Protein AF-A0A9D8GNF3-F1 (afdb_monomer)

Foldseek 3Di:
DDDDPDPDPPPPDPPPPPPPPPPPPPPPPEQVDQVRHQEEEQEQLDPFLLLSLLSLQVSLQARVLHNGYEYEYEYAPPDLQNVVSNLQRPHHYHYHYDPDSVRSVCLVPVLVPPPPPPPDDPPPVPCPPPPPVSVSSNPHSYYCDSVNSPDDFQFPDDGFAGHQPPVCLVVLVVVVVVLADDQQFAEEEEEAAAPPPPPDDPDCLQHDDVVQVVVLQCCCCPPVVHAYEYDDACPPDDDPDDHRYGYLNVDPPCSSSLLSCLLFHLAYEYTPGSCLSSNQRQLGQYEYFQQLALSSQSRPRYAYWHWWKQDPVRDIATAPRCVVVVRSHSVNVVVRCVVGVSIDTHGDGSVRSSVSVVVSCVVSVVDGGTDDRPDRPPDDNPNDDDPPRDDDGDGHYDDD

Mean predicted aligned error: 7.21 Å

pLDDT: mean 85.82, std 17.95, range [28.75, 98.88]

Radius of gyration: 22.57 Å; Cα contacts (8 Å, |Δi|>4): 673; chains: 1; bounding box: 57×61×55 Å

Sequence (400 aa):
MPSRPTFHEHVEGPKFFENKTAYHYFRLGHGESPDRPFKLFVPLTNDAFGDFINSLHLALQIAGRFEHSVTTFAMFNNRPYKMELLALYPLARKLILTKSHEALDLINLKFFDAPHRQGAPPDVGDYREAPDIIADVRWQDFVLLPNTQQRVFKPEQPLLPLRIPADVASDLHRRLIQLGLDDRRWFCCMHYREANYQWKYISNIRDCDPDVYLPLIDYVVDRLGGQVVRLGHPEMRDHPPRPGFVDLAKLPDSTMLQAYAVSRARFCVSGSGGANCLMHAFDAPVGLVDSCGWFDCAYQHAFLLTLTVVTPSGQSLRQDALFESGLMNQRALQIAMERHLEIQIVKCTTEEILRVADFMFDHTAATTGWRDAPEMPLQPFDNSFTWPMRGSIRPKFIDL

Solvent-accessible surface area (backbone atoms only — not comparable to full-atom values): 23119 Å² total; per-residue (Å²): 132,85,80,79,85,78,88,73,79,82,71,82,67,73,74,80,50,82,85,58,78,65,80,71,77,69,65,91,65,46,5,77,36,86,92,39,40,34,27,37,35,37,57,51,80,56,85,46,72,20,57,39,42,37,38,54,39,52,51,41,53,57,43,68,25,22,79,20,36,36,38,38,37,34,33,48,88,84,52,89,53,55,65,54,58,57,58,23,56,84,64,55,67,46,81,44,80,40,96,36,64,67,60,50,50,51,56,67,57,57,68,78,65,58,75,87,53,86,89,53,79,73,88,56,90,81,52,80,88,42,63,67,58,55,57,60,63,73,70,44,77,42,72,55,49,62,85,58,45,78,51,84,63,34,65,89,59,86,82,62,55,52,38,78,52,76,90,51,46,67,58,49,51,52,50,46,40,75,61,53,49,60,79,87,40,24,32,32,33,35,39,67,33,54,82,78,60,82,89,56,70,95,69,62,83,45,39,52,67,65,80,50,54,54,62,48,53,55,43,36,36,75,72,71,62,34,25,37,35,38,47,67,56,67,85,55,83,88,73,83,89,48,93,43,47,35,65,47,17,73,43,80,94,31,57,60,51,49,52,49,48,45,41,28,22,45,31,32,44,28,38,43,48,45,66,51,36,54,33,46,32,39,68,28,37,28,31,33,34,39,39,43,40,61,70,65,33,51,35,91,51,38,33,35,36,42,29,34,40,30,40,76,87,68,49,78,25,42,51,69,57,21,48,75,68,56,48,34,24,58,67,53,36,50,53,47,37,75,76,34,84,61,48,42,81,44,72,66,50,43,70,56,54,46,50,42,50,51,53,47,49,63,77,34,60,89,52,71,26,58,35,71,74,78,77,80,80,89,64,87,54,77,45,58,83,67,83,80,62,65,58,86,77,67,67,44,69,60,92,130

Nearest PDB structures (foldseek):
  3l7j-assembly1_B  TM=3.157E-01  e=8.108E-03  Staphylococcus epidermidis RP62A
  3l7m-assembly1_D  TM=3.177E-01  e=2.255E-02  Staphylococcus epidermidis RP62A
  1u7u-assembly1_A-2  TM=4.510E-01  e=1.744E-01  Escherichia coli
  9fmv-assembly1_A  TM=6.047E-01  e=1.522E+00  Escherichia coli
  3dpi-assembly1_A  TM=4.161E-01  e=6.073E+00  Burkholderia pseudomallei 1710b

Structure (mmCIF, N/CA/C/O backbone):
data_AF-A0A9D8GNF3-F1
#
_entry.id   AF-A0A9D8GNF3-F1
#
loop_
_atom_site.group_PDB
_atom_site.id
_atom_site.type_symbol
_atom_site.label_atom_id
_atom_site.label_alt_id
_atom_site.label_comp_id
_atom_site.label_asym_id
_atom_site.label_entity_id
_atom_site.label_seq_id
_atom_site.pdbx_PDB_ins_code
_atom_site.Cartn_x
_atom_site.Cartn_y
_atom_site.Cartn_z
_atom_site.occupancy
_atom_site.B_iso_or_equiv
_atom_site.auth_seq_id
_atom_site.auth_comp_id
_atom_site.auth_asym_id
_atom_site.auth_atom_id
_atom_site.pdbx_PDB_model_num
ATOM 1 N N . MET A 1 1 ? -22.239 37.192 5.782 1.00 38.59 1 MET A N 1
ATOM 2 C CA . MET A 1 1 ? -21.446 35.950 5.659 1.00 38.59 1 MET A CA 1
ATOM 3 C C . MET A 1 1 ? -19.987 36.351 5.523 1.00 38.59 1 MET A C 1
ATOM 5 O O . MET A 1 1 ? -19.694 37.069 4.574 1.00 38.59 1 MET A O 1
ATOM 9 N N . PRO A 1 2 ? -19.099 36.008 6.468 1.00 33.12 2 PRO A N 1
ATOM 10 C CA . PRO A 1 2 ? -17.684 36.316 6.318 1.00 33.12 2 PRO A CA 1
ATOM 11 C C . PRO A 1 2 ? -17.075 35.402 5.245 1.00 33.12 2 PRO A C 1
ATOM 13 O O . PRO A 1 2 ? -17.348 34.203 5.205 1.00 33.12 2 PRO A O 1
ATOM 16 N N . SER A 1 3 ? -16.305 35.999 4.338 1.00 30.69 3 SER A N 1
ATOM 17 C CA . SER A 1 3 ? -15.597 35.331 3.246 1.00 30.69 3 SER A CA 1
ATOM 18 C C . SER A 1 3 ? -14.629 34.277 3.785 1.00 30.69 3 SER A C 1
ATOM 20 O O . SER A 1 3 ? -13.823 34.577 4.666 1.00 30.69 3 SER A O 1
ATOM 22 N N . ARG A 1 4 ? -14.696 33.053 3.245 1.00 30.94 4 ARG A N 1
ATOM 23 C CA . ARG A 1 4 ? -13.748 31.970 3.550 1.00 30.94 4 ARG A CA 1
ATOM 24 C C . ARG A 1 4 ? -12.310 32.448 3.276 1.00 30.94 4 ARG A C 1
ATOM 26 O O . ARG A 1 4 ? -12.073 32.972 2.188 1.00 30.94 4 ARG A O 1
ATOM 33 N N . PRO A 1 5 ? -11.351 32.257 4.197 1.00 30.89 5 PRO A N 1
ATOM 34 C CA . PRO A 1 5 ? -9.947 32.487 3.895 1.00 30.89 5 PRO A CA 1
ATOM 35 C C . PRO A 1 5 ? -9.476 31.410 2.910 1.00 30.89 5 PRO A C 1
ATOM 37 O O . PRO A 1 5 ? -9.381 30.231 3.244 1.00 30.89 5 PRO A O 1
ATOM 40 N N . THR A 1 6 ? -9.220 31.805 1.667 1.00 30.83 6 THR A N 1
ATOM 41 C CA . THR A 1 6 ? -8.560 30.960 0.671 1.00 30.83 6 THR A CA 1
ATOM 42 C C . THR A 1 6 ? -7.069 30.905 0.988 1.00 30.83 6 THR A C 1
ATOM 44 O O . THR A 1 6 ? -6.344 31.869 0.746 1.00 30.83 6 THR A O 1
ATOM 47 N N . PHE A 1 7 ? -6.603 29.782 1.535 1.00 29.72 7 PHE A N 1
ATOM 48 C CA . PHE A 1 7 ? -5.178 29.474 1.649 1.00 29.72 7 PHE A CA 1
ATOM 49 C C . PHE A 1 7 ? -4.622 29.139 0.259 1.00 29.72 7 PHE A C 1
ATOM 51 O O . PHE A 1 7 ? -4.548 27.981 -0.142 1.00 29.72 7 PHE A O 1
ATOM 58 N N . HIS A 1 8 ? -4.249 30.170 -0.493 1.00 28.75 8 HIS A N 1
ATOM 59 C CA . HIS A 1 8 ? -3.413 30.044 -1.682 1.00 28.75 8 HIS A CA 1
ATOM 60 C C . HIS A 1 8 ? -2.051 30.664 -1.374 1.00 28.75 8 HIS A C 1
ATOM 62 O O . HIS A 1 8 ? -1.753 31.777 -1.795 1.00 28.75 8 HIS A O 1
ATOM 68 N N . GLU A 1 9 ? -1.211 29.956 -0.614 1.00 30.14 9 GLU A N 1
ATOM 69 C CA . GLU A 1 9 ? 0.224 30.223 -0.699 1.00 30.14 9 GLU A CA 1
ATOM 70 C C . GLU A 1 9 ? 0.686 29.726 -2.070 1.00 30.14 9 GLU A C 1
ATOM 72 O O . GLU A 1 9 ? 0.754 28.522 -2.331 1.00 30.14 9 GLU A O 1
ATOM 77 N N . HIS A 1 10 ? 0.961 30.671 -2.970 1.00 33.00 10 HIS A N 1
ATOM 78 C CA . HIS A 1 10 ? 1.764 30.421 -4.157 1.00 33.00 10 HIS A CA 1
ATOM 79 C C . HIS A 1 10 ? 3.166 30.029 -3.682 1.00 33.00 10 HIS A C 1
ATOM 81 O O . HIS A 1 10 ? 4.038 30.869 -3.480 1.00 33.00 10 HIS A O 1
ATOM 87 N N . VAL A 1 11 ? 3.376 28.735 -3.459 1.00 31.06 11 VAL A N 1
ATOM 88 C CA . VAL A 1 11 ? 4.722 28.182 -3.366 1.00 31.06 11 VAL A CA 1
ATOM 89 C C . VAL A 1 11 ? 5.299 28.281 -4.774 1.00 31.06 11 VAL A C 1
ATOM 91 O O . VAL A 1 11 ? 4.891 27.524 -5.659 1.00 31.06 11 VAL A O 1
ATOM 94 N N . GLU A 1 12 ? 6.192 29.245 -5.008 1.00 31.03 12 GLU A N 1
ATOM 95 C CA . GLU A 1 12 ? 7.030 29.254 -6.207 1.00 31.03 12 GLU A CA 1
ATOM 96 C C . GLU A 1 12 ? 7.758 27.906 -6.262 1.00 31.03 12 GLU A C 1
ATOM 98 O O . GLU A 1 12 ? 8.628 27.600 -5.444 1.00 31.03 12 GLU A O 1
ATOM 103 N N . GLY A 1 13 ? 7.332 27.043 -7.187 1.00 35.47 13 GLY A N 1
ATOM 104 C CA . GLY A 1 13 ? 8.011 25.783 -7.442 1.00 35.47 13 GLY A CA 1
ATOM 105 C C . GLY A 1 13 ? 9.447 26.046 -7.908 1.00 35.47 13 GLY A C 1
ATOM 106 O O . GLY A 1 13 ? 9.747 27.124 -8.421 1.00 35.47 13 GLY A O 1
ATOM 107 N N . PRO A 1 14 ? 10.364 25.078 -7.757 1.00 34.16 14 PRO A N 1
ATOM 108 C CA . PRO A 1 14 ? 11.727 25.238 -8.247 1.00 34.16 14 PRO A CA 1
ATOM 109 C C . PRO A 1 14 ? 11.724 25.634 -9.733 1.00 34.16 14 PRO A C 1
ATOM 111 O O . PRO A 1 14 ? 11.141 24.936 -10.566 1.00 34.16 14 PRO A O 1
ATOM 114 N N . LYS A 1 15 ? 12.430 26.729 -10.062 1.00 37.78 15 LYS A N 1
ATOM 115 C CA . LYS A 1 15 ? 12.576 27.329 -11.411 1.00 37.78 15 LYS A CA 1
ATOM 116 C C . LYS A 1 15 ? 13.073 26.373 -12.507 1.00 37.78 15 LYS A C 1
ATOM 118 O O . LYS A 1 15 ? 13.088 26.730 -13.679 1.00 37.78 15 LYS A O 1
ATOM 123 N N . PHE A 1 16 ? 13.443 25.142 -12.149 1.00 39.09 16 PHE A N 1
ATOM 124 C CA . PHE A 1 16 ? 13.784 24.061 -13.075 1.00 39.09 16 PHE A CA 1
ATOM 125 C C . PHE A 1 16 ? 12.671 23.769 -14.102 1.00 39.09 16 PHE A C 1
ATOM 127 O O . PHE A 1 16 ? 12.960 23.319 -15.209 1.00 39.09 16 PHE A O 1
ATOM 134 N N . PHE A 1 17 ? 11.406 24.048 -13.763 1.00 43.09 17 PHE A N 1
ATOM 135 C CA . PHE A 1 17 ? 10.250 23.684 -14.591 1.00 43.09 17 PHE A CA 1
ATOM 136 C C . PHE A 1 17 ? 9.669 24.815 -15.454 1.00 43.09 17 PHE A C 1
ATOM 138 O O . PHE A 1 17 ? 8.928 24.514 -16.387 1.00 43.09 17 PHE A O 1
ATOM 145 N N . GLU A 1 18 ? 10.017 26.086 -15.219 1.00 36.84 18 GLU A N 1
ATOM 146 C CA . GLU A 1 18 ? 9.434 27.220 -15.968 1.00 36.84 18 GLU A CA 1
ATOM 147 C C . GLU A 1 18 ? 9.843 27.239 -17.451 1.00 36.84 18 GLU A C 1
ATOM 149 O O . GLU A 1 18 ? 9.109 27.759 -18.283 1.00 36.84 18 GLU A O 1
ATOM 154 N N . ASN A 1 19 ? 10.958 26.586 -17.802 1.00 33.81 19 ASN A N 1
ATOM 155 C CA . ASN A 1 19 ? 11.450 26.483 -19.182 1.00 33.81 19 ASN A CA 1
ATOM 156 C C . ASN A 1 19 ? 11.365 25.062 -19.774 1.00 33.81 19 ASN A C 1
ATOM 158 O O . ASN A 1 19 ? 11.861 24.825 -20.875 1.00 33.81 19 ASN A O 1
ATOM 162 N N . LYS A 1 20 ? 10.757 24.102 -19.059 1.00 36.97 20 LYS A N 1
ATOM 163 C CA . LYS A 1 20 ? 10.598 22.703 -19.504 1.00 36.97 20 LYS A CA 1
ATOM 164 C C . LYS A 1 20 ? 9.174 22.174 -19.290 1.00 36.97 20 LYS A C 1
ATOM 166 O O . LYS A 1 20 ? 8.980 20.984 -19.056 1.00 36.97 20 LYS A O 1
ATOM 171 N N . THR A 1 21 ? 8.150 23.006 -19.478 1.00 38.09 21 THR A N 1
ATOM 172 C CA . THR A 1 21 ? 6.829 22.534 -19.939 1.00 38.09 21 THR A CA 1
ATOM 173 C C . THR A 1 21 ? 6.940 22.070 -21.394 1.00 38.09 21 THR A C 1
ATOM 175 O O . THR A 1 21 ? 6.280 22.569 -22.302 1.00 38.09 21 THR A O 1
ATOM 178 N N . ALA A 1 22 ? 7.816 21.098 -21.641 1.00 39.75 22 ALA A N 1
ATOM 179 C CA . ALA A 1 22 ? 7.772 20.334 -22.863 1.00 39.75 22 ALA A CA 1
ATOM 180 C C . ALA A 1 22 ? 6.489 19.505 -22.785 1.00 39.75 22 ALA A C 1
ATOM 182 O O . ALA A 1 22 ? 6.427 18.481 -22.105 1.00 39.75 22 ALA A O 1
ATOM 183 N N . TYR A 1 23 ? 5.451 19.958 -23.485 1.00 38.81 23 TYR A N 1
ATOM 184 C CA . TYR A 1 23 ? 4.538 19.024 -24.122 1.00 38.81 23 TYR A CA 1
ATOM 185 C C . TYR A 1 23 ? 5.422 18.127 -24.989 1.00 38.81 23 TYR A C 1
ATOM 187 O O . TYR A 1 23 ? 5.757 18.472 -26.122 1.00 38.81 23 TYR A O 1
ATOM 195 N N . HIS A 1 24 ? 5.903 17.025 -24.420 1.00 45.66 24 HIS A N 1
ATOM 196 C CA . HIS A 1 24 ? 6.539 15.981 -25.192 1.00 45.66 24 HIS A CA 1
ATOM 197 C C . HIS A 1 24 ? 5.422 15.386 -26.046 1.00 45.66 24 HIS A C 1
ATOM 199 O O . HIS A 1 24 ? 4.704 14.488 -25.620 1.00 45.66 24 HIS A O 1
ATOM 205 N N . TYR A 1 25 ? 5.242 15.925 -27.252 1.00 42.22 25 TYR A N 1
ATOM 206 C CA . TYR A 1 25 ? 4.716 15.135 -28.351 1.00 42.22 25 TYR A CA 1
ATOM 207 C C . TYR A 1 25 ? 5.742 14.018 -28.552 1.00 42.22 25 TYR A C 1
ATOM 209 O O . TYR A 1 25 ? 6.746 14.193 -29.245 1.00 42.22 25 TYR A O 1
ATOM 217 N N . PHE A 1 26 ? 5.561 12.917 -27.819 1.00 52.00 26 PHE A N 1
ATOM 218 C CA . PHE A 1 26 ? 6.295 11.680 -28.034 1.00 52.00 26 PHE A CA 1
ATOM 219 C C . PHE A 1 26 ? 6.189 11.362 -29.530 1.00 52.00 26 PHE A C 1
ATOM 221 O O . PHE A 1 26 ? 5.121 11.530 -30.125 1.00 52.00 26 PHE A O 1
ATOM 228 N N . ARG A 1 27 ? 7.306 11.014 -30.177 1.00 50.94 27 ARG A N 1
ATOM 229 C CA . ARG A 1 27 ? 7.285 10.710 -31.613 1.00 50.94 27 ARG A CA 1
ATOM 230 C C . ARG A 1 27 ? 6.272 9.586 -31.861 1.00 50.94 27 ARG A C 1
ATOM 232 O O . ARG A 1 27 ? 6.163 8.669 -31.058 1.00 50.94 27 ARG A O 1
ATOM 239 N N . LEU A 1 28 ? 5.558 9.637 -32.981 1.00 60.78 28 LEU A N 1
ATOM 240 C CA . LEU A 1 28 ? 4.739 8.507 -33.435 1.00 60.78 28 LEU A CA 1
ATOM 241 C C . LEU A 1 28 ? 5.607 7.228 -33.432 1.00 60.78 28 LEU A C 1
ATOM 243 O O . LEU A 1 28 ? 6.759 7.295 -33.878 1.00 60.78 28 LEU A O 1
ATOM 247 N N . GLY A 1 29 ? 5.109 6.109 -32.891 1.00 77.81 29 GLY A N 1
ATOM 248 C CA . GLY A 1 29 ? 5.832 4.829 -32.885 1.00 77.81 29 GLY A CA 1
ATOM 249 C C . GLY A 1 29 ? 6.422 4.330 -31.558 1.00 77.81 29 GLY A C 1
ATOM 250 O O . GLY A 1 29 ? 6.984 3.233 -31.541 1.00 77.81 29 GLY A O 1
ATOM 251 N N . HIS A 1 30 ? 6.375 5.077 -30.447 1.00 87.25 30 HIS A N 1
ATOM 252 C CA . HIS A 1 30 ? 6.903 4.560 -29.171 1.00 87.25 30 HIS A CA 1
ATOM 253 C C . HIS A 1 30 ? 6.010 3.453 -28.610 1.00 87.25 30 HIS A C 1
ATOM 255 O O . HIS A 1 30 ? 4.828 3.666 -28.373 1.00 87.25 30 HIS A O 1
ATOM 261 N N . GLY A 1 31 ? 6.597 2.290 -28.337 1.00 89.62 31 GLY A N 1
ATOM 262 C CA . GLY A 1 31 ? 5.888 1.170 -27.725 1.00 89.62 31 GLY A CA 1
ATOM 263 C C . GLY A 1 31 ? 4.989 0.377 -28.668 1.00 89.62 31 GLY A C 1
ATOM 264 O O . GLY A 1 31 ? 4.431 -0.616 -28.230 1.00 89.62 31 GLY A O 1
ATOM 265 N N . GLU A 1 32 ? 4.921 0.746 -29.950 1.00 90.56 32 GLU A N 1
ATOM 266 C CA . GLU A 1 32 ? 4.184 0.015 -30.996 1.00 90.56 32 GLU A CA 1
ATOM 267 C C . GLU A 1 32 ? 4.921 -1.243 -31.490 1.00 90.56 32 GLU A C 1
ATOM 269 O O . GLU A 1 32 ? 4.356 -2.051 -32.217 1.00 90.56 32 GLU A O 1
ATOM 274 N N . SER A 1 33 ? 6.205 -1.417 -31.148 1.00 92.12 33 SER A N 1
ATOM 275 C CA . SER A 1 33 ? 6.975 -2.604 -31.539 1.00 92.12 33 SER A CA 1
ATOM 276 C C . SER A 1 33 ? 8.003 -3.011 -30.478 1.00 92.12 33 SER A C 1
ATOM 278 O O . SER A 1 33 ? 8.503 -2.151 -29.741 1.00 92.12 33 SER A O 1
ATOM 280 N N . PRO A 1 34 ? 8.389 -4.299 -30.420 1.00 93.56 34 PRO A N 1
ATOM 281 C CA . PRO A 1 34 ? 9.411 -4.775 -29.491 1.00 93.56 34 PRO A CA 1
ATOM 282 C C . PRO A 1 34 ? 10.812 -4.222 -29.802 1.00 93.56 34 PRO A C 1
ATOM 284 O O . PRO A 1 34 ? 11.639 -4.141 -28.896 1.00 93.56 34 PRO A O 1
ATOM 287 N N . ASP A 1 35 ? 11.072 -3.787 -31.041 1.00 92.44 35 ASP A N 1
ATOM 288 C CA . ASP A 1 35 ? 12.330 -3.134 -31.438 1.00 92.44 35 ASP A CA 1
ATOM 289 C C . ASP A 1 35 ? 12.392 -1.662 -30.995 1.00 92.44 35 ASP A C 1
ATOM 291 O O . ASP A 1 35 ? 13.475 -1.088 -30.820 1.00 92.44 35 ASP A O 1
ATOM 295 N N . ARG A 1 36 ? 11.229 -1.039 -30.765 1.00 91.06 36 ARG A N 1
ATOM 296 C CA . ARG A 1 36 ? 11.101 0.327 -30.249 1.00 91.06 36 ARG A CA 1
ATOM 297 C C . ARG A 1 36 ? 10.130 0.391 -29.064 1.00 91.06 36 ARG A C 1
ATOM 299 O O . ARG A 1 36 ? 9.130 1.109 -29.133 1.00 91.06 36 ARG A O 1
ATOM 306 N N . PRO A 1 37 ? 10.437 -0.278 -27.938 1.00 94.44 37 PRO A N 1
ATOM 307 C CA . PRO A 1 37 ? 9.584 -0.193 -26.766 1.00 94.44 37 PRO A CA 1
ATOM 308 C C . PRO A 1 37 ? 9.599 1.237 -26.219 1.00 94.44 37 PRO A C 1
ATOM 310 O O . PRO A 1 37 ? 10.567 1.983 -26.428 1.00 94.44 37 PRO A O 1
ATOM 313 N N . PHE A 1 38 ? 8.552 1.610 -25.493 1.00 94.06 38 PHE A N 1
ATOM 314 C CA . PHE A 1 38 ? 8.576 2.786 -24.637 1.00 94.06 38 PHE A CA 1
ATOM 315 C C . PHE A 1 38 ? 9.538 2.544 -23.470 1.00 94.06 38 PHE A C 1
ATOM 317 O O . PHE A 1 38 ? 9.404 1.567 -22.728 1.00 94.06 38 PHE A O 1
ATOM 324 N N . LYS A 1 39 ? 10.537 3.409 -23.319 1.00 93.38 39 LYS A N 1
ATOM 325 C CA . LYS A 1 39 ? 11.598 3.263 -22.318 1.00 93.38 39 LYS A CA 1
ATOM 326 C C . LYS A 1 39 ? 11.368 4.216 -21.154 1.00 93.38 39 LYS A C 1
ATOM 328 O O . LYS A 1 39 ? 11.428 5.436 -21.324 1.00 93.38 39 LYS A O 1
ATOM 333 N N . LEU A 1 40 ? 11.113 3.645 -19.983 1.00 94.06 40 LEU A N 1
ATOM 334 C CA . LEU A 1 40 ? 10.851 4.373 -18.749 1.00 94.06 40 LEU A CA 1
ATOM 335 C C . LEU A 1 40 ? 12.030 4.224 -17.787 1.00 94.06 40 LEU A C 1
ATOM 337 O O . LEU A 1 40 ? 12.371 3.110 -17.399 1.00 94.06 40 LEU A O 1
ATOM 341 N N . PHE A 1 41 ? 12.599 5.332 -17.319 1.00 93.56 41 PHE A N 1
ATOM 342 C CA . PHE A 1 41 ? 13.610 5.313 -16.263 1.00 93.56 41 PHE A CA 1
ATOM 343 C C . PHE A 1 41 ? 13.033 5.743 -14.919 1.00 93.56 41 PHE A C 1
ATOM 345 O O . PHE A 1 41 ? 12.389 6.790 -14.816 1.00 93.56 41 PHE A O 1
ATOM 352 N N . VAL A 1 42 ? 13.288 4.944 -13.881 1.00 94.19 42 VAL A N 1
ATOM 353 C CA . VAL A 1 42 ? 12.739 5.149 -12.537 1.00 94.19 42 VAL A CA 1
ATOM 354 C C . VAL A 1 42 ? 13.843 5.017 -11.480 1.00 94.19 42 VAL A C 1
ATOM 356 O O . VAL A 1 42 ? 14.200 3.903 -11.086 1.00 94.19 42 VAL A O 1
ATOM 359 N N . PRO A 1 43 ? 14.390 6.135 -10.982 1.00 92.81 43 PRO A N 1
ATOM 360 C CA . PRO A 1 43 ? 15.258 6.138 -9.810 1.00 92.81 43 PRO A CA 1
ATOM 361 C C . PRO A 1 43 ? 14.436 5.862 -8.540 1.00 92.81 43 PRO A C 1
ATOM 363 O O . PRO A 1 43 ? 13.622 6.686 -8.123 1.00 92.81 43 PRO A O 1
ATOM 366 N N . LEU A 1 44 ? 14.641 4.710 -7.905 1.00 93.00 44 LEU A N 1
ATOM 367 C CA . LEU A 1 44 ? 13.971 4.315 -6.663 1.00 93.00 44 LEU A CA 1
ATOM 368 C C . LEU A 1 44 ? 14.814 4.738 -5.451 1.00 93.00 44 LEU A C 1
ATOM 370 O O . LEU A 1 44 ? 15.499 3.924 -4.829 1.00 93.00 44 LEU A O 1
ATOM 374 N N . THR A 1 45 ? 14.770 6.029 -5.124 1.00 90.31 45 THR A N 1
ATOM 375 C CA . THR A 1 45 ? 15.495 6.613 -3.979 1.00 90.31 45 THR A CA 1
ATOM 376 C C . THR A 1 45 ? 14.774 6.406 -2.641 1.00 90.31 45 THR A C 1
ATOM 378 O O . THR A 1 45 ? 15.366 6.595 -1.583 1.00 90.31 45 THR A O 1
ATOM 381 N N . ASN A 1 46 ? 13.496 6.013 -2.663 1.00 89.38 46 ASN A N 1
ATOM 382 C CA . ASN A 1 46 ? 12.684 5.883 -1.456 1.00 89.38 46 ASN A CA 1
ATOM 383 C C . ASN A 1 46 ? 13.066 4.640 -0.627 1.00 89.38 46 ASN A C 1
ATOM 385 O O . ASN A 1 46 ? 13.113 3.517 -1.135 1.00 89.38 46 ASN A O 1
ATOM 389 N N . ASP A 1 47 ? 13.268 4.847 0.677 1.00 90.75 47 ASP A N 1
ATOM 390 C CA . ASP A 1 47 ? 13.582 3.800 1.665 1.00 90.75 47 ASP A CA 1
ATOM 391 C C . ASP A 1 47 ? 12.406 3.441 2.578 1.00 90.75 47 ASP A C 1
ATOM 393 O O . ASP A 1 47 ? 12.526 2.540 3.414 1.00 90.75 47 ASP A O 1
ATOM 397 N N . ALA A 1 48 ? 11.289 4.158 2.468 1.00 90.44 48 ALA A N 1
ATOM 398 C CA . ALA A 1 48 ? 10.059 3.801 3.152 1.00 90.44 48 ALA A CA 1
ATOM 399 C C . ALA A 1 48 ? 9.298 2.759 2.324 1.00 90.44 48 ALA A C 1
ATOM 401 O O . ALA A 1 48 ? 9.147 2.903 1.112 1.00 90.44 48 ALA A O 1
ATOM 402 N N . PHE A 1 49 ? 8.777 1.731 2.997 1.00 93.00 49 PHE A N 1
ATOM 403 C CA . PHE A 1 49 ? 8.095 0.600 2.359 1.00 93.00 49 PHE A CA 1
ATOM 404 C C . PHE A 1 49 ? 6.950 1.040 1.432 1.00 93.00 49 PHE A C 1
ATOM 406 O O . PHE A 1 49 ? 6.894 0.630 0.277 1.00 93.00 49 PHE A O 1
ATOM 413 N N . GLY A 1 50 ? 6.069 1.922 1.920 1.00 92.00 50 GLY A N 1
ATOM 414 C CA . GLY A 1 50 ? 4.932 2.419 1.139 1.00 92.00 50 GLY A CA 1
ATOM 415 C C . GLY A 1 50 ? 5.352 3.263 -0.066 1.00 92.00 50 GLY A C 1
ATOM 416 O O . GLY A 1 50 ? 4.859 3.046 -1.169 1.00 92.00 50 GLY A O 1
ATOM 417 N N . ASP A 1 51 ? 6.318 4.166 0.119 1.00 91.38 51 ASP A N 1
ATOM 418 C CA . ASP A 1 51 ? 6.806 5.035 -0.957 1.00 91.38 51 ASP A CA 1
ATOM 419 C C . ASP A 1 51 ? 7.488 4.229 -2.067 1.00 91.38 51 ASP A C 1
ATOM 421 O O . ASP A 1 51 ? 7.287 4.515 -3.244 1.00 91.38 51 ASP A O 1
ATOM 425 N N . PHE A 1 52 ? 8.238 3.179 -1.713 1.00 94.62 52 PHE A N 1
ATOM 426 C CA . PHE A 1 52 ? 8.839 2.271 -2.690 1.00 94.62 52 PHE A CA 1
ATOM 427 C C . PHE A 1 52 ? 7.774 1.549 -3.531 1.00 94.62 52 PHE A C 1
ATOM 429 O O . PHE A 1 52 ? 7.883 1.506 -4.756 1.00 94.62 52 PHE A O 1
ATOM 436 N N . ILE A 1 53 ? 6.713 1.032 -2.899 1.00 95.19 53 ILE A N 1
ATOM 437 C CA . ILE A 1 53 ? 5.598 0.380 -3.609 1.00 95.19 53 ILE A CA 1
ATOM 438 C C . ILE A 1 53 ? 4.875 1.372 -4.517 1.00 95.19 53 ILE A C 1
ATOM 440 O O . ILE A 1 53 ? 4.593 1.043 -5.668 1.00 95.19 53 ILE A O 1
ATOM 444 N N . ASN A 1 54 ? 4.613 2.587 -4.035 1.00 92.62 54 ASN A N 1
ATOM 445 C CA . ASN A 1 54 ? 3.978 3.631 -4.835 1.00 92.62 54 ASN A CA 1
ATOM 446 C C . ASN A 1 54 ? 4.810 3.977 -6.072 1.00 92.62 54 ASN A C 1
ATOM 448 O O . ASN A 1 54 ? 4.249 4.074 -7.162 1.00 92.62 54 ASN A O 1
ATOM 452 N N . SER A 1 55 ? 6.138 4.079 -5.946 1.00 94.38 55 SER A N 1
ATOM 453 C CA . SER A 1 55 ? 7.030 4.283 -7.092 1.00 94.38 55 SER A CA 1
ATOM 454 C C . SER A 1 55 ? 6.925 3.149 -8.120 1.00 94.38 55 SER A C 1
ATOM 456 O O . SER A 1 55 ? 6.819 3.420 -9.318 1.00 94.38 55 SER A O 1
ATOM 458 N N . LEU A 1 56 ? 6.920 1.886 -7.674 1.00 95.94 56 LEU A N 1
ATOM 459 C CA . LEU A 1 56 ? 6.764 0.726 -8.562 1.00 95.94 56 LEU A CA 1
ATOM 460 C C . LEU A 1 56 ? 5.398 0.712 -9.253 1.00 95.94 56 LEU A C 1
ATOM 462 O O . LEU A 1 56 ? 5.311 0.496 -10.462 1.00 95.94 56 LEU A O 1
ATOM 466 N N . HIS A 1 57 ? 4.334 0.953 -8.491 1.00 94.31 57 HIS A N 1
ATOM 467 C CA . HIS A 1 57 ? 2.969 0.937 -8.994 1.00 94.31 57 HIS A CA 1
ATOM 468 C C . HIS A 1 57 ? 2.726 2.082 -9.982 1.00 94.31 57 HIS A C 1
ATOM 470 O O . HIS A 1 57 ? 2.144 1.867 -11.041 1.00 94.31 57 HIS A O 1
ATOM 476 N N . LEU A 1 58 ? 3.247 3.278 -9.707 1.00 93.38 58 LEU A N 1
ATOM 477 C CA . LEU A 1 58 ? 3.194 4.406 -10.632 1.00 93.38 58 LEU A CA 1
ATOM 478 C C . LEU A 1 58 ? 3.936 4.107 -11.940 1.00 93.38 58 LEU A C 1
ATOM 480 O O . LEU A 1 58 ? 3.415 4.371 -13.023 1.00 93.38 58 LEU A O 1
ATOM 484 N N . ALA A 1 59 ? 5.129 3.517 -11.851 1.00 95.12 59 ALA A N 1
ATOM 485 C CA . ALA A 1 59 ? 5.868 3.081 -13.029 1.00 95.12 59 ALA A CA 1
ATOM 486 C C . ALA A 1 59 ? 5.082 2.044 -13.845 1.00 95.12 59 ALA A C 1
ATOM 488 O O . ALA A 1 59 ? 5.134 2.060 -15.073 1.00 95.12 59 ALA A O 1
ATOM 489 N N . LEU A 1 60 ? 4.335 1.159 -13.179 1.00 95.19 60 LEU A N 1
ATOM 490 C CA . LEU A 1 60 ? 3.468 0.180 -13.832 1.00 95.19 60 LEU A CA 1
ATOM 491 C C . LEU A 1 60 ? 2.305 0.872 -14.553 1.00 95.19 60 LEU A C 1
ATOM 493 O O . LEU A 1 60 ? 2.052 0.558 -15.713 1.00 95.19 60 LEU A O 1
ATOM 497 N N . GLN A 1 61 ? 1.666 1.861 -13.918 1.00 92.75 61 GLN A N 1
ATOM 498 C CA . GLN A 1 61 ? 0.574 2.621 -14.536 1.00 92.75 61 GLN A CA 1
ATOM 499 C C . GLN A 1 61 ? 1.002 3.366 -15.801 1.00 92.75 61 GLN A C 1
ATOM 501 O O . GLN A 1 61 ? 0.196 3.478 -16.722 1.00 92.75 61 GLN A O 1
ATOM 506 N N . ILE A 1 62 ? 2.235 3.884 -15.842 1.00 92.44 62 ILE A N 1
ATOM 507 C CA . ILE A 1 62 ? 2.782 4.593 -17.009 1.00 92.44 62 ILE A CA 1
ATOM 508 C C . ILE A 1 62 ? 3.198 3.595 -18.092 1.00 92.44 62 ILE A C 1
ATOM 510 O O . ILE A 1 62 ? 2.761 3.706 -19.234 1.00 92.44 62 ILE A O 1
ATOM 514 N N . ALA A 1 63 ? 4.035 2.614 -17.745 1.00 94.44 63 ALA A N 1
ATOM 515 C CA . ALA A 1 63 ? 4.585 1.665 -18.711 1.00 94.44 63 ALA A CA 1
ATOM 516 C C . ALA A 1 63 ? 3.501 0.791 -19.353 1.00 94.44 63 ALA A C 1
ATOM 518 O O . ALA A 1 63 ? 3.561 0.512 -20.547 1.00 94.44 63 ALA A O 1
ATOM 519 N N . GLY A 1 64 ? 2.471 0.415 -18.594 1.00 92.81 64 GLY A N 1
ATOM 520 C CA . GLY A 1 64 ? 1.361 -0.380 -19.109 1.00 92.81 64 GLY A CA 1
ATOM 521 C C . GLY A 1 64 ? 0.366 0.382 -19.988 1.00 92.81 64 GLY A C 1
ATOM 522 O O . GLY A 1 64 ? -0.650 -0.190 -20.363 1.00 92.81 64 GLY A O 1
ATOM 523 N N . ARG A 1 65 ? 0.641 1.647 -20.342 1.00 90.75 65 ARG A N 1
ATOM 524 C CA . ARG A 1 65 ? -0.056 2.352 -21.440 1.00 90.75 65 ARG A CA 1
ATOM 525 C C . ARG A 1 65 ? 0.497 2.032 -22.818 1.00 90.75 65 ARG A C 1
ATOM 527 O O . ARG A 1 65 ? -0.054 2.493 -23.812 1.00 90.75 65 ARG A O 1
ATOM 534 N N . PHE A 1 66 ? 1.581 1.269 -22.861 1.00 92.38 66 PHE A N 1
ATOM 535 C CA . PHE A 1 66 ? 2.284 0.925 -24.078 1.00 92.38 66 PHE A CA 1
ATOM 536 C C . PHE A 1 66 ? 2.297 -0.588 -24.250 1.00 92.38 66 PHE A C 1
ATOM 538 O O . PHE A 1 66 ? 2.584 -1.310 -23.294 1.00 92.38 66 PHE A O 1
ATOM 545 N N . GLU A 1 67 ? 2.028 -1.047 -25.470 1.00 92.50 67 GLU A N 1
ATOM 546 C CA . GLU A 1 67 ? 2.034 -2.469 -25.831 1.00 92.50 67 GLU A CA 1
ATOM 547 C C . GLU A 1 67 ? 3.400 -3.097 -25.559 1.00 92.50 67 GLU A C 1
ATOM 549 O O . GLU A 1 67 ? 3.517 -4.159 -24.942 1.00 92.50 67 GLU A O 1
ATOM 554 N N . HIS A 1 68 ? 4.450 -2.374 -25.937 1.00 94.31 68 HIS A N 1
ATOM 555 C CA . HIS A 1 68 ? 5.824 -2.700 -25.611 1.00 94.31 68 HIS A CA 1
ATOM 556 C C . HIS A 1 68 ? 6.427 -1.602 -24.741 1.00 94.31 68 HIS A C 1
ATOM 558 O O . HIS A 1 68 ? 6.647 -0.473 -25.180 1.00 94.31 68 HIS A O 1
ATOM 564 N N . SER A 1 69 ? 6.773 -1.941 -23.506 1.00 95.31 69 SER A N 1
ATOM 565 C CA . SER A 1 69 ? 7.519 -1.060 -22.613 1.00 95.31 69 SER A CA 1
ATOM 566 C C . SER A 1 69 ? 8.661 -1.794 -21.930 1.00 95.31 69 SER A C 1
ATOM 568 O O . SER A 1 69 ? 8.612 -3.003 -21.713 1.00 95.31 69 SER A O 1
ATOM 570 N N . VAL A 1 70 ? 9.716 -1.050 -21.608 1.00 95.94 70 VAL A N 1
ATOM 571 C CA . VAL A 1 70 ? 10.828 -1.519 -20.783 1.00 95.94 70 VAL A CA 1
ATOM 572 C C . VAL A 1 70 ? 11.099 -0.475 -19.718 1.00 95.94 70 VAL A C 1
ATOM 574 O O . VAL A 1 70 ? 11.437 0.669 -20.030 1.00 95.94 70 VAL A O 1
ATOM 577 N N . THR A 1 71 ? 10.998 -0.887 -18.459 1.00 96.62 71 THR A N 1
ATOM 578 C CA . THR A 1 71 ? 11.272 -0.010 -17.320 1.00 96.62 71 THR A CA 1
ATOM 579 C C . THR A 1 71 ? 12.653 -0.290 -16.744 1.00 96.62 71 THR A C 1
ATOM 581 O O . THR A 1 71 ? 12.921 -1.379 -16.241 1.00 96.62 71 THR A O 1
ATOM 584 N N . THR A 1 72 ? 13.547 0.691 -16.787 1.00 95.44 72 THR A N 1
ATOM 585 C CA . THR A 1 72 ? 14.845 0.634 -16.117 1.00 95.44 72 THR A CA 1
ATOM 586 C C . THR A 1 72 ? 14.722 1.226 -14.719 1.00 95.44 72 THR A C 1
ATOM 588 O O . THR A 1 72 ? 14.583 2.439 -14.552 1.00 95.44 72 THR A O 1
ATOM 591 N N . PHE A 1 73 ? 14.821 0.372 -13.707 1.00 95.12 73 PHE A N 1
ATOM 592 C CA . PHE A 1 73 ? 14.901 0.792 -12.314 1.00 95.12 73 PHE A CA 1
ATOM 593 C C . PHE A 1 73 ? 16.358 0.997 -11.909 1.00 95.12 73 PHE A C 1
ATOM 595 O O . PHE A 1 73 ? 17.193 0.129 -12.157 1.00 95.12 73 PHE A O 1
ATOM 602 N N . ALA A 1 74 ? 16.659 2.112 -11.249 1.00 92.94 74 ALA A N 1
ATOM 603 C CA . ALA A 1 74 ? 17.947 2.334 -10.597 1.00 92.94 74 ALA A CA 1
ATOM 604 C C . ALA A 1 74 ? 17.741 2.461 -9.089 1.00 92.94 74 ALA A C 1
ATOM 606 O O . ALA A 1 74 ? 16.897 3.245 -8.659 1.00 92.94 74 ALA A O 1
ATOM 607 N N . MET A 1 75 ? 18.469 1.690 -8.281 1.00 94.25 75 MET A N 1
ATOM 608 C CA . MET A 1 75 ? 18.262 1.688 -6.831 1.00 94.25 75 MET A CA 1
ATOM 609 C C . MET A 1 75 ? 19.501 1.289 -6.033 1.00 94.25 75 MET A C 1
ATOM 611 O O . MET A 1 75 ? 20.316 0.484 -6.485 1.00 94.25 75 MET A O 1
ATOM 615 N N . PHE A 1 76 ? 19.560 1.767 -4.791 1.00 93.00 76 PHE A N 1
ATOM 616 C CA . PHE A 1 76 ? 20.435 1.227 -3.756 1.00 93.00 76 PHE A CA 1
ATOM 617 C C . PHE A 1 76 ? 19.676 0.160 -2.949 1.00 93.00 76 PHE A C 1
ATOM 619 O O . PHE A 1 76 ? 18.636 0.442 -2.344 1.00 93.00 76 PHE A O 1
ATOM 626 N N . ASN A 1 77 ? 20.170 -1.082 -2.955 1.00 94.62 77 ASN A N 1
ATOM 627 C CA . ASN A 1 77 ? 19.516 -2.208 -2.280 1.00 94.62 77 ASN A CA 1
ATOM 628 C C . ASN A 1 77 ? 19.899 -2.302 -0.793 1.00 94.62 77 ASN A C 1
ATOM 630 O O . ASN A 1 77 ? 20.606 -3.208 -0.365 1.00 94.62 77 ASN A O 1
ATOM 634 N N . ASN A 1 78 ? 19.436 -1.341 -0.004 1.00 94.06 78 ASN A N 1
ATOM 635 C CA . ASN A 1 78 ? 19.733 -1.200 1.427 1.00 94.06 78 ASN A CA 1
ATOM 636 C C . ASN A 1 78 ? 18.603 -1.678 2.355 1.00 94.06 78 ASN A C 1
ATOM 638 O O . ASN A 1 78 ? 18.605 -1.387 3.557 1.00 94.06 78 ASN A O 1
ATOM 642 N N . ARG A 1 79 ? 17.595 -2.350 1.798 1.00 92.94 79 ARG A N 1
ATOM 643 C CA . ARG A 1 79 ? 16.430 -2.851 2.527 1.00 92.94 79 ARG A CA 1
ATOM 644 C C . ARG A 1 79 ? 16.109 -4.263 2.040 1.00 92.94 79 ARG A C 1
ATOM 646 O O . ARG A 1 79 ? 16.065 -4.463 0.828 1.00 92.94 79 ARG A O 1
ATOM 653 N N . PRO A 1 80 ? 15.822 -5.212 2.947 1.00 93.31 80 PRO A N 1
ATOM 654 C CA . PRO A 1 80 ? 15.633 -6.617 2.578 1.00 93.31 80 PRO A CA 1
ATOM 655 C C . PRO A 1 80 ? 14.436 -6.827 1.639 1.00 93.31 80 PRO A C 1
ATOM 657 O O . PRO A 1 80 ? 14.464 -7.691 0.774 1.00 93.31 80 PRO A O 1
ATOM 660 N N . TYR A 1 81 ? 13.414 -5.977 1.740 1.00 95.31 81 TYR A N 1
ATOM 661 C CA . TYR A 1 81 ? 12.176 -6.118 0.978 1.00 95.31 81 TYR A CA 1
ATOM 662 C C . TYR A 1 81 ? 12.252 -5.603 -0.472 1.00 95.31 81 TYR A C 1
ATOM 664 O O . TYR A 1 81 ? 11.376 -5.926 -1.271 1.00 95.31 81 TYR A O 1
ATOM 672 N N . LYS A 1 82 ? 13.239 -4.770 -0.845 1.00 96.25 82 LYS A N 1
ATOM 673 C CA . LYS A 1 82 ? 13.195 -4.038 -2.131 1.00 96.25 82 LYS A CA 1
ATOM 674 C C . LYS A 1 82 ? 13.242 -4.971 -3.339 1.00 96.25 82 LYS A C 1
ATOM 676 O O . LYS A 1 82 ? 12.482 -4.778 -4.284 1.00 96.25 82 LYS A O 1
ATOM 681 N N . MET A 1 83 ? 14.102 -5.988 -3.301 1.00 97.56 83 MET A N 1
ATOM 682 C CA . MET A 1 83 ? 14.226 -6.956 -4.397 1.00 97.56 83 MET A CA 1
ATOM 683 C C . MET A 1 83 ? 12.973 -7.823 -4.545 1.00 97.56 83 MET A C 1
ATOM 685 O O . MET A 1 83 ? 12.529 -8.058 -5.666 1.00 97.56 83 MET A O 1
ATOM 689 N N . GLU A 1 84 ? 12.372 -8.242 -3.429 1.00 97.75 84 GLU A N 1
ATOM 690 C CA . GLU A 1 84 ? 11.118 -9.000 -3.437 1.00 97.75 84 GLU A CA 1
ATOM 691 C C . GLU A 1 84 ? 9.963 -8.166 -3.999 1.00 97.75 84 GLU A C 1
ATOM 693 O O . GLU A 1 84 ? 9.230 -8.635 -4.865 1.00 97.75 84 GLU A O 1
ATOM 698 N N . LEU A 1 85 ? 9.831 -6.905 -3.580 1.00 97.81 85 LEU A N 1
ATOM 699 C CA . LEU A 1 85 ? 8.803 -6.009 -4.112 1.00 97.81 85 LEU A CA 1
ATOM 700 C C . LEU A 1 85 ? 9.020 -5.688 -5.595 1.00 97.81 85 LEU A C 1
ATOM 702 O O . LEU A 1 85 ? 8.057 -5.642 -6.356 1.00 97.81 85 LEU A O 1
ATOM 706 N N . LEU A 1 86 ? 10.269 -5.507 -6.035 1.00 97.88 86 LEU A N 1
ATOM 707 C CA . LEU A 1 86 ? 10.584 -5.304 -7.450 1.00 97.88 86 LEU A CA 1
ATOM 708 C C . LEU A 1 86 ? 10.207 -6.529 -8.298 1.00 97.88 86 LEU A C 1
ATOM 710 O O . LEU A 1 86 ? 9.799 -6.377 -9.451 1.00 97.88 86 LEU A O 1
ATOM 714 N N . ALA A 1 87 ? 10.306 -7.737 -7.736 1.00 97.94 87 ALA A N 1
ATOM 715 C CA . ALA A 1 87 ? 9.889 -8.957 -8.418 1.00 97.94 87 ALA A CA 1
ATOM 716 C C . ALA A 1 87 ? 8.389 -8.964 -8.756 1.00 97.94 87 ALA A C 1
ATOM 718 O O . ALA A 1 87 ? 8.005 -9.617 -9.724 1.00 97.94 87 ALA A O 1
ATOM 719 N N . LEU A 1 88 ? 7.576 -8.179 -8.036 1.00 98.00 88 LEU A N 1
ATOM 720 C CA . LEU A 1 88 ? 6.137 -8.053 -8.270 1.00 98.00 88 LEU A CA 1
ATOM 721 C C . LEU A 1 88 ? 5.767 -7.244 -9.525 1.00 98.00 88 LEU A C 1
ATOM 723 O O . LEU A 1 88 ? 4.598 -7.205 -9.912 1.00 98.00 88 LEU A O 1
ATOM 727 N N . TYR A 1 89 ? 6.728 -6.549 -10.138 1.00 97.81 89 TYR A N 1
ATOM 728 C CA . TYR A 1 89 ? 6.499 -5.717 -11.318 1.00 97.81 89 TYR A CA 1
ATOM 729 C C . TYR A 1 89 ? 6.333 -6.590 -12.577 1.00 97.81 89 TYR A C 1
ATOM 731 O O . TYR A 1 89 ? 7.310 -7.204 -13.004 1.00 97.81 89 TYR A O 1
ATOM 739 N N . PRO A 1 90 ? 5.152 -6.662 -13.214 1.00 96.50 90 PRO A N 1
ATOM 740 C CA . PRO A 1 90 ? 4.878 -7.698 -14.215 1.00 96.50 90 PRO A CA 1
ATOM 741 C C . PRO A 1 90 ? 5.415 -7.410 -15.622 1.00 96.50 90 PRO A C 1
ATOM 743 O O . PRO A 1 90 ? 5.400 -8.305 -16.461 1.00 96.50 90 PRO A O 1
ATOM 746 N N . LEU A 1 91 ? 5.851 -6.180 -15.910 1.00 95.88 91 LEU A N 1
ATOM 747 C CA . LEU A 1 91 ? 6.309 -5.788 -17.247 1.00 95.88 91 LEU A CA 1
ATOM 748 C C . LEU A 1 91 ? 7.825 -5.963 -17.402 1.00 95.88 91 LEU A C 1
ATOM 750 O O . LEU A 1 91 ? 8.561 -6.107 -16.419 1.00 95.88 91 LEU A O 1
ATOM 754 N N . ALA A 1 92 ? 8.298 -5.930 -18.651 1.00 96.94 92 ALA A N 1
ATOM 755 C CA . ALA A 1 92 ? 9.719 -6.034 -18.949 1.00 96.94 92 ALA A CA 1
ATOM 756 C C . ALA A 1 92 ? 10.499 -4.920 -18.240 1.00 96.94 92 ALA A C 1
ATOM 758 O O . ALA A 1 92 ? 10.122 -3.744 -18.245 1.00 96.94 92 ALA A O 1
ATOM 759 N N . ARG A 1 93 ? 11.604 -5.303 -17.601 1.00 96.94 93 ARG A N 1
ATOM 760 C CA . ARG A 1 93 ? 12.383 -4.395 -16.766 1.00 96.94 93 ARG A CA 1
ATOM 761 C C . ARG A 1 93 ? 13.875 -4.661 -16.852 1.00 96.94 93 ARG A C 1
ATOM 763 O O . ARG A 1 93 ? 14.309 -5.788 -17.081 1.00 96.94 93 ARG A O 1
ATOM 770 N N . LYS A 1 94 ? 14.646 -3.613 -16.593 1.00 95.62 94 LYS A N 1
ATOM 771 C CA . LYS A 1 94 ? 16.080 -3.658 -16.309 1.00 95.62 94 LYS A CA 1
ATOM 772 C C . LYS A 1 94 ? 16.316 -3.158 -14.889 1.00 95.62 94 LYS A C 1
ATOM 774 O O . LYS A 1 94 ? 15.539 -2.354 -14.374 1.00 95.62 94 LYS A O 1
ATOM 779 N N . LEU A 1 95 ? 17.398 -3.615 -14.271 1.00 94.50 95 LEU A N 1
ATOM 780 C CA . LEU A 1 95 ? 17.790 -3.192 -12.933 1.00 94.50 95 LEU A CA 1
ATOM 781 C C . LEU A 1 95 ? 19.236 -2.711 -12.935 1.00 94.50 95 LEU A C 1
ATOM 783 O O . LEU A 1 95 ? 20.137 -3.423 -13.369 1.00 94.50 95 LEU A O 1
ATOM 787 N N . ILE A 1 96 ? 19.435 -1.517 -12.394 1.00 91.38 96 ILE A N 1
ATOM 788 C CA . ILE A 1 96 ? 20.729 -0.906 -12.136 1.00 91.38 96 ILE A CA 1
ATOM 789 C C . ILE A 1 96 ? 20.884 -0.801 -10.621 1.00 91.38 96 ILE A C 1
ATOM 791 O O . ILE A 1 96 ? 20.185 -0.030 -9.961 1.00 91.38 96 ILE A O 1
ATOM 795 N N . LEU A 1 97 ? 21.800 -1.588 -10.064 1.00 91.50 97 LEU A N 1
ATOM 796 C CA . LEU A 1 97 ? 22.136 -1.513 -8.647 1.00 91.50 97 LEU A CA 1
ATOM 797 C C . LEU A 1 97 ? 23.254 -0.496 -8.436 1.00 91.50 97 LEU A C 1
ATOM 799 O O . LEU A 1 97 ? 24.330 -0.612 -9.024 1.00 91.50 97 LEU A O 1
ATOM 803 N N . THR A 1 98 ? 23.002 0.497 -7.590 1.00 88.56 98 THR A N 1
ATOM 804 C CA . THR A 1 98 ? 24.008 1.483 -7.189 1.00 88.56 98 THR A CA 1
ATOM 805 C C . THR A 1 98 ? 24.692 1.054 -5.893 1.00 88.56 98 THR A C 1
ATOM 807 O O . THR A 1 98 ? 24.131 0.315 -5.083 1.00 88.56 98 THR A O 1
ATOM 810 N N . LYS A 1 99 ? 25.928 1.525 -5.685 1.00 86.75 99 LYS A N 1
ATOM 811 C CA . LYS A 1 99 ? 26.696 1.267 -4.454 1.00 86.75 99 LYS A CA 1
ATOM 812 C C . LYS A 1 99 ? 26.205 2.108 -3.264 1.00 86.75 99 LYS A C 1
ATOM 814 O O . LYS A 1 99 ? 26.442 1.725 -2.124 1.00 86.75 99 LYS A O 1
ATOM 819 N N . SER A 1 100 ? 25.558 3.246 -3.525 1.00 85.25 100 SER A N 1
ATOM 820 C CA . SER A 1 100 ? 25.059 4.171 -2.504 1.00 85.25 100 SER A CA 1
ATOM 821 C C . SER A 1 100 ? 23.900 5.035 -3.021 1.00 85.25 100 SER A C 1
ATOM 823 O O . SER A 1 100 ? 23.567 4.998 -4.214 1.00 85.25 100 SER A O 1
ATOM 825 N N . HIS A 1 101 ? 23.298 5.819 -2.119 1.00 80.50 101 HIS A N 1
ATOM 826 C CA . HIS A 1 101 ? 22.279 6.820 -2.456 1.00 80.50 101 HIS A CA 1
ATOM 827 C C . HIS A 1 101 ? 22.861 7.993 -3.251 1.00 80.50 101 HIS A C 1
ATOM 829 O O . HIS A 1 101 ? 22.264 8.409 -4.238 1.00 80.50 101 HIS A O 1
ATOM 835 N N . GLU A 1 102 ? 24.067 8.460 -2.923 1.00 78.31 102 GLU A N 1
ATOM 836 C CA . GLU A 1 102 ? 24.714 9.575 -3.631 1.00 78.31 102 GLU A CA 1
ATOM 837 C C . GLU A 1 102 ? 24.954 9.240 -5.106 1.00 78.31 102 GLU A C 1
ATOM 839 O O . GLU A 1 102 ? 24.775 10.084 -5.985 1.00 78.31 102 GLU A O 1
ATOM 844 N N . ALA A 1 103 ? 25.311 7.987 -5.403 1.00 73.44 103 ALA A N 1
ATOM 845 C CA . ALA A 1 103 ? 25.446 7.519 -6.778 1.00 73.44 103 ALA A CA 1
ATOM 846 C C . ALA A 1 103 ? 24.115 7.599 -7.548 1.00 73.44 103 ALA A C 1
ATOM 848 O O . ALA A 1 103 ? 24.115 7.891 -8.743 1.00 73.44 103 ALA A O 1
ATOM 849 N N . LEU A 1 104 ? 22.985 7.382 -6.872 1.00 73.75 104 LEU A N 1
ATOM 850 C CA . LEU A 1 104 ? 21.652 7.497 -7.460 1.00 73.75 104 LEU A CA 1
ATOM 851 C C . LEU A 1 104 ? 21.252 8.968 -7.671 1.00 73.75 104 LEU A C 1
ATOM 853 O O . LEU A 1 104 ? 20.720 9.316 -8.7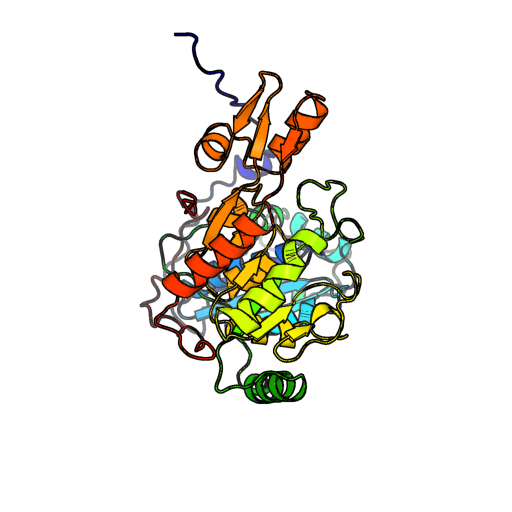25 1.00 73.75 104 LEU A O 1
ATOM 857 N N . ASP A 1 105 ? 21.592 9.853 -6.735 1.00 69.75 105 ASP A N 1
ATOM 858 C CA . ASP A 1 105 ? 21.360 11.299 -6.863 1.00 69.75 105 ASP A CA 1
ATOM 859 C C . ASP A 1 105 ? 22.192 11.932 -7.985 1.00 69.75 105 ASP A C 1
ATOM 861 O O . ASP A 1 105 ? 21.721 12.805 -8.720 1.00 69.75 105 ASP A O 1
ATOM 865 N N . LEU A 1 106 ? 23.415 11.442 -8.182 1.00 64.31 106 LEU A N 1
ATOM 866 C CA . LEU A 1 106 ? 24.265 11.832 -9.302 1.00 64.31 106 LEU A CA 1
ATOM 867 C C . LEU A 1 106 ? 23.669 11.429 -10.655 1.00 64.31 106 LEU A C 1
ATOM 869 O O . LEU A 1 106 ? 23.844 12.170 -11.627 1.00 64.31 106 LEU A O 1
ATOM 873 N N . ILE A 1 107 ? 22.954 10.299 -10.721 1.00 66.62 107 ILE A N 1
ATOM 874 C CA . ILE A 1 107 ? 22.188 9.911 -11.913 1.00 66.62 107 ILE A CA 1
ATOM 875 C C . ILE A 1 107 ? 21.031 10.896 -12.147 1.00 66.62 107 ILE A C 1
ATOM 877 O O . ILE A 1 107 ? 20.787 11.300 -13.283 1.00 66.62 107 ILE A O 1
ATOM 881 N N . ASN A 1 108 ? 20.372 11.348 -11.078 1.00 59.72 108 ASN A N 1
ATOM 882 C CA . ASN A 1 108 ? 19.206 12.230 -11.160 1.00 59.72 108 ASN A CA 1
ATOM 883 C C . ASN A 1 108 ? 19.524 13.660 -11.618 1.00 59.72 108 ASN A C 1
ATOM 885 O O . ASN A 1 108 ? 18.740 14.237 -12.367 1.00 59.72 108 ASN A O 1
ATOM 889 N N . LEU A 1 109 ? 20.637 14.248 -11.172 1.00 59.28 109 LEU A N 1
ATOM 890 C CA . LEU A 1 109 ? 20.908 15.678 -11.383 1.00 59.28 109 LEU A CA 1
ATOM 891 C C . LEU A 1 109 ? 21.819 15.957 -12.584 1.00 59.28 109 LEU A C 1
ATOM 893 O O . LEU A 1 109 ? 21.545 16.848 -13.382 1.00 59.28 109 LEU A O 1
ATOM 897 N N . LYS A 1 110 ? 22.909 15.200 -12.754 1.00 59.75 110 LYS A N 1
ATOM 898 C CA . LYS A 1 110 ? 23.951 15.566 -13.733 1.00 59.75 110 LYS A CA 1
ATOM 899 C C . LYS A 1 110 ? 23.671 15.077 -15.156 1.00 59.75 110 LYS A C 1
ATOM 901 O O . LYS A 1 110 ? 24.192 15.657 -16.105 1.00 59.75 110 LYS A O 1
ATOM 906 N N . PHE A 1 111 ? 22.852 14.037 -15.329 1.00 58.78 111 PHE A N 1
ATOM 907 C CA . PHE A 1 111 ? 22.593 13.456 -16.653 1.00 58.78 111 PHE A CA 1
ATOM 908 C C . PHE A 1 111 ? 21.662 14.296 -17.525 1.00 58.78 111 PHE A C 1
ATOM 910 O O . PHE A 1 111 ? 21.813 14.285 -18.745 1.00 58.78 111 PHE A O 1
ATOM 917 N N . PHE A 1 112 ? 20.729 15.029 -16.918 1.00 59.94 112 PHE A N 1
ATOM 918 C CA . PHE A 1 112 ? 19.707 15.787 -17.650 1.00 59.94 112 PHE A CA 1
ATOM 919 C C . PHE A 1 112 ? 20.050 17.270 -17.839 1.00 59.94 112 PHE A C 1
ATOM 921 O O . PHE A 1 112 ? 19.397 17.948 -18.637 1.00 59.94 112 PHE A O 1
ATOM 928 N N . ASP A 1 113 ? 21.082 17.752 -17.140 1.00 52.00 113 ASP A N 1
ATOM 929 C CA . ASP A 1 113 ? 21.544 19.143 -17.193 1.00 52.00 113 ASP A CA 1
ATOM 930 C C . ASP A 1 113 ? 22.767 19.356 -18.088 1.00 52.00 113 ASP A C 1
ATOM 932 O O . ASP A 1 113 ? 23.097 20.498 -18.408 1.00 52.00 113 ASP A O 1
ATOM 936 N N . ALA A 1 114 ? 23.433 18.290 -18.546 1.00 51.41 114 ALA A N 1
ATOM 937 C CA . ALA A 1 114 ? 24.528 18.431 -19.496 1.00 51.41 114 ALA A CA 1
ATOM 938 C C . ALA A 1 114 ? 23.973 18.955 -20.838 1.00 51.41 114 ALA A C 1
ATOM 940 O O . ALA A 1 114 ? 23.202 18.243 -21.490 1.00 51.41 114 ALA A O 1
ATOM 941 N N . PRO A 1 115 ? 24.334 20.178 -21.284 1.00 51.16 115 PRO A N 1
ATOM 942 C CA . PRO A 1 115 ? 23.884 20.683 -22.572 1.00 51.16 115 PRO A CA 1
ATOM 943 C C . PRO A 1 115 ? 24.305 19.692 -23.655 1.00 51.16 115 PRO A C 1
ATOM 945 O O . PRO A 1 115 ? 25.447 19.227 -23.648 1.00 51.16 115 PRO A O 1
ATOM 948 N N . HIS A 1 116 ? 23.386 19.378 -24.574 1.00 47.47 116 HIS A N 1
ATOM 949 C CA . HIS A 1 116 ? 23.636 18.587 -25.778 1.00 47.47 116 HIS A CA 1
ATOM 950 C C . HIS A 1 116 ? 24.721 19.257 -26.638 1.00 47.47 116 HIS A C 1
ATOM 952 O O . HIS A 1 116 ? 24.439 19.858 -27.673 1.00 47.47 116 HIS A O 1
ATOM 958 N N . ARG A 1 117 ? 25.988 19.179 -26.232 1.00 47.25 117 ARG A N 1
ATOM 959 C CA . ARG A 1 117 ? 27.110 19.477 -27.109 1.00 47.25 117 ARG A CA 1
ATOM 960 C C . ARG A 1 117 ? 27.181 18.323 -28.092 1.00 47.25 117 ARG A C 1
ATOM 962 O O . ARG A 1 117 ? 27.752 17.278 -27.793 1.00 47.25 117 ARG A O 1
ATOM 969 N N . GLN A 1 118 ? 26.533 18.501 -29.241 1.00 45.72 118 GLN A N 1
ATOM 970 C CA . GLN A 1 118 ? 26.699 17.628 -30.396 1.00 45.72 118 GLN A CA 1
ATOM 971 C C . GLN A 1 118 ? 28.203 17.401 -30.614 1.00 45.72 118 GLN A C 1
ATOM 973 O O . GLN A 1 118 ? 28.938 18.334 -30.920 1.00 45.72 118 GLN A O 1
ATOM 978 N N . GLY A 1 119 ? 28.664 16.171 -30.381 1.00 53.06 119 GLY A N 1
ATOM 979 C CA . GLY A 1 119 ? 30.023 15.737 -30.710 1.00 53.06 119 GLY A CA 1
ATOM 980 C C . GLY A 1 119 ? 31.058 15.735 -29.582 1.00 53.06 119 GLY A C 1
ATOM 981 O O . GLY A 1 119 ? 32.115 15.146 -29.784 1.00 53.06 119 GLY A O 1
ATOM 982 N N . ALA A 1 120 ? 30.786 16.294 -28.399 1.00 47.16 120 ALA A N 1
ATOM 983 C CA . ALA A 1 120 ? 31.685 16.125 -27.255 1.00 47.16 120 ALA A CA 1
ATOM 984 C C . ALA A 1 120 ? 31.082 15.091 -26.293 1.00 47.16 120 ALA A C 1
ATOM 986 O O . ALA A 1 120 ? 30.000 15.349 -25.755 1.00 47.16 120 ALA A O 1
ATOM 987 N N . PRO A 1 121 ? 31.724 13.928 -26.045 1.00 51.81 121 PRO A N 1
ATOM 988 C CA . PRO A 1 121 ? 31.360 13.144 -24.875 1.00 51.81 121 PRO A CA 1
ATOM 989 C C . PRO A 1 121 ? 31.448 14.094 -23.671 1.00 51.81 121 PRO A C 1
ATOM 991 O O . PRO A 1 121 ? 32.402 14.875 -23.605 1.00 51.81 121 PRO A O 1
ATOM 994 N N . PRO A 1 122 ? 30.444 14.126 -22.774 1.00 53.06 122 PRO A N 1
ATOM 995 C CA . PRO A 1 122 ? 30.544 14.959 -21.585 1.00 53.06 122 PRO A CA 1
ATOM 996 C C . PRO A 1 122 ? 31.874 14.657 -20.908 1.00 53.06 122 PRO A C 1
ATOM 998 O O . PRO A 1 122 ? 32.347 13.523 -20.966 1.00 53.06 122 PRO A O 1
ATOM 1001 N N . ASP A 1 123 ? 32.491 15.665 -20.310 1.00 53.81 123 ASP A N 1
ATOM 1002 C CA . ASP A 1 123 ? 33.661 15.460 -19.468 1.00 53.81 123 ASP A CA 1
ATOM 1003 C C . ASP A 1 123 ? 33.193 14.701 -18.212 1.00 53.81 123 ASP A C 1
ATOM 1005 O O . ASP A 1 123 ? 32.868 15.271 -17.173 1.00 53.81 123 ASP A O 1
ATOM 1009 N N . VAL A 1 124 ? 32.989 13.388 -18.370 1.00 52.22 124 VAL A N 1
ATOM 1010 C CA . VAL A 1 124 ? 32.476 12.437 -17.374 1.00 52.22 124 VAL A CA 1
ATOM 1011 C C . VAL A 1 124 ? 33.608 12.041 -16.430 1.00 52.22 124 VAL A C 1
ATOM 1013 O O . VAL A 1 124 ? 33.820 10.857 -16.179 1.00 52.22 124 VAL A O 1
ATOM 1016 N N . GLY A 1 125 ? 34.342 13.033 -15.916 1.00 46.62 125 GLY A N 1
ATOM 1017 C CA . GLY A 1 125 ? 35.583 12.881 -15.149 1.00 46.62 125 GLY A CA 1
ATOM 1018 C C . GLY A 1 125 ? 35.569 11.814 -14.046 1.00 46.62 125 GLY A C 1
ATOM 1019 O O . GLY A 1 125 ? 36.624 11.265 -13.762 1.00 46.62 125 GLY A O 1
ATOM 1020 N N . ASP A 1 126 ? 34.396 11.424 -13.532 1.00 51.50 126 ASP A N 1
ATOM 1021 C CA . ASP A 1 126 ? 34.232 10.371 -12.517 1.00 51.50 126 ASP A CA 1
ATOM 1022 C C . ASP A 1 126 ? 33.319 9.186 -12.901 1.00 51.50 126 ASP A C 1
ATOM 1024 O O . ASP A 1 126 ? 33.128 8.276 -12.099 1.00 51.50 126 ASP A O 1
ATOM 1028 N N . TYR A 1 127 ? 32.758 9.114 -14.115 1.00 54.69 127 TYR A N 1
ATOM 1029 C CA . TYR A 1 127 ? 31.809 8.035 -14.475 1.00 54.69 127 TYR A CA 1
ATOM 1030 C C . TYR A 1 127 ? 32.431 6.871 -15.260 1.00 54.69 127 TYR A C 1
ATOM 1032 O O . TYR A 1 127 ? 31.719 6.080 -15.884 1.00 54.69 127 TYR A O 1
ATOM 1040 N N . ARG A 1 128 ? 33.760 6.722 -15.213 1.00 55.25 128 ARG A N 1
ATOM 1041 C CA . ARG A 1 128 ? 34.470 5.598 -15.855 1.00 55.25 128 ARG A CA 1
ATOM 1042 C C . ARG A 1 128 ? 34.031 4.226 -15.332 1.00 55.25 128 ARG A C 1
ATOM 1044 O O . ARG A 1 128 ? 34.223 3.240 -16.031 1.00 55.25 128 ARG A O 1
ATOM 1051 N N . GLU A 1 129 ? 33.423 4.159 -14.147 1.00 52.94 129 GLU A N 1
ATOM 1052 C CA . GLU A 1 129 ? 32.987 2.895 -13.541 1.00 52.94 129 GLU A CA 1
ATOM 1053 C C . GLU A 1 129 ? 31.662 2.338 -14.091 1.00 52.94 129 GLU A C 1
ATOM 1055 O O . GLU A 1 129 ? 31.314 1.211 -13.745 1.00 52.94 129 GLU A O 1
ATOM 1060 N N . ALA A 1 130 ? 30.909 3.071 -14.926 1.00 61.34 130 ALA A N 1
ATOM 1061 C CA . ALA A 1 130 ? 29.613 2.571 -15.402 1.00 61.34 130 ALA A CA 1
ATOM 1062 C C . ALA A 1 130 ? 29.167 3.067 -16.796 1.00 61.34 130 ALA A C 1
ATOM 1064 O O . ALA A 1 130 ? 28.067 3.612 -16.931 1.00 61.34 130 ALA A O 1
ATOM 1065 N N . PRO A 1 131 ? 29.971 2.871 -17.856 1.00 63.97 131 PRO A N 1
ATOM 1066 C CA . PRO A 1 131 ? 29.611 3.284 -19.217 1.00 63.97 131 PRO A CA 1
ATOM 1067 C C . PRO A 1 131 ? 28.264 2.709 -19.697 1.00 63.97 131 PRO A C 1
ATOM 1069 O O . PRO A 1 131 ? 27.511 3.411 -20.375 1.00 63.97 131 PRO A O 1
ATOM 1072 N N . ASP A 1 132 ? 27.911 1.493 -19.275 1.00 63.25 132 ASP A N 1
ATOM 1073 C CA . ASP A 1 132 ? 26.653 0.838 -19.658 1.00 63.25 132 ASP A CA 1
ATOM 1074 C C . ASP A 1 132 ? 25.419 1.505 -19.027 1.00 63.25 132 ASP A C 1
ATOM 1076 O O . ASP A 1 132 ? 24.395 1.672 -19.690 1.00 63.25 132 ASP A O 1
ATOM 1080 N N . ILE A 1 133 ? 25.534 1.986 -17.781 1.00 66.25 133 ILE A N 1
ATOM 1081 C CA . ILE A 1 133 ? 24.474 2.759 -17.107 1.00 66.25 133 ILE A CA 1
ATOM 1082 C C . ILE A 1 133 ? 24.209 4.053 -17.880 1.00 66.25 133 ILE A C 1
ATOM 1084 O O . ILE A 1 133 ? 23.060 4.427 -18.110 1.00 66.25 133 ILE A O 1
ATOM 1088 N N . ILE A 1 134 ? 25.273 4.731 -18.318 1.00 65.81 134 ILE A N 1
ATOM 1089 C CA . ILE A 1 134 ? 25.169 5.992 -19.059 1.00 65.81 134 ILE A CA 1
ATOM 1090 C C . ILE A 1 134 ? 24.480 5.779 -20.405 1.00 65.81 134 ILE A C 1
ATOM 1092 O O . ILE A 1 134 ? 23.641 6.592 -20.800 1.00 65.81 134 ILE A O 1
ATOM 1096 N N . ALA A 1 135 ? 24.835 4.705 -21.109 1.00 69.00 135 ALA A N 1
ATOM 1097 C CA . ALA A 1 135 ? 24.194 4.354 -22.364 1.00 69.00 135 ALA A CA 1
ATOM 1098 C C . ALA A 1 135 ? 22.700 4.080 -22.150 1.00 69.00 135 ALA A C 1
ATOM 1100 O O . ALA A 1 135 ? 21.877 4.674 -22.843 1.00 69.00 135 ALA A O 1
ATOM 1101 N N . ASP A 1 136 ? 22.332 3.274 -21.153 1.00 69.50 136 ASP A N 1
ATOM 1102 C CA . ASP A 1 136 ? 20.930 2.929 -20.911 1.00 69.50 136 ASP A CA 1
ATOM 1103 C C . ASP A 1 136 ? 20.082 4.134 -20.464 1.00 69.50 136 ASP A C 1
ATOM 1105 O O . ASP A 1 136 ? 18.951 4.272 -20.928 1.00 69.50 136 ASP A O 1
ATOM 1109 N N . VAL A 1 137 ? 20.599 5.043 -19.629 1.00 71.31 137 VAL A N 1
ATOM 1110 C CA . VAL A 1 137 ? 19.842 6.219 -19.141 1.00 71.31 137 VAL A CA 1
ATOM 1111 C C . VAL A 1 137 ? 19.636 7.285 -20.226 1.00 71.31 137 VAL A C 1
ATOM 1113 O O . VAL A 1 137 ? 18.609 7.961 -20.239 1.00 71.31 137 VAL A O 1
ATOM 1116 N N . ARG A 1 138 ? 20.570 7.439 -21.174 1.00 71.50 138 ARG A N 1
ATOM 1117 C CA . ARG A 1 138 ? 20.473 8.473 -22.228 1.00 71.50 138 ARG A CA 1
ATOM 1118 C C . ARG A 1 138 ? 19.377 8.226 -23.259 1.00 71.50 138 ARG A C 1
ATOM 1120 O O . ARG A 1 138 ? 18.957 9.170 -23.920 1.00 71.50 138 ARG A O 1
ATOM 1127 N N . TRP A 1 139 ? 18.937 6.982 -23.417 1.00 80.50 139 TRP A N 1
ATOM 1128 C CA . TRP A 1 139 ? 17.978 6.586 -24.452 1.00 80.50 139 TRP A CA 1
ATOM 1129 C C . TRP A 1 139 ? 16.579 6.318 -23.895 1.00 80.50 139 TRP A C 1
ATOM 1131 O O . TRP A 1 139 ? 15.866 5.458 -24.409 1.00 80.50 139 TRP A O 1
ATOM 1141 N N . GLN A 1 140 ? 16.212 7.023 -22.829 1.00 87.88 140 GLN A N 1
ATOM 1142 C CA . GLN A 1 140 ? 14.928 6.886 -22.148 1.00 87.88 140 GLN A CA 1
ATOM 1143 C C . GLN A 1 140 ? 13.918 7.859 -22.754 1.00 87.88 140 GLN A C 1
ATOM 1145 O O . GLN A 1 140 ? 14.253 9.009 -23.037 1.00 87.88 140 GLN A O 1
ATOM 1150 N N . ASP A 1 141 ? 12.690 7.394 -22.961 1.00 89.56 141 ASP A N 1
ATOM 1151 C CA . ASP A 1 141 ? 11.605 8.225 -23.488 1.00 89.56 141 ASP A CA 1
ATOM 1152 C C . ASP A 1 141 ? 11.004 9.091 -22.382 1.00 89.56 141 ASP A C 1
ATOM 1154 O O . ASP A 1 141 ? 10.608 10.230 -22.623 1.00 89.56 141 ASP A O 1
ATOM 1158 N N . PHE A 1 142 ? 10.972 8.566 -21.154 1.00 90.38 142 PHE A N 1
ATOM 1159 C CA . PHE A 1 142 ? 10.473 9.276 -19.986 1.00 90.38 142 PHE A CA 1
ATOM 1160 C C . PHE A 1 142 ? 11.273 8.942 -18.728 1.00 90.38 142 PHE A C 1
ATOM 1162 O O . PHE A 1 142 ? 11.742 7.818 -18.540 1.00 90.38 142 PHE A O 1
ATOM 1169 N N . VAL A 1 143 ? 11.398 9.928 -17.839 1.00 89.56 143 VAL A N 1
ATOM 1170 C CA . VAL A 1 143 ? 12.121 9.810 -16.571 1.00 89.56 143 VAL A CA 1
ATOM 1171 C C . VAL A 1 143 ? 11.189 10.195 -15.436 1.00 89.56 143 VAL A C 1
ATOM 1173 O O . VAL A 1 143 ? 10.757 11.344 -15.325 1.00 89.56 143 VAL A O 1
ATOM 1176 N N . LEU A 1 144 ? 10.893 9.232 -14.571 1.00 90.56 144 LEU A N 1
ATOM 1177 C CA . LEU A 1 144 ? 10.001 9.426 -13.439 1.00 90.56 144 LEU A CA 1
ATOM 1178 C C . LEU A 1 144 ? 10.786 9.908 -12.214 1.00 90.56 144 LEU A C 1
ATOM 1180 O O . LEU A 1 144 ? 11.302 9.112 -11.433 1.00 90.56 144 LEU A O 1
ATOM 1184 N N . LEU A 1 145 ? 10.878 11.224 -12.036 1.00 87.81 145 LEU A N 1
ATOM 1185 C CA . LEU A 1 145 ? 11.684 11.837 -10.974 1.00 87.81 145 LEU A CA 1
ATOM 1186 C C . LEU A 1 145 ? 11.166 11.505 -9.559 1.00 87.81 145 LEU A C 1
ATOM 1188 O O . LEU A 1 145 ? 9.947 11.486 -9.361 1.00 87.81 145 LEU A O 1
ATOM 1192 N N . PRO A 1 146 ? 12.042 11.369 -8.542 1.00 85.31 146 PRO A N 1
ATOM 1193 C CA . PRO A 1 146 ? 11.643 11.008 -7.175 1.00 85.31 146 PRO A CA 1
ATOM 1194 C C . PRO A 1 146 ? 10.523 11.875 -6.582 1.00 85.31 146 PRO A C 1
ATOM 1196 O O . PRO A 1 146 ? 9.528 11.355 -6.084 1.00 85.31 146 PRO A O 1
ATOM 1199 N N . ASN A 1 147 ? 10.609 13.200 -6.739 1.00 81.75 147 ASN A N 1
ATOM 1200 C CA . ASN A 1 147 ? 9.601 14.137 -6.218 1.00 81.75 147 ASN A CA 1
ATOM 1201 C C . ASN A 1 147 ? 8.218 13.974 -6.865 1.00 81.75 147 ASN A C 1
ATOM 1203 O O . ASN A 1 147 ? 7.212 14.425 -6.319 1.00 81.75 147 ASN A O 1
ATOM 1207 N N . THR A 1 148 ? 8.160 13.370 -8.051 1.00 84.25 148 THR A N 1
ATOM 1208 C CA . THR A 1 148 ? 6.892 13.076 -8.721 1.00 84.25 148 THR A CA 1
ATOM 1209 C C . THR A 1 148 ? 6.321 11.735 -8.287 1.00 84.25 148 THR A C 1
ATOM 1211 O O . THR A 1 148 ? 5.108 11.599 -8.272 1.00 84.25 148 THR A O 1
ATOM 1214 N N . GLN A 1 149 ? 7.157 10.791 -7.844 1.00 83.50 149 GLN A N 1
ATOM 1215 C CA . GLN A 1 149 ? 6.723 9.463 -7.399 1.00 83.50 149 GLN A CA 1
ATOM 1216 C C . GLN A 1 149 ? 5.869 9.503 -6.128 1.00 83.50 149 GLN A C 1
ATOM 1218 O O . GLN A 1 149 ? 5.022 8.641 -5.924 1.00 83.50 149 GLN A O 1
ATOM 1223 N N . GLN A 1 150 ? 6.062 10.527 -5.296 1.00 75.19 150 GLN A N 1
ATOM 1224 C CA . GLN A 1 150 ? 5.299 10.729 -4.065 1.00 75.19 150 GLN A CA 1
ATOM 1225 C C . GLN A 1 150 ? 3.966 11.448 -4.284 1.00 75.19 150 GLN A C 1
ATOM 1227 O O . GLN A 1 150 ? 3.296 11.786 -3.315 1.00 75.19 150 GLN A O 1
ATOM 1232 N N . ARG A 1 151 ? 3.577 11.752 -5.527 1.00 75.19 151 ARG A N 1
ATOM 1233 C CA . ARG A 1 151 ? 2.274 12.360 -5.802 1.00 75.19 151 ARG A CA 1
ATOM 1234 C C . ARG A 1 151 ? 1.235 11.275 -6.010 1.00 75.19 151 ARG A C 1
ATOM 1236 O O . ARG A 1 151 ? 1.490 10.259 -6.648 1.00 75.19 151 ARG A O 1
ATOM 1243 N N . VAL A 1 152 ? 0.038 11.528 -5.500 1.00 67.75 152 VAL A N 1
ATOM 1244 C CA . VAL A 1 152 ? -1.102 10.684 -5.823 1.00 67.75 152 VAL A CA 1
ATOM 1245 C C . VAL A 1 152 ? -1.485 10.916 -7.269 1.00 67.75 152 VAL A C 1
ATOM 1247 O O . VAL A 1 152 ? -1.812 12.039 -7.659 1.00 67.75 152 VAL A O 1
ATOM 1250 N N . PHE A 1 153 ? -1.516 9.840 -8.036 1.00 73.62 153 PHE A N 1
ATOM 1251 C CA . PHE A 1 153 ? -2.113 9.844 -9.354 1.00 73.62 153 PHE A CA 1
ATOM 1252 C C . PHE A 1 153 ? -3.260 8.856 -9.349 1.00 73.62 153 PHE A C 1
ATOM 1254 O O . PHE A 1 153 ? -3.078 7.677 -9.058 1.00 73.62 153 PHE A O 1
ATOM 1261 N N . LYS A 1 154 ? -4.449 9.357 -9.666 1.00 74.00 154 LYS A N 1
ATOM 1262 C CA . LYS A 1 154 ? -5.596 8.519 -9.966 1.00 74.00 154 LYS A CA 1
ATOM 1263 C C . LYS A 1 154 ? -5.788 8.565 -11.477 1.00 74.00 154 LYS A C 1
ATOM 1265 O O . LYS A 1 154 ? -6.359 9.546 -11.952 1.00 74.00 154 LYS A O 1
ATOM 1270 N N . PRO A 1 155 ? -5.253 7.594 -12.234 1.00 71.88 155 PRO A N 1
ATOM 1271 C CA . PRO A 1 155 ? -5.513 7.550 -13.660 1.00 71.88 155 PRO A CA 1
ATOM 1272 C C . PRO A 1 155 ? -7.018 7.416 -13.919 1.00 71.88 155 PRO A C 1
ATOM 1274 O O . PRO A 1 155 ? -7.748 6.822 -13.129 1.00 71.88 155 PRO A O 1
ATOM 1277 N N . GLU A 1 156 ? -7.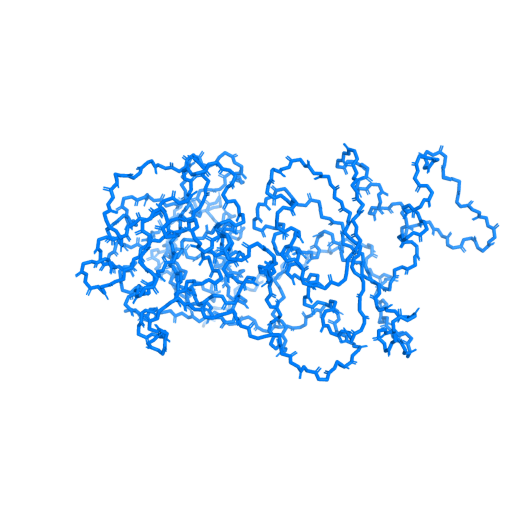475 7.961 -15.044 1.00 74.31 156 GLU A N 1
ATOM 1278 C CA . GLU A 1 156 ? -8.863 7.805 -15.504 1.00 74.31 156 GLU A CA 1
ATOM 1279 C C . GLU A 1 156 ? -9.159 6.373 -15.987 1.00 74.31 156 GLU A C 1
ATOM 1281 O O . GLU A 1 156 ? -10.303 5.930 -15.948 1.00 74.31 156 GLU A O 1
ATOM 1286 N N . GLN A 1 157 ? -8.125 5.642 -16.419 1.00 75.88 157 GLN A N 1
ATOM 1287 C CA . GLN A 1 157 ? -8.229 4.238 -16.833 1.00 75.88 157 GLN A CA 1
ATOM 1288 C C . GLN A 1 157 ? -8.075 3.280 -15.635 1.00 75.88 157 GLN A C 1
ATOM 1290 O O . GLN A 1 157 ? -7.470 3.673 -14.630 1.00 75.88 157 GLN A O 1
ATOM 1295 N N . PRO A 1 158 ? -8.559 2.024 -15.754 1.00 83.12 158 PRO A N 1
ATOM 1296 C CA . PRO A 1 158 ? -8.377 0.997 -14.733 1.00 83.12 158 PRO A CA 1
ATOM 1297 C C . PRO A 1 158 ? -6.914 0.842 -14.321 1.00 83.12 158 PRO A C 1
ATOM 1299 O O . PRO A 1 158 ? -6.006 0.907 -15.153 1.00 83.12 158 PRO A O 1
ATOM 1302 N N . LEU A 1 159 ? -6.692 0.635 -13.027 1.00 87.44 159 LEU A N 1
ATOM 1303 C CA . LEU A 1 159 ? -5.355 0.441 -12.486 1.00 87.44 159 LEU A CA 1
ATOM 1304 C C . LEU A 1 159 ? -4.796 -0.921 -12.891 1.00 87.44 159 LEU A C 1
ATOM 1306 O O . LEU A 1 159 ? -5.482 -1.938 -12.818 1.00 87.44 159 LEU A O 1
ATOM 1310 N N . LEU A 1 160 ? -3.520 -0.940 -13.268 1.00 91.94 160 LEU A N 1
ATOM 1311 C CA . LEU A 1 160 ? -2.764 -2.172 -13.467 1.00 91.94 160 LEU A CA 1
ATOM 1312 C C . LEU A 1 160 ? -2.152 -2.646 -12.143 1.00 91.94 160 LEU A C 1
ATOM 1314 O O . LEU A 1 160 ? -1.277 -1.964 -11.614 1.00 91.94 160 LEU A O 1
ATOM 1318 N N . PRO A 1 161 ? -2.557 -3.797 -11.602 1.00 94.56 161 PRO A N 1
ATOM 1319 C CA . PRO A 1 161 ? -2.039 -4.266 -10.326 1.00 94.56 161 PRO A CA 1
ATOM 1320 C C . PRO A 1 161 ? -0.672 -4.959 -10.472 1.00 94.56 161 PRO A C 1
ATOM 1322 O O . PRO A 1 161 ? -0.355 -5.576 -11.495 1.00 94.56 161 PRO A O 1
ATOM 1325 N N . LEU A 1 162 ? 0.124 -4.913 -9.405 1.00 96.44 162 LEU A N 1
ATOM 1326 C CA . LEU A 1 162 ? 1.294 -5.766 -9.213 1.00 96.44 162 LEU A CA 1
ATOM 1327 C C . LEU A 1 162 ? 0.901 -7.252 -9.234 1.00 96.44 162 LEU A C 1
ATOM 1329 O O . LEU A 1 162 ? -0.255 -7.627 -9.002 1.00 96.44 162 LEU A O 1
ATOM 1333 N N . ARG A 1 163 ? 1.874 -8.123 -9.515 1.00 97.19 163 ARG A N 1
ATOM 1334 C CA . ARG A 1 163 ? 1.650 -9.562 -9.694 1.00 97.19 163 ARG A CA 1
ATOM 1335 C C . ARG A 1 163 ? 2.588 -10.390 -8.850 1.00 97.19 163 ARG A C 1
ATOM 1337 O O . ARG A 1 163 ? 3.782 -10.141 -8.805 1.00 97.19 163 ARG A O 1
ATOM 1344 N N . ILE A 1 164 ? 2.043 -11.441 -8.253 1.00 98.19 164 ILE A N 1
ATOM 1345 C CA . ILE A 1 164 ? 2.868 -12.518 -7.721 1.00 98.19 164 ILE A CA 1
ATOM 1346 C C . ILE A 1 164 ? 3.455 -13.284 -8.916 1.00 98.19 164 ILE A C 1
ATOM 1348 O O . ILE A 1 164 ? 2.675 -13.701 -9.779 1.00 98.19 164 ILE A O 1
ATOM 1352 N N . PRO A 1 165 ? 4.782 -13.489 -8.983 1.00 97.56 165 PRO A N 1
ATOM 1353 C CA . PRO A 1 165 ? 5.381 -14.325 -10.016 1.00 97.56 165 PRO A CA 1
ATOM 1354 C C . PRO A 1 165 ? 4.811 -15.752 -9.977 1.00 97.56 165 PRO A C 1
ATOM 1356 O O . PRO A 1 165 ? 4.636 -16.347 -8.910 1.00 97.56 165 PRO A O 1
ATOM 1359 N N . ALA A 1 166 ? 4.460 -16.288 -11.146 1.00 96.44 166 ALA A N 1
ATOM 1360 C CA . ALA A 1 166 ? 3.737 -17.558 -11.249 1.00 96.44 166 ALA A CA 1
ATOM 1361 C C . ALA A 1 166 ? 4.537 -18.751 -10.698 1.00 96.44 166 ALA A C 1
ATOM 1363 O O . ALA A 1 166 ? 3.955 -19.683 -10.147 1.00 96.44 166 ALA A O 1
ATOM 1364 N N . ASP A 1 167 ? 5.862 -18.693 -10.806 1.00 97.75 167 ASP A N 1
ATOM 1365 C CA . ASP A 1 167 ? 6.810 -19.701 -10.333 1.00 97.75 167 ASP A CA 1
ATOM 1366 C C . ASP A 1 167 ? 6.872 -19.815 -8.802 1.00 97.75 167 ASP A C 1
ATOM 1368 O O . ASP A 1 167 ? 7.184 -20.888 -8.294 1.00 97.75 167 ASP A O 1
ATOM 1372 N N . VAL A 1 168 ? 6.515 -18.760 -8.060 1.00 98.00 168 VAL A N 1
ATOM 1373 C CA . VAL A 1 168 ? 6.516 -18.773 -6.581 1.00 98.00 168 VAL A CA 1
ATOM 1374 C C . VAL A 1 168 ? 5.117 -18.854 -5.964 1.00 98.00 168 VAL A C 1
ATOM 1376 O O . VAL A 1 168 ? 4.979 -19.122 -4.770 1.00 98.00 168 VAL A O 1
ATOM 1379 N N . ALA A 1 169 ? 4.055 -18.640 -6.746 1.00 97.88 169 ALA A N 1
ATOM 1380 C CA . ALA A 1 169 ? 2.687 -18.525 -6.234 1.00 97.88 169 ALA A CA 1
ATOM 1381 C C . ALA A 1 169 ? 2.200 -19.778 -5.482 1.00 97.88 169 ALA A C 1
ATOM 1383 O O . ALA A 1 169 ? 1.592 -19.654 -4.416 1.00 97.88 169 ALA A O 1
ATOM 1384 N N . SER A 1 170 ? 2.484 -20.976 -6.003 1.00 98.00 170 SER A N 1
ATOM 1385 C CA . SER A 1 170 ? 2.088 -22.249 -5.378 1.00 98.00 170 SER A CA 1
ATOM 1386 C C . SER A 1 170 ? 2.804 -22.501 -4.048 1.00 98.00 170 SER A C 1
ATOM 1388 O O . SER A 1 170 ? 2.226 -23.069 -3.121 1.00 98.00 170 SER A O 1
ATOM 1390 N N . ASP A 1 171 ? 4.051 -22.056 -3.921 1.00 98.50 171 ASP A N 1
ATOM 1391 C CA . ASP A 1 171 ? 4.839 -22.226 -2.699 1.00 98.50 171 ASP A CA 1
ATOM 1392 C C . ASP A 1 171 ? 4.368 -21.274 -1.602 1.00 98.50 171 ASP A C 1
ATOM 1394 O O . ASP A 1 171 ? 4.188 -21.685 -0.454 1.00 98.50 171 ASP A O 1
ATOM 1398 N N . LEU A 1 172 ? 4.075 -20.024 -1.967 1.00 98.50 172 LEU A N 1
ATOM 1399 C CA . LEU A 1 172 ? 3.499 -19.029 -1.061 1.00 98.50 172 LEU A CA 1
ATOM 1400 C C . LEU A 1 172 ? 2.115 -19.465 -0.563 1.00 98.50 172 LEU A C 1
ATOM 1402 O O . LEU A 1 172 ? 1.833 -19.358 0.631 1.00 98.50 172 LEU A O 1
ATOM 1406 N N . HIS A 1 173 ? 1.293 -20.029 -1.454 1.00 98.56 173 HIS A N 1
ATOM 1407 C CA . HIS A 1 173 ? -0.001 -20.619 -1.113 1.00 98.56 173 HIS A CA 1
ATOM 1408 C C . HIS A 1 173 ? 0.135 -21.706 -0.041 1.00 98.56 173 HIS A C 1
ATOM 1410 O O . HIS A 1 173 ? -0.451 -21.602 1.038 1.00 98.56 173 HIS A O 1
ATOM 1416 N N . ARG A 1 174 ? 0.974 -22.719 -0.303 1.00 98.62 174 ARG A N 1
ATOM 1417 C CA . ARG A 1 174 ? 1.222 -23.820 0.641 1.00 98.62 174 ARG A CA 1
ATOM 1418 C C . ARG A 1 174 ? 1.764 -23.316 1.973 1.00 98.62 174 ARG A C 1
ATOM 1420 O O . ARG A 1 174 ? 1.368 -23.829 3.016 1.00 98.62 174 ARG A O 1
ATOM 1427 N N . ARG A 1 175 ? 2.639 -22.308 1.955 1.00 98.50 175 ARG A N 1
ATOM 1428 C CA . ARG A 1 175 ? 3.208 -21.725 3.175 1.00 98.50 175 ARG A CA 1
ATOM 1429 C C . ARG A 1 175 ? 2.141 -21.054 4.040 1.00 98.50 175 ARG A C 1
ATOM 1431 O O . ARG A 1 175 ? 2.173 -21.235 5.251 1.00 98.50 175 ARG A O 1
ATOM 1438 N N . LEU A 1 176 ? 1.175 -20.338 3.457 1.00 98.56 176 LEU A N 1
ATOM 1439 C CA . LEU A 1 176 ? 0.052 -19.784 4.228 1.00 98.56 176 LEU A CA 1
ATOM 1440 C C . LEU A 1 176 ? -0.825 -20.877 4.857 1.00 98.56 176 LEU A C 1
ATOM 1442 O O . LEU A 1 176 ? -1.224 -20.734 6.013 1.00 98.56 176 LEU A O 1
ATOM 1446 N N . ILE A 1 177 ? -1.073 -21.979 4.142 1.00 98.56 177 ILE A N 1
ATOM 1447 C CA . ILE A 1 177 ? -1.812 -23.127 4.694 1.00 98.56 177 ILE A CA 1
ATOM 1448 C C . ILE A 1 177 ? -1.049 -23.750 5.868 1.00 98.56 177 ILE A C 1
ATOM 1450 O O . ILE A 1 177 ? -1.617 -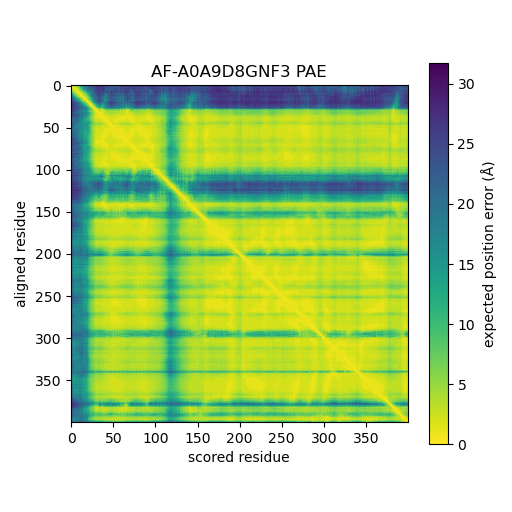23.981 6.932 1.00 98.56 177 ILE A O 1
ATOM 1454 N N . GLN A 1 178 ? 0.261 -23.966 5.716 1.00 98.31 178 GLN A N 1
ATOM 1455 C CA . GLN A 1 178 ? 1.122 -24.503 6.780 1.00 98.31 178 GLN A CA 1
ATOM 1456 C C . GLN A 1 178 ? 1.162 -23.615 8.028 1.00 98.31 178 GLN A C 1
ATOM 1458 O O . GLN A 1 178 ? 1.343 -24.122 9.132 1.00 98.31 178 GLN A O 1
ATOM 1463 N N . LEU A 1 179 ? 0.987 -22.303 7.860 1.00 98.12 179 LEU A N 1
ATOM 1464 C CA . LEU A 1 179 ? 0.905 -21.346 8.962 1.00 98.12 179 LEU A CA 1
ATOM 1465 C C . LEU A 1 179 ? -0.469 -21.324 9.648 1.00 98.12 179 LEU A C 1
ATOM 1467 O O . LEU A 1 179 ? -0.599 -20.685 10.688 1.00 98.12 179 LEU A O 1
ATOM 1471 N N . GLY A 1 180 ? -1.468 -22.028 9.108 1.00 98.00 180 GLY A N 1
ATOM 1472 C CA . GLY A 1 180 ? -2.761 -22.239 9.757 1.00 98.00 180 GLY A CA 1
ATOM 1473 C C . GLY A 1 180 ? -3.973 -21.660 9.029 1.00 98.00 180 GLY A C 1
ATOM 1474 O O . GLY A 1 180 ? -5.057 -21.670 9.614 1.00 98.00 180 GLY A O 1
ATOM 1475 N N . LEU A 1 181 ? -3.838 -21.163 7.791 1.00 98.25 181 LEU A N 1
ATOM 1476 C CA . LEU A 1 181 ? -5.014 -20.818 6.983 1.00 98.25 181 LEU A CA 1
ATOM 1477 C C . LEU A 1 181 ? -5.667 -22.068 6.375 1.00 98.25 181 LEU A C 1
ATOM 1479 O O . LEU A 1 181 ? -4.992 -22.926 5.817 1.00 98.25 181 LEU A O 1
ATOM 1483 N N . ASP A 1 182 ? -6.995 -22.123 6.414 1.00 98.12 182 ASP A N 1
ATOM 1484 C CA . ASP A 1 182 ? -7.816 -23.029 5.606 1.00 98.12 182 ASP A CA 1
ATOM 1485 C C . ASP A 1 182 ? -8.122 -22.353 4.258 1.00 98.12 182 ASP A C 1
ATOM 1487 O O . ASP A 1 182 ? -8.642 -21.232 4.221 1.00 98.12 182 ASP A O 1
ATOM 1491 N N . ASP A 1 183 ? -7.787 -23.011 3.152 1.00 97.12 183 ASP A N 1
ATOM 1492 C CA . ASP A 1 183 ? -8.016 -22.533 1.783 1.00 97.12 183 ASP A CA 1
ATOM 1493 C C . ASP A 1 183 ? -9.476 -22.677 1.327 1.00 97.12 183 ASP A C 1
ATOM 1495 O O . ASP A 1 183 ? -9.894 -22.059 0.347 1.00 97.12 183 ASP A O 1
ATOM 1499 N N . ARG A 1 184 ? -10.294 -23.411 2.089 1.00 97.38 184 ARG A N 1
ATOM 1500 C CA . ARG A 1 184 ? -11.748 -23.522 1.886 1.00 97.38 184 ARG A CA 1
ATOM 1501 C C . ARG A 1 184 ? -12.528 -22.390 2.555 1.00 97.38 184 ARG A C 1
ATOM 1503 O O . ARG A 1 184 ? -13.744 -22.306 2.390 1.00 97.38 184 ARG A O 1
ATOM 1510 N N . ARG A 1 185 ? -11.855 -21.537 3.334 1.00 97.94 185 ARG A N 1
ATOM 1511 C CA . ARG A 1 185 ? -12.430 -20.362 4.005 1.00 97.94 185 ARG A CA 1
ATOM 1512 C C . ARG A 1 185 ? -11.836 -19.090 3.418 1.00 97.94 185 ARG A C 1
ATOM 1514 O O . ARG A 1 185 ? -10.664 -19.045 3.056 1.00 97.94 185 ARG A O 1
ATOM 1521 N N . TRP A 1 186 ? -12.624 -18.022 3.372 1.00 98.62 186 TRP A N 1
ATOM 1522 C CA . TRP A 1 186 ? -12.093 -16.697 3.065 1.00 98.62 186 TRP A CA 1
ATOM 1523 C C . TRP A 1 186 ? -11.255 -16.161 4.236 1.00 98.62 186 TRP A C 1
ATOM 1525 O O . TRP A 1 186 ? -11.411 -16.571 5.390 1.00 98.62 186 TRP A O 1
ATOM 1535 N N . PHE A 1 187 ? -10.375 -15.211 3.939 1.00 98.88 187 PHE A N 1
ATOM 1536 C CA . PHE A 1 187 ? -9.641 -14.460 4.952 1.00 98.88 187 PHE A CA 1
ATOM 1537 C C . PHE A 1 187 ? -9.569 -12.979 4.583 1.00 98.88 187 PHE A C 1
ATOM 1539 O O . PHE A 1 187 ? -9.679 -12.616 3.407 1.00 98.88 187 PHE A O 1
ATOM 1546 N N . CYS A 1 188 ? -9.376 -12.127 5.585 1.00 98.81 188 CYS A N 1
ATOM 1547 C CA . CYS A 1 188 ? -9.020 -10.729 5.386 1.00 98.81 188 CYS A CA 1
ATOM 1548 C C . CYS A 1 188 ? -7.595 -10.466 5.878 1.00 98.81 188 CYS A C 1
ATOM 1550 O O . CYS A 1 188 ? -7.085 -11.146 6.774 1.00 98.81 188 CYS A O 1
ATOM 1552 N N . CYS A 1 189 ? -6.943 -9.462 5.299 1.00 98.81 189 CYS A N 1
ATOM 1553 C CA . CYS A 1 189 ? -5.709 -8.936 5.870 1.00 98.81 189 CYS A CA 1
ATOM 1554 C C . CYS A 1 189 ? -6.018 -7.784 6.825 1.00 98.81 189 CYS A C 1
ATOM 1556 O O . CYS A 1 189 ? -6.922 -6.986 6.575 1.00 98.81 189 CYS A O 1
ATOM 1558 N N . MET A 1 190 ? -5.232 -7.660 7.889 1.00 98.44 190 MET A N 1
ATOM 1559 C CA . MET A 1 190 ? -5.264 -6.493 8.762 1.00 98.44 190 MET A CA 1
ATOM 1560 C C . MET A 1 190 ? -3.885 -5.861 8.900 1.00 98.44 190 MET A C 1
ATOM 1562 O O . MET A 1 190 ? -2.864 -6.554 8.884 1.00 98.44 190 MET A O 1
ATOM 1566 N N . HIS A 1 191 ? -3.853 -4.546 9.066 1.00 97.81 191 HIS A N 1
ATOM 1567 C CA . HIS A 1 191 ? -2.636 -3.821 9.402 1.00 97.81 191 HIS A CA 1
ATOM 1568 C C . HIS A 1 191 ? -2.955 -2.602 10.260 1.00 97.81 191 HIS A C 1
ATOM 1570 O O . HIS A 1 191 ? -3.996 -1.968 10.125 1.00 97.81 191 HIS A O 1
ATOM 1576 N N . TYR A 1 192 ? -2.036 -2.255 11.144 1.00 95.75 192 TYR A N 1
ATOM 1577 C CA . TYR A 1 192 ? -2.103 -1.038 11.928 1.00 95.75 192 TYR A CA 1
ATOM 1578 C C . TYR A 1 192 ? -0.681 -0.617 12.292 1.00 95.75 192 TYR A C 1
ATOM 1580 O O . TYR A 1 192 ? 0.247 -1.432 12.261 1.00 95.75 192 TYR A O 1
ATOM 1588 N N . ARG A 1 193 ? -0.484 0.671 12.580 1.00 93.00 193 ARG A N 1
ATOM 1589 C CA . ARG A 1 193 ? 0.846 1.226 12.832 1.00 93.00 193 ARG A CA 1
ATOM 1590 C C . ARG A 1 193 ? 1.002 1.584 14.302 1.00 93.00 193 ARG A C 1
ATOM 1592 O O . ARG A 1 193 ? 0.243 2.379 14.839 1.00 93.00 193 ARG A O 1
ATOM 1599 N N . GLU A 1 194 ? 2.038 1.041 14.924 1.00 93.00 194 GLU A N 1
ATOM 1600 C CA . GLU A 1 194 ? 2.352 1.295 16.327 1.00 93.00 194 GLU A CA 1
ATOM 1601 C C . GLU A 1 194 ? 3.316 2.467 16.509 1.00 93.00 194 GLU A C 1
ATOM 1603 O O . GLU A 1 194 ? 4.135 2.789 15.641 1.00 93.00 194 GLU A O 1
ATOM 1608 N N . ALA A 1 195 ? 3.254 3.085 17.689 1.00 91.25 195 ALA A N 1
ATOM 1609 C CA . ALA A 1 195 ? 4.096 4.223 18.032 1.00 91.25 195 ALA A CA 1
ATOM 1610 C C . ALA A 1 195 ? 5.594 3.888 18.152 1.00 91.25 195 ALA A C 1
ATOM 1612 O O . ALA A 1 195 ? 6.420 4.799 18.114 1.00 91.25 195 ALA A O 1
ATOM 1613 N N . ASN A 1 196 ? 5.966 2.616 18.267 1.00 88.31 196 ASN A N 1
ATOM 1614 C CA . ASN A 1 196 ? 7.355 2.173 18.399 1.00 88.31 196 ASN A CA 1
ATOM 1615 C C . ASN A 1 196 ? 8.075 1.952 17.055 1.00 88.31 196 ASN A C 1
ATOM 1617 O O . ASN A 1 196 ? 9.270 1.673 17.064 1.00 88.31 196 ASN A O 1
ATOM 1621 N N . TYR A 1 197 ? 7.394 2.078 15.909 1.00 84.81 197 TYR A N 1
ATOM 1622 C CA . TYR A 1 197 ? 8.016 1.827 14.607 1.00 84.81 197 TYR A CA 1
ATOM 1623 C C . TYR A 1 197 ? 9.140 2.834 14.322 1.00 84.81 197 TYR A C 1
ATOM 1625 O O . TYR A 1 197 ? 8.871 4.013 14.103 1.00 84.81 197 TYR A O 1
ATOM 1633 N N . GLN A 1 198 ? 10.395 2.382 14.303 1.00 80.94 198 GLN A N 1
ATOM 1634 C CA . GLN A 1 198 ? 11.574 3.262 14.273 1.00 80.94 198 GLN A CA 1
ATOM 1635 C C . GLN A 1 198 ? 11.831 3.961 12.926 1.00 80.94 198 GLN A C 1
ATOM 1637 O O . GLN A 1 198 ? 12.444 5.024 12.882 1.00 80.94 198 GLN A O 1
ATOM 1642 N N . TRP A 1 199 ? 11.331 3.408 11.818 1.00 78.62 199 TRP A N 1
ATOM 1643 C CA . TRP A 1 199 ? 11.553 3.956 10.471 1.00 78.62 199 TRP A CA 1
ATOM 1644 C C . TRP A 1 199 ? 10.479 4.970 10.048 1.00 78.62 199 TRP A C 1
ATOM 1646 O O . TRP A 1 199 ? 10.294 5.228 8.855 1.00 78.62 199 TRP A O 1
ATOM 1656 N N . LYS A 1 200 ? 9.717 5.515 11.005 1.00 77.62 200 LYS A N 1
ATOM 1657 C CA . LYS A 1 200 ? 8.718 6.556 10.743 1.00 77.62 200 LYS A CA 1
ATOM 1658 C C . LYS A 1 200 ? 9.326 7.954 10.766 1.00 77.62 200 LYS A C 1
ATOM 1660 O O . LYS A 1 200 ? 10.274 8.242 11.485 1.00 77.62 200 LYS A O 1
ATOM 1665 N N . TYR A 1 201 ? 8.669 8.860 10.050 1.00 70.44 201 TYR A N 1
ATOM 1666 C CA . TYR A 1 201 ? 8.788 10.290 10.314 1.00 70.44 201 TYR A CA 1
ATOM 1667 C C . TYR A 1 201 ? 8.191 10.621 11.695 1.00 70.44 201 TYR A C 1
ATOM 1669 O O . TYR A 1 201 ? 7.213 9.987 12.086 1.00 70.44 201 TYR A O 1
ATOM 1677 N N . ILE A 1 202 ? 8.723 11.638 12.384 1.00 72.75 202 ILE A N 1
ATOM 1678 C CA . ILE A 1 202 ? 8.504 11.990 13.813 1.00 72.75 202 ILE A CA 1
ATOM 1679 C C . ILE A 1 202 ? 7.018 12.137 14.236 1.00 72.75 202 ILE A C 1
ATOM 1681 O O . ILE A 1 202 ? 6.693 12.161 15.418 1.00 72.75 202 ILE A O 1
ATOM 1685 N N . SER A 1 203 ? 6.081 12.197 13.290 1.00 82.88 203 SER A N 1
ATOM 1686 C CA . SER A 1 203 ? 4.651 12.347 13.561 1.00 82.88 203 SER A CA 1
ATOM 1687 C C . SER A 1 203 ? 3.974 11.037 13.995 1.00 82.88 203 SER A C 1
ATOM 1689 O O . SER A 1 203 ? 4.017 10.028 13.280 1.00 82.88 203 SER A O 1
ATOM 1691 N N . ASN A 1 204 ? 3.250 11.112 15.116 1.00 89.12 204 ASN A N 1
ATOM 1692 C CA . ASN A 1 204 ? 2.414 10.033 15.656 1.00 89.12 204 ASN A CA 1
ATOM 1693 C C . ASN A 1 204 ? 0.956 10.090 15.165 1.00 89.12 204 ASN A C 1
ATOM 1695 O O . ASN A 1 204 ? 0.136 9.279 15.579 1.00 89.12 204 ASN A O 1
ATOM 1699 N N . ILE A 1 205 ? 0.614 11.017 14.257 1.00 93.56 205 ILE A N 1
ATOM 1700 C CA . ILE A 1 205 ? -0.759 11.190 13.742 1.00 93.56 205 ILE A CA 1
ATOM 1701 C C . ILE A 1 205 ? -1.319 9.884 13.167 1.00 93.56 205 ILE A C 1
ATOM 1703 O O . ILE A 1 205 ? -2.514 9.636 13.268 1.00 93.56 205 ILE A O 1
ATOM 1707 N N . ARG A 1 206 ? -0.466 9.043 12.573 1.00 92.38 206 ARG A N 1
ATOM 1708 C CA . ARG A 1 206 ? -0.852 7.761 11.964 1.00 92.38 206 ARG A CA 1
ATOM 1709 C C . ARG A 1 206 ? -0.776 6.566 12.908 1.00 92.38 206 ARG A C 1
ATOM 1711 O O . ARG A 1 206 ? -1.231 5.492 12.538 1.00 92.38 206 ARG A O 1
ATOM 1718 N N . ASP A 1 207 ? -0.203 6.746 14.091 1.00 94.12 207 ASP A N 1
ATOM 1719 C CA . ASP A 1 207 ? -0.072 5.657 15.047 1.00 94.12 207 ASP A CA 1
ATOM 1720 C C . ASP A 1 207 ? -1.424 5.391 15.714 1.00 94.12 207 ASP A C 1
ATOM 1722 O O . ASP A 1 207 ? -2.275 6.283 15.818 1.00 94.12 207 ASP A O 1
ATOM 1726 N N . CYS A 1 208 ? -1.627 4.163 16.159 1.00 93.50 208 CYS A N 1
ATOM 1727 C CA . CYS A 1 208 ? -2.810 3.746 16.892 1.00 93.50 208 CYS A CA 1
ATOM 1728 C C . CYS A 1 208 ? -2.427 2.842 18.062 1.00 93.50 208 CYS A C 1
ATOM 1730 O O . CYS A 1 208 ? -1.318 2.303 18.123 1.00 93.50 208 CYS A O 1
ATOM 1732 N N . ASP A 1 209 ? -3.373 2.671 18.977 1.00 95.00 209 ASP A N 1
ATOM 1733 C CA . ASP A 1 209 ? -3.282 1.668 20.026 1.00 95.00 209 ASP A CA 1
ATOM 1734 C C . ASP A 1 209 ? -3.660 0.289 19.449 1.00 95.00 209 ASP A C 1
ATOM 1736 O O . ASP A 1 209 ? -4.779 0.141 18.943 1.00 95.00 209 ASP A O 1
ATOM 1740 N N . PRO A 1 210 ? -2.760 -0.715 19.489 1.00 94.75 210 PRO A N 1
ATOM 1741 C CA . PRO A 1 210 ? -3.066 -2.075 19.051 1.00 94.75 210 PRO A CA 1
ATOM 1742 C C . PRO A 1 210 ? -4.332 -2.643 19.677 1.00 94.75 210 PRO A C 1
ATOM 1744 O O . PRO A 1 210 ? -5.079 -3.334 18.986 1.00 94.75 210 PRO A O 1
ATOM 1747 N N . ASP A 1 211 ? -4.594 -2.334 20.949 1.00 96.44 211 ASP A N 1
ATOM 1748 C CA . ASP A 1 211 ? -5.671 -2.958 21.723 1.00 96.44 211 ASP A CA 1
ATOM 1749 C C . ASP A 1 211 ? -7.058 -2.607 21.163 1.00 96.44 211 ASP A C 1
ATOM 1751 O O . ASP A 1 211 ? -8.008 -3.372 21.315 1.00 96.44 211 ASP A O 1
ATOM 1755 N N . VAL A 1 212 ? -7.161 -1.505 20.413 1.00 96.69 212 VAL A N 1
ATOM 1756 C CA . VAL A 1 212 ? -8.384 -1.109 19.705 1.00 96.69 212 VAL A CA 1
ATOM 1757 C C . VAL A 1 212 ? -8.650 -2.005 18.485 1.00 96.69 212 VAL A C 1
ATOM 1759 O O . VAL A 1 212 ? -9.811 -2.233 18.138 1.00 96.69 212 VAL A O 1
ATOM 1762 N N . TYR A 1 213 ? -7.597 -2.548 17.862 1.00 96.38 213 TYR A N 1
ATOM 1763 C CA . TYR A 1 213 ? -7.658 -3.388 16.661 1.00 96.38 213 TYR A CA 1
ATOM 1764 C C . TYR A 1 213 ? -7.739 -4.884 16.973 1.00 96.38 213 TYR A C 1
ATOM 1766 O O . TYR A 1 213 ? -8.293 -5.625 16.168 1.00 96.38 213 TYR A O 1
ATOM 1774 N N . LEU A 1 214 ? -7.196 -5.358 18.100 1.00 95.56 214 LEU A N 1
ATOM 1775 C CA . LEU A 1 214 ? -7.159 -6.797 18.407 1.00 95.56 214 LEU A CA 1
ATOM 1776 C C . LEU A 1 214 ? -8.542 -7.479 18.416 1.00 95.56 214 LEU A C 1
ATOM 1778 O O . LEU A 1 214 ? -8.641 -8.576 17.861 1.00 95.56 214 LEU A O 1
ATOM 1782 N N . PRO A 1 215 ? -9.628 -6.851 18.919 1.00 98.00 215 PRO A N 1
ATOM 1783 C CA . PRO A 1 215 ? -10.964 -7.449 18.874 1.00 98.00 215 PRO A CA 1
ATOM 1784 C C . PRO A 1 215 ? -11.472 -7.752 17.457 1.00 98.00 215 PRO A C 1
ATOM 1786 O O . PRO A 1 215 ? -12.357 -8.591 17.293 1.00 98.00 215 PRO A O 1
ATOM 1789 N N . LEU A 1 216 ? -10.904 -7.119 16.420 1.00 98.44 216 LEU A N 1
ATOM 1790 C CA . LEU A 1 216 ? -11.214 -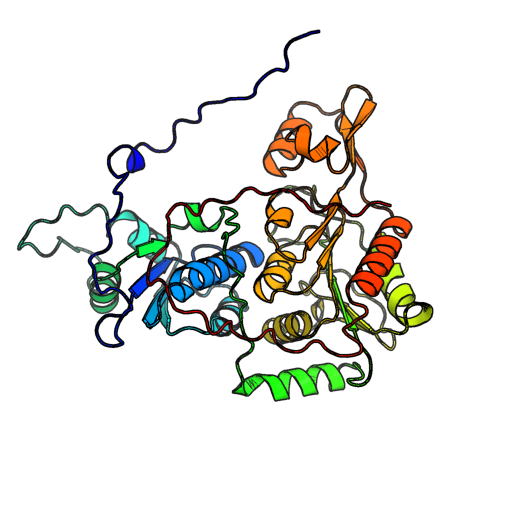7.433 15.023 1.00 98.44 216 LEU A CA 1
ATOM 1791 C C . LEU A 1 216 ? -10.896 -8.892 14.677 1.00 98.44 216 LEU A C 1
ATOM 1793 O O . LEU A 1 216 ? -11.607 -9.490 13.871 1.00 98.44 216 LEU A O 1
ATOM 1797 N N . ILE A 1 217 ? -9.850 -9.467 15.279 1.00 98.56 217 ILE A N 1
ATOM 1798 C CA . ILE A 1 217 ? -9.432 -10.847 15.014 1.00 98.56 217 ILE A CA 1
ATOM 1799 C C . ILE A 1 217 ? -10.543 -11.811 15.429 1.00 98.56 217 ILE A C 1
ATOM 1801 O O . ILE A 1 217 ? -11.025 -12.586 14.602 1.00 98.56 217 ILE A O 1
ATOM 1805 N N . ASP A 1 218 ? -10.988 -11.721 16.682 1.00 98.44 218 ASP A N 1
ATOM 1806 C CA . ASP A 1 218 ? -12.055 -12.577 17.201 1.00 98.44 218 ASP A CA 1
ATOM 1807 C C . ASP A 1 218 ? -13.382 -12.297 16.498 1.00 98.44 218 ASP A C 1
ATOM 1809 O O . ASP A 1 218 ? -14.108 -13.225 16.150 1.00 98.44 218 ASP A O 1
ATOM 1813 N N . TYR A 1 219 ? -13.679 -11.033 16.187 1.00 98.75 219 TYR A N 1
ATOM 1814 C CA . TYR A 1 219 ? -14.887 -10.684 15.448 1.00 98.75 219 TYR A CA 1
ATOM 1815 C C . TYR A 1 219 ? -14.942 -11.357 14.068 1.00 98.75 219 TYR A C 1
ATOM 1817 O O . TYR A 1 219 ? -15.925 -12.018 13.729 1.00 98.75 219 TYR A O 1
ATOM 1825 N N . VAL A 1 220 ? -13.871 -11.264 13.277 1.00 98.75 220 VAL A N 1
ATOM 1826 C CA . VAL A 1 220 ? -13.816 -11.907 11.957 1.00 98.75 220 VAL A CA 1
ATOM 1827 C C . VAL A 1 220 ? -13.904 -13.429 12.077 1.00 98.75 220 VAL A C 1
ATOM 1829 O O . VAL A 1 220 ? -14.637 -14.057 11.309 1.00 98.75 220 VAL A O 1
ATOM 1832 N N . VAL A 1 221 ? -13.180 -14.028 13.025 1.00 98.69 221 VAL A N 1
ATOM 1833 C CA . VAL A 1 221 ? -13.118 -15.488 13.169 1.00 98.69 221 VAL A CA 1
ATOM 1834 C C . VAL A 1 221 ? -14.434 -16.064 13.695 1.00 98.69 221 VAL A C 1
ATOM 1836 O O . VAL A 1 221 ? -14.941 -17.027 13.115 1.00 98.69 221 VAL A O 1
ATOM 1839 N N . ASP A 1 222 ? -14.998 -15.476 14.749 1.00 98.56 222 ASP A N 1
ATOM 1840 C CA . ASP A 1 222 ? -16.126 -16.047 15.493 1.00 98.56 222 ASP A CA 1
ATOM 1841 C C . ASP A 1 222 ? -17.488 -15.546 15.009 1.00 98.56 222 ASP A C 1
ATOM 1843 O O . ASP A 1 222 ? -18.475 -16.278 15.094 1.00 98.56 222 ASP A O 1
ATOM 1847 N N . ARG A 1 223 ? -17.569 -14.307 14.503 1.00 98.56 223 ARG A N 1
ATOM 1848 C CA . ARG A 1 223 ? -18.837 -13.706 14.051 1.00 98.56 223 ARG A CA 1
ATOM 1849 C C . ARG A 1 223 ? -19.012 -13.793 12.546 1.00 98.56 223 ARG A C 1
ATOM 1851 O O . ARG A 1 223 ? -20.071 -14.216 12.094 1.00 98.56 223 ARG A O 1
ATOM 1858 N N . LEU A 1 224 ? -17.988 -13.424 11.777 1.00 98.50 224 LEU A N 1
ATOM 1859 C CA . LEU A 1 224 ? -18.063 -13.441 10.310 1.00 98.50 224 LEU A CA 1
ATOM 1860 C C . LEU A 1 224 ? -17.691 -14.811 9.713 1.00 98.50 224 LEU A C 1
ATOM 1862 O O . LEU A 1 224 ? -17.980 -15.084 8.548 1.00 98.50 224 LEU A O 1
ATOM 1866 N N . GLY A 1 225 ? -17.063 -15.691 10.499 1.00 98.25 225 GLY A N 1
ATOM 1867 C CA . GLY A 1 225 ? -16.663 -17.033 10.068 1.00 98.25 225 GLY A CA 1
ATOM 1868 C C . GLY A 1 225 ? -15.433 -17.055 9.154 1.00 98.25 225 GLY A C 1
ATOM 1869 O O . GLY A 1 225 ? -15.157 -18.079 8.518 1.00 98.25 225 GLY A O 1
ATOM 1870 N N . GLY A 1 226 ? -14.675 -15.960 9.094 1.00 98.44 226 GLY A N 1
ATOM 1871 C CA . GLY A 1 226 ? -13.463 -15.825 8.289 1.00 98.44 226 GLY A CA 1
ATOM 1872 C C . GLY A 1 226 ? -12.181 -16.214 9.018 1.00 98.44 226 GLY A C 1
ATOM 1873 O O . GLY A 1 226 ? -12.186 -16.882 10.051 1.00 98.44 226 GLY A O 1
ATOM 1874 N N . GLN A 1 227 ? -11.063 -15.782 8.449 1.00 98.81 227 GLN A N 1
ATOM 1875 C CA . GLN A 1 227 ? -9.724 -15.887 9.029 1.00 98.81 227 GLN A CA 1
ATOM 1876 C C . GLN A 1 227 ? -9.022 -14.534 8.892 1.00 98.81 227 GLN A C 1
ATOM 1878 O O . GLN A 1 227 ? -9.399 -13.722 8.041 1.00 98.81 227 GLN A O 1
ATOM 1883 N N . VAL A 1 228 ? -7.991 -14.293 9.696 1.00 98.81 228 VAL A N 1
ATOM 1884 C CA . VAL A 1 228 ? -7.272 -13.016 9.707 1.00 98.81 228 VAL A CA 1
ATOM 1885 C C . VAL A 1 228 ? -5.784 -13.228 9.489 1.00 98.81 228 VAL A C 1
ATOM 1887 O O . VAL A 1 228 ? -5.158 -14.060 10.141 1.00 98.81 228 VAL A O 1
ATOM 1890 N N . VAL A 1 229 ? -5.209 -12.433 8.591 1.00 98.81 229 VAL A N 1
ATOM 1891 C CA . VAL A 1 229 ? -3.764 -12.364 8.365 1.00 98.81 229 VAL A CA 1
ATOM 1892 C C . VAL A 1 229 ? -3.257 -10.983 8.765 1.00 98.81 229 VAL A C 1
ATOM 1894 O O . VAL A 1 229 ? -3.605 -9.992 8.121 1.00 98.81 229 VAL A O 1
ATOM 1897 N N . ARG A 1 230 ? -2.417 -10.886 9.800 1.00 98.50 230 ARG A N 1
ATOM 1898 C CA . ARG A 1 230 ? -1.783 -9.613 10.180 1.00 98.50 230 ARG A CA 1
ATOM 1899 C C . ARG A 1 230 ? -0.534 -9.358 9.347 1.00 98.50 230 ARG A C 1
ATOM 1901 O O . ARG A 1 230 ? 0.351 -10.209 9.255 1.00 98.50 230 ARG A O 1
ATOM 1908 N N . LEU A 1 231 ? -0.467 -8.163 8.770 1.00 98.31 231 LEU A N 1
ATOM 1909 C CA . LEU A 1 231 ? 0.665 -7.648 8.004 1.00 98.31 231 LEU A CA 1
ATOM 1910 C C . LEU A 1 231 ? 1.450 -6.628 8.829 1.00 98.31 231 LEU A C 1
ATOM 1912 O O . LEU A 1 231 ? 0.876 -5.900 9.645 1.00 98.31 231 LEU A O 1
ATOM 1916 N N . GLY A 1 232 ? 2.739 -6.483 8.532 1.00 95.75 232 GLY A N 1
ATOM 1917 C CA . GLY A 1 232 ? 3.550 -5.395 9.063 1.00 95.75 232 GLY A CA 1
ATOM 1918 C C . GLY A 1 232 ? 4.989 -5.776 9.385 1.00 95.75 232 GLY A C 1
ATOM 1919 O O . GLY A 1 232 ? 5.583 -6.637 8.737 1.00 95.75 232 GLY A O 1
ATOM 1920 N N . HIS A 1 233 ? 5.558 -5.057 10.353 1.00 94.31 233 HIS A N 1
ATOM 1921 C CA . HIS A 1 233 ? 6.969 -5.133 10.724 1.00 94.31 233 HIS A CA 1
ATOM 1922 C C . HIS A 1 233 ? 7.181 -6.056 11.942 1.00 94.31 233 HIS A C 1
ATOM 1924 O O . HIS A 1 233 ? 6.340 -6.039 12.843 1.00 94.31 233 HIS A O 1
ATOM 1930 N N . PRO A 1 234 ? 8.320 -6.770 12.049 1.00 93.81 234 PRO A N 1
ATOM 1931 C CA . PRO A 1 234 ? 8.622 -7.648 13.192 1.00 93.81 234 PRO A CA 1
ATOM 1932 C C . PRO A 1 234 ? 8.546 -7.009 14.583 1.00 93.81 234 PRO A C 1
ATOM 1934 O O . PRO A 1 234 ? 8.314 -7.704 15.572 1.00 93.81 234 PRO A O 1
ATOM 1937 N N . GLU A 1 235 ? 8.695 -5.687 14.660 1.00 92.12 235 GLU A N 1
ATOM 1938 C CA . GLU A 1 235 ? 8.648 -4.905 15.907 1.00 92.12 235 GLU A CA 1
ATOM 1939 C C . GLU A 1 235 ? 7.239 -4.568 16.408 1.00 92.12 235 GLU A C 1
ATOM 1941 O O . GLU A 1 235 ? 7.107 -4.012 17.499 1.00 92.12 235 GLU A O 1
ATOM 1946 N N . MET A 1 236 ? 6.187 -4.872 15.641 1.00 94.19 236 MET A N 1
ATOM 1947 C CA . MET A 1 236 ? 4.810 -4.727 16.131 1.00 94.19 236 MET A CA 1
ATOM 1948 C C . MET A 1 236 ? 4.608 -5.564 17.398 1.00 94.19 236 MET A C 1
ATOM 1950 O O . MET A 1 236 ? 5.287 -6.568 17.574 1.00 94.19 236 MET A O 1
ATOM 1954 N N . ARG A 1 237 ? 3.690 -5.208 18.291 1.00 94.69 237 ARG A N 1
ATOM 1955 C CA . ARG A 1 237 ? 3.396 -5.968 19.514 1.00 94.69 237 ARG A CA 1
ATOM 1956 C C . ARG A 1 237 ? 3.061 -7.426 19.189 1.00 94.69 237 ARG A C 1
ATOM 1958 O O . ARG A 1 237 ? 2.360 -7.715 18.213 1.00 94.69 237 ARG A O 1
ATOM 1965 N N . ASP A 1 238 ? 3.569 -8.354 19.995 1.00 94.00 238 ASP A N 1
ATOM 1966 C CA . ASP A 1 238 ? 3.195 -9.766 19.890 1.00 94.00 238 ASP A CA 1
ATOM 1967 C C . ASP A 1 238 ? 1.696 -9.945 20.123 1.00 94.00 238 ASP A C 1
ATOM 1969 O O . ASP A 1 238 ? 1.086 -9.243 20.929 1.00 94.00 238 ASP A O 1
ATOM 1973 N N . HIS A 1 239 ? 1.112 -10.900 19.409 1.00 93.69 239 HIS A N 1
ATOM 1974 C CA . HIS A 1 239 ? -0.264 -11.311 19.617 1.00 93.69 239 HIS A CA 1
ATOM 1975 C C . HIS A 1 239 ? -0.287 -12.776 20.061 1.00 93.69 239 HIS A C 1
ATOM 1977 O O . HIS A 1 239 ? 0.437 -13.590 19.477 1.00 93.69 239 HIS A O 1
ATOM 1983 N N . PRO A 1 240 ? -1.105 -13.148 21.060 1.00 92.75 240 PRO A N 1
ATOM 1984 C CA . PRO A 1 240 ? -1.271 -14.546 21.429 1.00 92.75 240 PRO A CA 1
ATOM 1985 C C . PRO A 1 240 ? -1.694 -15.406 20.222 1.00 92.75 240 PRO A C 1
ATOM 1987 O O . PRO A 1 240 ? -2.504 -14.958 19.403 1.00 92.75 240 PRO A O 1
ATOM 1990 N N . PRO A 1 241 ? -1.186 -16.644 20.088 1.00 94.38 241 PRO A N 1
ATOM 1991 C CA . PRO A 1 241 ? -1.655 -17.562 19.056 1.00 94.38 241 PRO A CA 1
ATOM 1992 C C . PRO A 1 241 ? -3.171 -17.775 19.139 1.00 94.38 241 PRO A C 1
ATOM 1994 O O . PRO A 1 241 ? -3.722 -17.957 20.225 1.00 94.38 241 PRO A O 1
ATOM 1997 N N . ARG A 1 242 ? -3.842 -17.789 17.985 1.00 96.25 242 ARG A N 1
ATOM 1998 C CA . ARG A 1 242 ? -5.300 -17.917 17.874 1.00 96.25 242 ARG A CA 1
ATOM 1999 C C . ARG A 1 242 ? -5.650 -18.740 16.625 1.00 96.25 242 ARG A C 1
ATOM 2001 O O . ARG A 1 242 ? -5.194 -18.391 15.540 1.00 96.25 242 ARG A O 1
ATOM 2008 N N . PRO A 1 243 ? -6.452 -19.820 16.717 1.00 97.81 243 PRO A N 1
ATOM 2009 C CA . PRO A 1 243 ? -6.902 -20.539 15.524 1.00 97.81 243 PRO A CA 1
ATOM 2010 C C . PRO A 1 243 ? -7.650 -19.611 14.560 1.00 97.81 243 PRO A C 1
ATOM 2012 O O . PRO A 1 243 ? -8.492 -18.835 15.003 1.00 97.81 243 PRO A O 1
ATOM 2015 N N . GLY A 1 244 ? -7.354 -19.689 13.261 1.00 97.62 244 GLY A N 1
ATOM 2016 C CA . GLY A 1 244 ? -7.904 -18.767 12.258 1.00 97.62 244 GLY A CA 1
ATOM 2017 C C . GLY A 1 244 ? -7.185 -17.414 12.175 1.00 97.62 244 GLY A C 1
ATOM 2018 O O . GLY A 1 244 ? -7.634 -16.545 11.432 1.00 97.62 244 GLY A O 1
ATOM 2019 N N . PHE A 1 245 ? -6.075 -17.236 12.897 1.00 98.50 245 PHE A N 1
ATOM 2020 C CA . PHE A 1 245 ? -5.227 -16.050 12.838 1.00 98.50 245 PHE A CA 1
ATOM 2021 C C . PHE A 1 245 ? -3.789 -16.422 12.461 1.00 98.50 245 PHE A C 1
ATOM 2023 O O . PHE A 1 245 ? -3.184 -17.301 13.074 1.00 98.50 245 PHE A O 1
ATOM 2030 N N . VAL A 1 246 ? -3.235 -15.726 11.468 1.00 98.56 246 VAL A N 1
ATOM 2031 C CA . VAL A 1 246 ? -1.842 -15.861 11.029 1.00 98.56 246 VAL A CA 1
ATOM 2032 C C . VAL A 1 246 ? -1.149 -14.509 11.114 1.00 98.56 246 VAL A C 1
ATOM 2034 O O . VAL A 1 246 ? -1.574 -13.530 10.504 1.00 98.56 246 VAL A O 1
ATOM 2037 N N . ASP A 1 247 ? -0.039 -14.460 11.841 1.00 98.25 247 ASP A N 1
ATOM 2038 C CA . ASP A 1 247 ? 0.716 -13.234 12.064 1.00 98.25 247 ASP A CA 1
ATOM 2039 C C . ASP A 1 247 ? 1.998 -13.198 11.226 1.00 98.25 247 ASP A C 1
ATOM 2041 O O . ASP A 1 247 ? 3.056 -13.674 11.640 1.00 98.25 247 ASP A O 1
ATOM 2045 N N . LEU A 1 248 ? 1.910 -12.628 10.023 1.00 98.31 248 LEU A N 1
ATOM 2046 C CA . LEU A 1 248 ? 3.060 -12.545 9.120 1.00 98.31 248 LEU A CA 1
ATOM 2047 C C . LEU A 1 248 ? 4.058 -11.468 9.536 1.00 98.31 248 LEU A C 1
ATOM 2049 O O . LEU A 1 248 ? 5.222 -11.557 9.148 1.00 98.31 248 LEU A O 1
ATOM 2053 N N . ALA A 1 249 ? 3.639 -10.485 10.339 1.00 96.38 249 ALA A N 1
ATOM 2054 C CA . ALA A 1 249 ? 4.543 -9.456 10.843 1.00 96.38 249 ALA A CA 1
ATOM 2055 C C . ALA A 1 249 ? 5.690 -10.081 11.650 1.00 96.38 249 ALA A C 1
ATOM 2057 O O . ALA A 1 249 ? 6.808 -9.584 11.603 1.00 96.38 249 ALA A O 1
ATOM 2058 N N . LYS A 1 250 ? 5.435 -11.206 12.329 1.00 95.75 250 LYS A N 1
ATOM 2059 C CA . LYS A 1 250 ? 6.407 -11.917 13.174 1.00 95.75 250 LYS A CA 1
ATOM 2060 C C . LYS A 1 250 ? 7.311 -12.892 12.444 1.00 95.75 250 LYS A C 1
ATOM 2062 O O . LYS A 1 250 ? 8.228 -13.443 13.050 1.00 95.75 250 LYS A O 1
ATOM 2067 N N . LEU A 1 251 ? 7.088 -13.091 11.151 1.00 95.69 251 LEU A N 1
ATOM 2068 C CA . LEU A 1 251 ? 7.935 -13.951 10.346 1.00 95.69 251 LEU A CA 1
ATOM 2069 C C . LEU A 1 251 ? 9.055 -13.125 9.702 1.00 95.69 251 LEU A C 1
ATOM 2071 O O . LEU A 1 251 ? 8.757 -12.131 9.031 1.00 95.69 251 LEU A O 1
ATOM 2075 N N . PRO A 1 252 ? 10.328 -13.535 9.855 1.00 93.62 252 PRO A N 1
ATOM 2076 C CA . PRO A 1 252 ? 11.409 -12.958 9.069 1.00 93.62 252 PRO A CA 1
ATOM 2077 C C . PRO A 1 252 ? 11.187 -13.265 7.584 1.00 93.62 252 PRO A C 1
ATOM 2079 O O . PRO A 1 252 ? 10.552 -14.267 7.236 1.00 93.62 252 PRO A O 1
ATOM 2082 N N . ASP A 1 253 ? 11.700 -12.390 6.719 1.00 92.19 253 ASP A N 1
ATOM 2083 C CA . ASP A 1 253 ? 11.690 -12.569 5.261 1.00 92.19 253 ASP A CA 1
ATOM 2084 C C . ASP A 1 253 ? 10.295 -12.926 4.711 1.00 92.19 253 ASP A C 1
ATOM 2086 O O . ASP A 1 253 ? 10.102 -13.825 3.890 1.00 92.19 253 ASP A O 1
ATOM 2090 N N . SER A 1 254 ? 9.277 -12.240 5.239 1.00 97.00 254 SER A N 1
ATOM 2091 C CA . SER A 1 254 ? 7.869 -12.483 4.924 1.00 97.00 254 SER A CA 1
ATOM 2092 C C . SER A 1 254 ? 7.308 -11.535 3.869 1.00 97.00 254 SER A C 1
ATOM 2094 O O . SER A 1 254 ? 6.110 -11.575 3.614 1.00 97.00 254 SER A O 1
ATOM 2096 N N . THR A 1 255 ? 8.130 -10.701 3.226 1.00 97.81 255 THR A N 1
ATOM 2097 C CA . THR A 1 255 ? 7.653 -9.648 2.308 1.00 97.81 255 THR A CA 1
ATOM 2098 C C . THR A 1 255 ? 6.821 -10.230 1.164 1.00 97.81 255 THR A C 1
ATOM 2100 O O . THR A 1 255 ? 5.670 -9.829 0.978 1.00 97.81 255 THR A O 1
ATOM 2103 N N . MET A 1 256 ? 7.344 -11.218 0.438 1.00 98.38 256 MET A N 1
ATOM 2104 C CA . MET A 1 256 ? 6.619 -11.880 -0.647 1.00 98.38 256 MET A CA 1
ATOM 2105 C C . MET A 1 256 ? 5.381 -12.64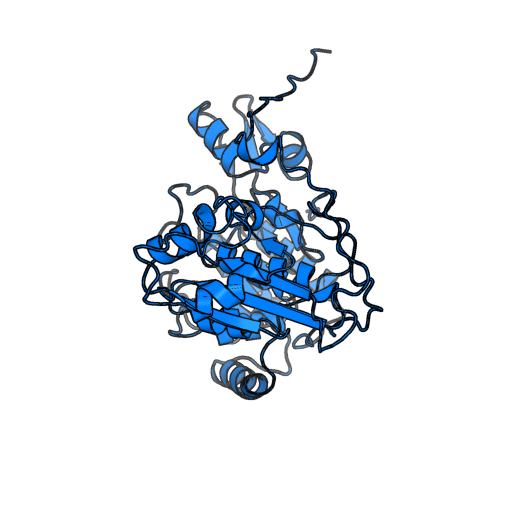2 -0.144 1.00 98.38 256 MET A C 1
ATOM 2107 O O . MET A 1 256 ? 4.361 -12.702 -0.827 1.00 98.38 256 MET A O 1
ATOM 2111 N N . LEU A 1 257 ? 5.430 -13.183 1.077 1.00 98.62 257 LEU A N 1
ATOM 2112 C CA . LEU A 1 257 ? 4.295 -13.874 1.693 1.00 98.62 257 LEU A CA 1
ATOM 2113 C C . LEU A 1 257 ? 3.176 -12.901 2.096 1.00 98.62 257 LEU A C 1
ATOM 2115 O O . LEU A 1 257 ? 2.003 -13.194 1.878 1.00 98.62 257 LEU A O 1
ATOM 2119 N N . GLN A 1 258 ? 3.533 -11.724 2.613 1.00 98.62 258 GLN A N 1
ATOM 2120 C CA . GLN A 1 258 ? 2.611 -10.622 2.889 1.00 98.62 258 GLN A CA 1
ATOM 2121 C C . GLN A 1 258 ? 1.985 -10.097 1.590 1.00 98.62 258 GLN A C 1
ATOM 2123 O O . GLN A 1 258 ? 0.771 -9.913 1.532 1.00 98.62 258 GLN A O 1
ATOM 2128 N N . ALA A 1 259 ? 2.778 -9.930 0.526 1.00 98.56 259 ALA A N 1
ATOM 2129 C CA . ALA A 1 259 ? 2.277 -9.569 -0.803 1.00 98.56 259 ALA A CA 1
ATOM 2130 C C . ALA A 1 259 ? 1.293 -10.614 -1.347 1.00 98.56 259 ALA A C 1
ATOM 2132 O O . ALA A 1 259 ? 0.216 -10.261 -1.830 1.00 98.56 259 ALA A O 1
ATOM 2133 N N . TYR A 1 260 ? 1.620 -11.902 -1.212 1.00 98.69 260 TYR A N 1
ATOM 2134 C CA . TYR A 1 260 ? 0.729 -12.985 -1.613 1.00 98.69 260 TYR A CA 1
ATOM 2135 C C . TYR A 1 260 ? -0.583 -12.965 -0.827 1.00 98.69 260 TYR A C 1
ATOM 2137 O O . TYR A 1 260 ? -1.651 -13.007 -1.439 1.00 98.69 260 TYR A O 1
ATOM 2145 N N . ALA A 1 261 ? -0.521 -12.823 0.501 1.00 98.69 261 ALA A N 1
ATOM 2146 C CA . ALA A 1 261 ? -1.706 -12.719 1.347 1.00 98.69 261 ALA A CA 1
ATOM 2147 C C . ALA A 1 261 ? -2.609 -11.553 0.917 1.00 98.69 261 ALA A C 1
ATOM 2149 O O . ALA A 1 261 ? -3.797 -11.762 0.695 1.00 98.69 261 ALA A O 1
ATOM 2150 N N . VAL A 1 262 ? -2.046 -10.361 0.688 1.00 98.50 262 VAL A N 1
ATOM 2151 C CA . VAL A 1 262 ? -2.798 -9.201 0.175 1.00 98.50 262 VAL A CA 1
ATOM 2152 C C . VAL A 1 262 ? -3.437 -9.499 -1.181 1.00 98.50 262 VAL A C 1
ATOM 2154 O O . VAL A 1 262 ? -4.607 -9.185 -1.393 1.00 98.50 262 VAL A O 1
ATOM 2157 N N . SER A 1 263 ? -2.706 -10.140 -2.097 1.00 98.00 263 SER A N 1
ATOM 2158 C CA . SER A 1 263 ? -3.233 -10.465 -3.426 1.00 98.00 263 SER A CA 1
ATOM 2159 C C .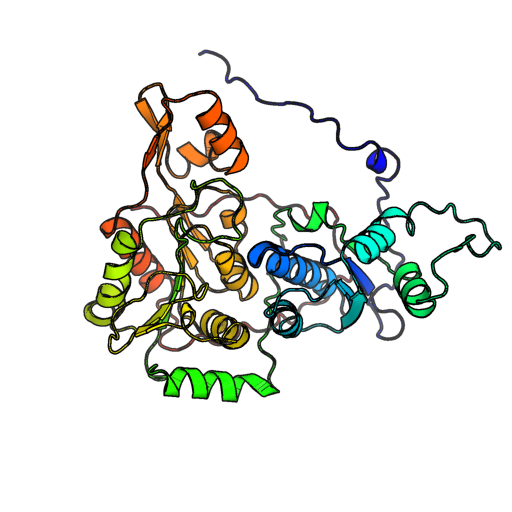 SER A 1 263 ? -4.450 -11.402 -3.373 1.00 98.00 263 SER A C 1
ATOM 2161 O O . SER A 1 263 ? -5.324 -11.298 -4.233 1.00 98.00 263 SER A O 1
ATOM 2163 N N . ARG A 1 264 ? -4.532 -12.256 -2.342 1.00 98.50 264 ARG A N 1
ATOM 2164 C CA . ARG A 1 264 ? -5.567 -13.284 -2.137 1.00 98.50 264 ARG A CA 1
ATOM 2165 C C . ARG A 1 264 ? -6.623 -12.925 -1.090 1.00 98.50 264 ARG A C 1
ATOM 2167 O O . ARG A 1 264 ? -7.588 -13.670 -0.937 1.00 98.50 264 ARG A O 1
ATOM 2174 N N . ALA A 1 265 ? -6.468 -11.818 -0.374 1.00 98.62 265 ALA A N 1
ATOM 2175 C CA . ALA A 1 265 ? -7.414 -11.417 0.656 1.00 98.62 265 ALA A CA 1
ATOM 2176 C C . ALA A 1 265 ? -8.783 -11.087 0.044 1.00 98.62 265 ALA A C 1
ATOM 2178 O O . ALA A 1 265 ? -8.866 -10.445 -1.007 1.00 98.62 265 ALA A O 1
ATOM 2179 N N . ARG A 1 266 ? -9.862 -11.480 0.730 1.00 98.38 266 ARG A N 1
ATOM 2180 C CA . ARG A 1 266 ? -11.231 -11.081 0.367 1.00 98.38 266 ARG A CA 1
ATOM 2181 C C . ARG A 1 266 ? -11.384 -9.561 0.443 1.00 98.38 266 ARG A C 1
ATOM 2183 O O . ARG A 1 266 ? -11.904 -8.934 -0.474 1.00 98.38 266 ARG A O 1
ATOM 2190 N N . PHE A 1 267 ? -10.889 -8.994 1.538 1.00 98.62 267 PHE A N 1
ATOM 2191 C CA . PHE A 1 267 ? -10.731 -7.565 1.772 1.00 98.62 267 PHE A CA 1
ATOM 2192 C C . PHE A 1 267 ? -9.618 -7.328 2.799 1.00 98.62 267 PHE A C 1
ATOM 2194 O O . PHE A 1 267 ? -9.076 -8.264 3.392 1.00 98.62 267 PHE A O 1
ATOM 2201 N N . CYS A 1 268 ? -9.272 -6.068 3.014 1.00 98.69 268 CYS A N 1
ATOM 2202 C CA . CYS A 1 268 ? -8.341 -5.618 4.036 1.00 98.69 268 CYS A CA 1
ATOM 2203 C C . CYS A 1 268 ? -9.026 -4.621 4.981 1.00 98.69 268 CYS A C 1
ATOM 2205 O O . CYS A 1 268 ? -9.878 -3.847 4.547 1.00 98.69 268 CYS A O 1
ATOM 2207 N N . VAL A 1 269 ? -8.625 -4.599 6.251 1.00 98.44 269 VAL A N 1
ATOM 2208 C CA . VAL A 1 269 ? -8.964 -3.528 7.205 1.00 98.44 269 VAL A CA 1
ATOM 2209 C C . VAL A 1 269 ? -7.663 -2.963 7.746 1.00 98.44 269 VAL A C 1
ATOM 2211 O O . VAL A 1 269 ? -6.852 -3.707 8.299 1.00 98.44 269 VAL A O 1
ATOM 2214 N N . SER A 1 270 ? -7.413 -1.673 7.544 1.00 97.12 270 SER A N 1
ATOM 2215 C CA . SER A 1 270 ? -6.092 -1.117 7.826 1.00 97.12 270 SER A CA 1
ATOM 2216 C C . SER A 1 270 ? -6.120 0.296 8.381 1.00 97.12 270 SER A C 1
ATOM 2218 O O . SER A 1 270 ? -6.873 1.138 7.901 1.00 97.12 270 SER A O 1
ATOM 2220 N N . GLY A 1 271 ? -5.247 0.572 9.350 1.00 95.00 271 GLY A N 1
ATOM 2221 C CA . GLY A 1 271 ? -4.898 1.936 9.745 1.00 95.00 271 GLY A CA 1
ATOM 2222 C C . GLY A 1 271 ? -4.106 2.676 8.656 1.00 95.00 271 GLY A C 1
ATOM 2223 O O . GLY A 1 271 ? -3.728 2.114 7.626 1.00 95.00 271 GLY A O 1
ATOM 2224 N N . SER A 1 272 ? -3.781 3.952 8.874 1.00 90.25 272 SER A N 1
ATOM 2225 C CA . SER A 1 272 ? -2.948 4.709 7.924 1.00 90.25 272 SER A CA 1
ATOM 2226 C C . SER A 1 272 ? -1.474 4.258 7.969 1.00 90.25 272 SER A C 1
ATOM 2228 O O . SER A 1 272 ? -0.725 4.568 8.898 1.00 90.25 272 SER A O 1
ATOM 2230 N N . GLY A 1 273 ? -1.001 3.547 6.941 1.00 90.44 273 GLY A N 1
ATOM 2231 C CA . GLY A 1 273 ? 0.311 2.890 6.957 1.00 90.44 273 GLY A CA 1
ATOM 2232 C C . GLY A 1 273 ? 0.885 2.601 5.571 1.00 90.44 273 GLY A C 1
ATOM 2233 O O . GLY A 1 273 ? 0.189 2.653 4.564 1.00 90.44 273 GLY A O 1
ATOM 2234 N N . GLY A 1 274 ? 2.182 2.279 5.513 1.00 90.75 274 GLY A N 1
ATOM 2235 C CA . GLY A 1 274 ? 2.851 1.939 4.249 1.00 90.75 274 GLY A CA 1
ATOM 2236 C C . GLY A 1 274 ? 2.329 0.644 3.613 1.00 90.75 274 GLY A C 1
ATOM 2237 O O . GLY A 1 274 ? 2.370 0.506 2.395 1.00 90.75 274 GLY A O 1
ATOM 2238 N N . ALA A 1 275 ? 1.784 -0.278 4.415 1.00 94.25 275 ALA A N 1
ATOM 2239 C CA . ALA A 1 275 ? 1.162 -1.502 3.910 1.00 94.25 275 ALA A CA 1
ATOM 2240 C C . ALA A 1 275 ? -0.081 -1.224 3.042 1.00 94.25 275 ALA A C 1
ATOM 2242 O O . ALA A 1 275 ? -0.395 -2.022 2.161 1.00 94.25 275 ALA A O 1
ATOM 2243 N N . ASN A 1 276 ? -0.737 -0.068 3.211 1.00 94.44 276 ASN A N 1
ATOM 2244 C CA . ASN A 1 276 ? -1.881 0.335 2.384 1.00 94.44 276 ASN A CA 1
ATOM 2245 C C . ASN A 1 276 ? -1.488 0.469 0.910 1.00 94.44 276 ASN A C 1
ATOM 2247 O O . ASN A 1 276 ? -2.288 0.174 0.028 1.00 94.44 276 ASN A O 1
ATOM 2251 N N . CYS A 1 277 ? -0.240 0.864 0.636 1.00 94.38 277 CYS A N 1
ATOM 2252 C CA . CYS A 1 277 ? 0.281 0.955 -0.725 1.00 94.38 277 CYS A CA 1
ATOM 2253 C C . CYS A 1 277 ? 0.337 -0.429 -1.388 1.00 94.38 277 CYS A C 1
ATOM 2255 O O . CYS A 1 277 ? 0.074 -0.545 -2.580 1.00 94.38 277 CYS A O 1
ATOM 2257 N N . LEU A 1 278 ? 0.612 -1.491 -0.619 1.00 95.81 278 LEU A N 1
ATOM 2258 C CA . LEU A 1 278 ? 0.588 -2.871 -1.112 1.00 95.81 278 LEU A CA 1
ATOM 2259 C C . LEU A 1 278 ? -0.841 -3.315 -1.443 1.00 95.81 278 LEU A C 1
ATOM 2261 O O . LEU A 1 278 ? -1.075 -3.870 -2.511 1.00 95.81 278 LEU A O 1
ATOM 2265 N N . MET A 1 279 ? -1.796 -3.023 -0.552 1.00 96.06 279 MET A N 1
ATOM 2266 C CA . MET A 1 279 ? -3.225 -3.306 -0.762 1.00 96.06 279 MET A CA 1
ATOM 2267 C C . MET A 1 279 ? -3.736 -2.623 -2.028 1.00 96.06 279 MET A C 1
ATOM 2269 O O . MET A 1 279 ? -4.357 -3.260 -2.876 1.00 96.06 279 MET A O 1
ATOM 2273 N N . HIS A 1 280 ? -3.385 -1.350 -2.195 1.00 93.38 280 HIS A N 1
ATOM 2274 C CA . HIS A 1 280 ? -3.696 -0.593 -3.395 1.00 93.38 280 HIS A CA 1
ATOM 2275 C C . HIS A 1 280 ? -3.062 -1.192 -4.650 1.00 93.38 280 HIS A C 1
ATOM 2277 O O . HIS A 1 280 ? -3.747 -1.373 -5.653 1.00 93.38 280 HIS A O 1
ATOM 2283 N N . ALA A 1 281 ? -1.769 -1.506 -4.598 1.00 94.56 281 ALA A N 1
ATOM 2284 C CA . ALA A 1 281 ? -1.034 -1.990 -5.754 1.00 94.56 281 ALA A CA 1
ATOM 2285 C C . ALA A 1 281 ? -1.499 -3.377 -6.220 1.00 94.56 281 ALA A C 1
ATOM 2287 O O . ALA A 1 281 ? -1.291 -3.713 -7.376 1.00 94.56 281 ALA A O 1
ATOM 2288 N N . PHE A 1 282 ? -2.141 -4.179 -5.369 1.00 96.12 282 PHE A N 1
ATOM 2289 C CA . PHE A 1 282 ? -2.784 -5.444 -5.756 1.00 96.12 282 PHE A CA 1
ATOM 2290 C C . PHE A 1 282 ? -4.279 -5.315 -6.062 1.00 96.12 282 PHE A C 1
ATOM 2292 O O . PHE A 1 282 ? -4.954 -6.332 -6.262 1.00 96.12 282 PHE A O 1
ATOM 2299 N N . ASP A 1 283 ? -4.798 -4.088 -6.069 1.00 94.62 283 ASP A N 1
ATOM 2300 C CA . ASP A 1 283 ? -6.216 -3.789 -6.238 1.00 94.62 283 ASP A CA 1
ATOM 2301 C C . ASP A 1 283 ? -7.098 -4.585 -5.254 1.00 94.62 283 ASP A C 1
ATOM 2303 O O . ASP A 1 283 ? -8.119 -5.170 -5.614 1.00 94.62 283 ASP A O 1
ATOM 2307 N N . ALA A 1 284 ? -6.641 -4.709 -4.004 1.00 96.25 284 ALA A N 1
ATOM 2308 C CA . ALA A 1 284 ? -7.378 -5.381 -2.942 1.00 96.25 284 ALA A CA 1
ATOM 2309 C C . ALA A 1 284 ? -8.414 -4.414 -2.332 1.00 96.25 284 ALA A C 1
ATOM 2311 O O . ALA A 1 284 ? -8.054 -3.278 -2.003 1.00 96.25 284 ALA A O 1
ATOM 2312 N N . PRO A 1 285 ? -9.681 -4.832 -2.132 1.00 97.31 285 PRO A N 1
ATOM 2313 C CA . PRO A 1 285 ? -10.663 -4.018 -1.420 1.00 97.31 285 PRO A CA 1
ATOM 2314 C C . PRO A 1 285 ? -10.184 -3.705 -0.003 1.00 97.31 285 PRO A C 1
ATOM 2316 O O . PRO A 1 285 ? -9.795 -4.619 0.723 1.00 97.31 285 PRO A O 1
ATOM 2319 N N . VAL A 1 286 ? -10.219 -2.438 0.413 1.00 97.75 286 VAL A N 1
ATOM 2320 C CA . VAL A 1 286 ? -9.694 -2.023 1.721 1.00 97.75 286 VAL A CA 1
ATOM 2321 C C . VAL A 1 286 ? -10.612 -1.034 2.439 1.00 97.75 286 VAL A C 1
ATOM 2323 O O . VAL A 1 286 ? -10.981 0.004 1.893 1.00 97.75 286 VAL A O 1
ATOM 2326 N N . GLY A 1 287 ? -10.943 -1.350 3.689 1.00 97.81 287 GLY A N 1
ATOM 2327 C CA . GLY A 1 287 ? -11.507 -0.415 4.657 1.00 97.81 287 GLY A CA 1
ATOM 2328 C C . GLY A 1 287 ? -10.376 0.260 5.429 1.00 97.81 287 GLY A C 1
ATOM 2329 O O . GLY A 1 287 ? -9.680 -0.389 6.211 1.00 97.81 287 GLY A O 1
ATOM 2330 N N . LEU A 1 288 ? -10.159 1.548 5.184 1.00 97.00 288 LEU A N 1
ATOM 2331 C CA . LEU A 1 288 ? -9.118 2.345 5.822 1.00 97.00 288 LEU A CA 1
ATOM 2332 C C . LEU A 1 288 ? -9.687 3.090 7.024 1.00 97.00 288 LEU A C 1
ATOM 2334 O O . LEU A 1 288 ? -10.553 3.945 6.871 1.00 97.00 288 LEU A O 1
ATOM 2338 N N . VAL A 1 289 ? -9.169 2.783 8.205 1.00 96.75 289 VAL A N 1
ATOM 2339 C CA . VAL A 1 289 ? -9.536 3.403 9.481 1.00 96.75 289 VAL A CA 1
ATOM 2340 C C . VAL A 1 289 ? -8.464 4.396 9.919 1.00 96.75 289 VAL A C 1
ATOM 2342 O O . VAL A 1 289 ? -7.303 4.308 9.515 1.00 96.75 289 VAL A O 1
ATOM 2345 N N . ASP A 1 290 ? -8.860 5.394 10.711 1.00 95.62 290 ASP A N 1
ATOM 2346 C CA . ASP A 1 290 ? -7.993 6.502 11.133 1.00 95.62 290 ASP A CA 1
ATOM 2347 C C . ASP A 1 290 ? -7.317 7.249 9.972 1.00 95.62 290 ASP A C 1
ATOM 2349 O O . ASP A 1 290 ? -6.238 7.831 10.139 1.00 95.62 290 ASP A O 1
ATOM 2353 N N . SER A 1 291 ? -7.925 7.246 8.781 1.00 93.12 291 SER A N 1
ATOM 2354 C CA . SER A 1 291 ? -7.308 7.901 7.629 1.00 93.12 291 SER A CA 1
ATOM 2355 C C . SER A 1 291 ? -7.209 9.409 7.872 1.00 93.12 291 SER A C 1
ATOM 2357 O O . SER A 1 291 ? -8.184 10.077 8.225 1.00 93.12 291 SER A O 1
ATOM 2359 N N . CYS A 1 292 ? -5.999 9.937 7.701 1.00 88.38 292 CYS A N 1
ATOM 2360 C CA . CYS A 1 292 ? -5.650 11.338 7.943 1.00 88.38 292 CYS A CA 1
ATOM 2361 C C . CYS A 1 292 ? -5.009 12.002 6.716 1.00 88.38 292 CYS A C 1
ATOM 2363 O O . CYS A 1 292 ? -4.481 13.113 6.800 1.00 88.38 292 CYS A O 1
ATOM 2365 N N . GLY A 1 293 ? -4.973 11.301 5.583 1.00 85.50 293 GLY A N 1
ATOM 2366 C CA . GLY A 1 293 ? -4.325 11.759 4.367 1.00 85.50 293 GLY A CA 1
ATOM 2367 C C . GLY A 1 293 ? -5.146 11.391 3.148 1.00 85.50 293 GLY A C 1
ATOM 2368 O O . GLY A 1 293 ? -5.472 10.232 2.935 1.00 85.50 293 GLY A O 1
ATOM 2369 N N . TRP A 1 294 ? -5.404 12.375 2.295 1.00 77.56 294 TRP A N 1
ATOM 2370 C CA . TRP A 1 294 ? -6.073 12.182 1.009 1.00 77.56 294 TRP A CA 1
ATOM 2371 C C . TRP A 1 294 ? -5.345 11.212 0.051 1.00 77.56 294 TRP A C 1
ATOM 2373 O O . TRP A 1 294 ? -5.938 10.773 -0.930 1.00 77.56 294 TRP A O 1
ATOM 2383 N N . PHE A 1 295 ? -4.086 10.846 0.331 1.00 76.06 295 PHE A N 1
ATOM 2384 C CA . PHE A 1 295 ? -3.347 9.794 -0.384 1.00 76.06 295 PHE A CA 1
ATOM 2385 C C . PHE A 1 295 ? -4.080 8.452 -0.388 1.00 76.06 295 PHE A C 1
ATOM 2387 O O . PHE A 1 295 ? -4.103 7.763 -1.406 1.00 76.06 295 PHE A O 1
ATOM 2394 N N . ASP A 1 296 ? -4.757 8.145 0.713 1.00 75.25 296 ASP A N 1
ATOM 2395 C CA . ASP A 1 296 ? -5.559 6.938 0.888 1.00 75.25 296 ASP A CA 1
ATOM 2396 C C . ASP A 1 296 ? -6.781 6.888 -0.063 1.00 75.25 296 ASP A C 1
ATOM 2398 O O . ASP A 1 296 ? -7.380 5.837 -0.276 1.00 75.25 296 ASP A O 1
ATOM 2402 N N . CYS A 1 297 ? -7.152 8.019 -0.675 1.00 73.88 297 CYS A N 1
ATOM 2403 C CA . CYS A 1 297 ? -8.378 8.184 -1.461 1.00 73.88 297 CYS A CA 1
ATOM 2404 C C . CYS A 1 297 ? -8.218 7.890 -2.960 1.00 73.88 297 CYS A C 1
ATOM 2406 O O . CYS A 1 297 ? -9.210 7.884 -3.695 1.00 73.88 297 CYS A O 1
ATOM 2408 N N . ALA A 1 298 ? -6.993 7.700 -3.458 1.00 76.69 298 ALA A N 1
ATOM 2409 C CA . ALA A 1 298 ? -6.787 7.366 -4.872 1.00 76.69 298 ALA A CA 1
ATOM 2410 C C . ALA A 1 298 ? -7.086 5.915 -5.216 1.00 76.69 298 ALA A C 1
ATOM 2412 O O . ALA A 1 298 ? -7.179 5.569 -6.394 1.00 76.69 298 ALA A O 1
ATOM 2413 N N . TYR A 1 299 ? -7.238 5.071 -4.206 1.00 82.56 299 TYR A N 1
ATOM 2414 C CA . TYR A 1 299 ? -7.369 3.648 -4.417 1.00 82.56 299 TYR A CA 1
ATOM 2415 C C . TYR A 1 299 ? -8.781 3.339 -4.911 1.00 82.56 299 TYR A C 1
ATOM 2417 O O . TYR A 1 299 ? -9.778 3.749 -4.314 1.00 82.56 299 TYR A O 1
ATOM 2425 N N . GLN A 1 300 ? -8.870 2.620 -6.030 1.00 85.25 300 GLN A N 1
ATOM 2426 C CA . GLN A 1 300 ? -10.142 2.338 -6.693 1.00 85.25 300 GLN A CA 1
ATOM 2427 C C . GLN A 1 300 ? -11.138 1.641 -5.755 1.00 85.25 300 GLN A C 1
ATOM 2429 O O . GLN A 1 300 ? -12.318 2.005 -5.737 1.00 85.25 300 GLN A O 1
ATOM 2434 N N . HIS A 1 301 ? -10.648 0.715 -4.931 1.00 91.56 301 HIS A N 1
ATOM 2435 C CA . HIS A 1 301 ? -11.433 -0.067 -3.977 1.00 91.56 301 HIS A CA 1
ATOM 2436 C C . HIS A 1 301 ? -11.120 0.262 -2.506 1.00 91.56 301 HIS A C 1
ATOM 2438 O O . HIS A 1 301 ? -11.258 -0.610 -1.649 1.00 91.56 301 HIS A O 1
ATOM 2444 N N . ALA A 1 302 ? -10.714 1.503 -2.196 1.00 93.81 302 ALA A N 1
ATOM 2445 C CA . ALA A 1 302 ? -10.642 1.960 -0.805 1.00 93.81 302 ALA A CA 1
ATOM 2446 C C . ALA A 1 302 ? -11.909 2.676 -0.351 1.00 93.81 302 ALA A C 1
ATOM 2448 O O . ALA A 1 302 ? -12.461 3.517 -1.066 1.00 93.81 302 ALA A O 1
ATOM 2449 N N . PHE A 1 303 ? -12.291 2.375 0.883 1.00 96.38 303 PHE A N 1
ATOM 2450 C CA . PHE A 1 303 ? -13.366 3.012 1.626 1.00 96.38 303 PHE A CA 1
ATOM 2451 C C . PHE A 1 303 ? -12.801 3.523 2.944 1.00 96.38 303 PHE A C 1
ATOM 2453 O O . PHE A 1 303 ? -12.035 2.824 3.599 1.00 96.38 303 PHE A O 1
ATOM 2460 N N . LEU A 1 304 ? -13.112 4.762 3.302 1.00 96.19 304 LEU A N 1
ATOM 2461 C CA . LEU A 1 304 ? -12.420 5.480 4.361 1.00 96.19 304 LEU A CA 1
ATOM 2462 C C . LEU A 1 304 ? -13.353 5.774 5.530 1.00 96.19 304 LEU A C 1
ATOM 2464 O O . LEU A 1 304 ? -14.413 6.376 5.368 1.00 96.19 304 LEU A O 1
ATOM 2468 N N . LEU A 1 305 ? -12.876 5.463 6.724 1.00 97.19 305 LEU A N 1
ATOM 2469 C CA . LEU A 1 305 ? -13.326 6.045 7.971 1.00 97.19 305 LEU A CA 1
ATOM 2470 C C . LEU A 1 305 ? -12.191 6.913 8.518 1.00 97.19 305 LEU A C 1
ATOM 2472 O O . LEU A 1 305 ? -11.131 6.422 8.910 1.00 97.19 305 LEU A O 1
ATOM 2476 N N . THR A 1 306 ? -12.384 8.230 8.499 1.00 96.94 306 THR A N 1
ATOM 2477 C CA . THR A 1 306 ? -11.357 9.147 8.998 1.00 96.94 306 THR A CA 1
ATOM 2478 C C . THR A 1 306 ? -11.328 9.142 10.519 1.00 96.94 306 THR A C 1
ATOM 2480 O O . THR A 1 306 ? -12.351 8.923 11.180 1.00 96.94 306 THR A O 1
ATOM 2483 N N . LEU A 1 307 ? -10.170 9.512 11.065 1.00 96.62 307 LEU A N 1
ATOM 2484 C CA . LEU A 1 307 ? -10.117 10.050 12.420 1.00 96.62 307 LEU A CA 1
ATOM 2485 C C . LEU A 1 307 ? -10.985 11.315 12.529 1.00 96.62 307 LEU A C 1
ATOM 2487 O O . LEU A 1 307 ? -11.377 11.913 11.518 1.00 96.62 307 LEU A O 1
ATOM 2491 N N . THR A 1 308 ? -11.259 11.731 13.757 1.00 97.81 308 THR A N 1
ATOM 2492 C CA . THR A 1 308 ? -11.962 12.979 14.050 1.00 97.81 308 THR A CA 1
ATOM 2493 C C . THR A 1 308 ? -10.961 14.036 14.504 1.00 97.81 308 THR A C 1
ATOM 2495 O O . THR A 1 308 ? -10.106 13.767 15.350 1.00 97.81 308 THR A O 1
ATOM 2498 N N . VAL A 1 309 ? -11.068 15.247 13.960 1.00 97.75 309 VAL A N 1
ATOM 2499 C CA . VAL A 1 309 ? -10.305 16.417 14.414 1.00 97.75 309 VAL A CA 1
ATOM 2500 C C . VAL A 1 309 ? -11.236 17.347 15.177 1.00 97.75 309 VAL A C 1
ATOM 2502 O O . VAL A 1 309 ? -12.216 17.828 14.613 1.00 97.75 309 VAL A O 1
ATOM 2505 N N . VAL A 1 310 ? -10.921 17.628 16.438 1.00 98.12 310 VAL A N 1
ATOM 2506 C CA . VAL A 1 310 ? -11.610 18.653 17.229 1.00 98.12 310 VAL A CA 1
ATOM 2507 C C . VAL A 1 310 ? -10.804 19.944 17.140 1.00 98.12 310 VAL A C 1
ATOM 2509 O O . VAL A 1 310 ? -9.632 19.979 17.517 1.00 98.12 310 VAL A O 1
ATOM 2512 N N . THR A 1 311 ? -11.406 20.991 16.580 1.00 97.19 311 THR A N 1
ATOM 2513 C CA . THR A 1 311 ? -10.767 22.302 16.390 1.00 97.19 311 THR A CA 1
ATOM 2514 C C . THR A 1 311 ? -10.721 23.100 17.703 1.00 97.19 311 THR A C 1
ATOM 2516 O O . THR A 1 311 ? -11.456 22.777 18.638 1.00 97.19 311 THR A O 1
ATOM 2519 N N . PRO A 1 312 ? -9.955 24.211 17.775 1.00 96.44 312 PRO A N 1
ATOM 2520 C CA . PRO A 1 312 ? -9.940 25.077 18.960 1.00 96.44 312 PRO A CA 1
ATOM 2521 C C . PRO A 1 312 ? -11.312 25.669 19.323 1.00 96.44 312 PRO A C 1
ATOM 2523 O O . PRO A 1 312 ? -11.570 25.980 20.479 1.00 96.44 312 PRO A O 1
ATOM 2526 N N . SER A 1 313 ? -12.227 25.798 18.354 1.00 95.88 313 SER A N 1
ATOM 2527 C CA . SER A 1 313 ? -13.605 26.241 18.607 1.00 95.88 313 SER A CA 1
ATOM 2528 C C . SER A 1 313 ? -14.522 25.132 19.139 1.00 95.88 313 SER A C 1
ATOM 2530 O O . SER A 1 313 ? -15.719 25.365 19.299 1.00 95.88 313 SER A O 1
ATOM 2532 N N . GLY A 1 314 ? -13.999 23.923 19.367 1.00 96.94 314 GLY A N 1
ATOM 2533 C CA . GLY A 1 314 ? -14.765 22.743 19.767 1.00 96.94 314 GLY A CA 1
ATOM 2534 C C . GLY A 1 314 ? -15.516 22.064 18.618 1.00 96.94 314 GLY A C 1
ATOM 2535 O O . GLY A 1 314 ? -16.317 21.163 18.862 1.00 96.94 314 GLY A O 1
ATOM 2536 N N . GLN A 1 315 ? -15.289 22.472 17.363 1.00 97.69 315 GLN A N 1
ATOM 2537 C CA . GLN A 1 315 ? -15.940 21.841 16.215 1.00 97.69 315 GLN A CA 1
ATOM 2538 C C . GLN A 1 315 ? -15.312 20.474 15.935 1.00 97.69 315 GLN A C 1
ATOM 2540 O O . GLN A 1 315 ? -14.099 20.366 15.788 1.00 97.69 315 GLN A O 1
ATOM 2545 N N . SER A 1 316 ? -16.150 19.447 15.801 1.00 97.88 316 SER A N 1
ATOM 2546 C CA . SER A 1 316 ? -15.741 18.106 15.382 1.00 97.88 316 SER A CA 1
ATOM 2547 C C . SER A 1 316 ? -15.779 17.987 13.856 1.00 97.88 316 SER A C 1
ATOM 2549 O O . SER A 1 316 ? -16.820 18.214 13.237 1.00 97.88 316 SER A O 1
ATOM 2551 N N . LEU A 1 317 ? -14.641 17.661 13.246 1.00 97.62 317 LEU A N 1
ATOM 2552 C CA . LEU A 1 317 ? -14.476 17.465 11.809 1.00 97.62 317 LEU A CA 1
ATOM 2553 C C . LEU A 1 317 ? -14.174 15.993 11.522 1.00 97.62 317 LEU A C 1
ATOM 2555 O O . LEU A 1 317 ? -13.171 15.455 11.994 1.00 97.62 317 LEU A O 1
ATOM 2559 N N . ARG A 1 318 ? -15.009 15.360 10.698 1.00 96.75 318 ARG A N 1
ATOM 2560 C CA . ARG A 1 318 ? -14.845 13.976 10.234 1.00 96.75 318 ARG A CA 1
ATOM 2561 C C . ARG A 1 318 ? -15.260 13.867 8.766 1.00 96.75 318 ARG A C 1
ATOM 2563 O O . ARG A 1 318 ? -16.048 14.690 8.304 1.00 96.75 318 ARG A O 1
ATOM 2570 N N . GLN A 1 319 ? -14.728 12.881 8.045 1.00 95.81 319 GLN A N 1
ATOM 2571 C CA . GLN A 1 319 ? -15.094 12.552 6.660 1.00 95.81 319 GLN A CA 1
ATOM 2572 C C . GLN A 1 319 ? -15.143 13.786 5.745 1.00 95.81 319 GLN A C 1
ATOM 2574 O O . GLN A 1 319 ? -14.130 14.478 5.633 1.00 95.81 319 GLN A O 1
ATOM 2579 N N . ASP A 1 320 ? -16.292 14.086 5.124 1.00 95.31 320 ASP A N 1
ATOM 2580 C CA . ASP A 1 320 ? -16.469 15.233 4.228 1.00 95.31 320 ASP A CA 1
ATOM 2581 C C . ASP A 1 320 ? -16.080 16.549 4.912 1.00 95.31 320 ASP A C 1
ATOM 2583 O O . ASP A 1 320 ? -15.310 17.320 4.347 1.00 95.31 320 ASP A O 1
ATOM 2587 N N . ALA A 1 321 ? -16.491 16.776 6.165 1.00 96.56 321 ALA A N 1
ATOM 2588 C CA . ALA A 1 321 ? -16.135 17.998 6.890 1.00 96.56 321 ALA A CA 1
ATOM 2589 C C . ALA A 1 321 ? -14.618 18.113 7.127 1.00 96.56 321 ALA A C 1
ATOM 2591 O O . ALA A 1 321 ? -14.045 19.201 7.030 1.00 96.56 321 ALA A O 1
ATOM 2592 N N . LEU A 1 322 ? -13.945 16.991 7.405 1.00 95.81 322 LEU A N 1
ATOM 2593 C CA . LEU A 1 322 ? -12.488 16.966 7.549 1.00 95.81 322 LEU A CA 1
ATOM 2594 C C . LEU A 1 322 ? -11.785 17.194 6.204 1.00 95.81 322 LEU A C 1
ATOM 2596 O O . LEU A 1 322 ? -10.806 17.941 6.139 1.00 95.81 322 LEU A O 1
ATOM 2600 N N . PHE A 1 323 ? -12.288 16.594 5.128 1.00 94.75 323 PHE A N 1
ATOM 2601 C CA . PHE A 1 323 ? -11.759 16.765 3.778 1.00 94.75 323 PHE A CA 1
ATOM 2602 C C . PHE A 1 323 ? -11.912 18.206 3.282 1.00 94.75 323 PHE A C 1
ATOM 2604 O O . PHE A 1 323 ? -10.925 18.826 2.883 1.00 94.75 323 PHE A O 1
ATOM 2611 N N . GLU A 1 324 ? -13.113 18.773 3.386 1.00 94.50 324 GLU A N 1
ATOM 2612 C CA . GLU A 1 324 ? -13.430 20.143 2.971 1.00 94.50 324 GLU A CA 1
ATOM 2613 C C . GLU A 1 324 ? -12.658 21.202 3.765 1.00 94.50 324 GLU A C 1
ATOM 2615 O O . GLU A 1 324 ? -12.370 22.278 3.240 1.00 94.50 324 GLU A O 1
ATOM 2620 N N . SER A 1 325 ? -12.277 20.900 5.011 1.00 95.38 325 SER A N 1
ATOM 2621 C CA . SER A 1 325 ? -11.438 21.792 5.821 1.00 95.38 325 SER A CA 1
ATOM 2622 C C . SER A 1 325 ? -9.985 21.888 5.335 1.00 95.38 325 SER A C 1
ATOM 2624 O O . SER A 1 325 ? -9.251 22.776 5.765 1.00 95.38 325 SER A O 1
ATOM 2626 N N . GLY A 1 326 ? -9.537 20.957 4.482 1.00 93.88 326 GLY A N 1
ATOM 2627 C CA . GLY A 1 326 ? -8.135 20.811 4.080 1.00 93.88 326 GLY A CA 1
ATOM 2628 C C . GLY A 1 326 ? -7.241 20.126 5.124 1.00 93.88 326 GLY A C 1
ATOM 2629 O O . GLY A 1 326 ? -6.067 19.872 4.847 1.00 93.88 326 GLY A O 1
ATOM 2630 N N . LEU A 1 327 ? -7.779 19.776 6.300 1.00 94.62 327 LEU A N 1
ATOM 2631 C CA . LEU A 1 327 ? -7.044 19.085 7.366 1.00 94.62 327 LEU A CA 1
ATOM 2632 C C . LEU A 1 327 ? -6.946 17.566 7.160 1.00 94.62 327 LEU A C 1
ATOM 2634 O O . LEU A 1 327 ? -6.184 16.913 7.869 1.00 94.62 327 LEU A O 1
ATOM 2638 N N . MET A 1 328 ? -7.615 16.990 6.152 1.00 93.44 328 MET A N 1
ATOM 2639 C CA . MET A 1 328 ? -7.384 15.603 5.704 1.00 93.44 328 MET A CA 1
ATOM 2640 C C . MET A 1 328 ? -6.059 15.456 4.922 1.00 93.44 328 MET A C 1
ATOM 2642 O O . MET A 1 328 ? -5.984 14.873 3.839 1.00 93.44 328 MET A O 1
ATOM 2646 N N . ASN A 1 329 ? -4.987 16.033 5.453 1.00 91.81 329 ASN A N 1
ATOM 2647 C CA . ASN A 1 329 ? -3.638 16.009 4.917 1.00 91.81 329 ASN A CA 1
ATOM 2648 C C . ASN A 1 329 ? -2.671 15.969 6.101 1.00 91.81 329 ASN A C 1
ATOM 2650 O O . ASN A 1 329 ? -2.617 16.920 6.876 1.00 91.81 329 ASN A O 1
ATOM 2654 N N . GLN A 1 330 ? -1.874 14.900 6.217 1.00 90.81 330 GLN A N 1
ATOM 2655 C CA . GLN A 1 330 ? -1.004 14.691 7.378 1.00 90.81 330 GLN A CA 1
ATOM 2656 C C . GLN A 1 330 ? -0.082 15.893 7.650 1.00 90.81 330 GLN A C 1
ATOM 2658 O O . GLN A 1 330 ? 0.108 16.267 8.806 1.00 90.81 330 GLN A O 1
ATOM 2663 N N . ARG A 1 331 ? 0.481 16.520 6.607 1.00 90.56 331 ARG A N 1
ATOM 2664 C CA . ARG A 1 331 ? 1.375 17.674 6.775 1.00 90.56 331 ARG A CA 1
ATOM 2665 C C . ARG A 1 331 ? 0.607 18.920 7.205 1.00 90.56 331 ARG A C 1
ATOM 2667 O O . ARG A 1 331 ? 1.074 19.614 8.102 1.00 90.56 331 ARG A O 1
ATOM 2674 N N . ALA A 1 332 ? -0.547 19.189 6.596 1.00 92.94 332 ALA A N 1
ATOM 2675 C CA . ALA A 1 332 ? -1.382 20.329 6.971 1.00 92.94 332 ALA A CA 1
ATOM 2676 C C . ALA A 1 332 ? -1.904 20.193 8.409 1.00 92.94 332 ALA A C 1
ATOM 2678 O O . ALA A 1 332 ? -1.813 21.143 9.181 1.00 92.94 332 ALA A O 1
ATOM 2679 N N . LEU A 1 333 ? -2.363 18.997 8.790 1.00 94.62 333 LEU A N 1
ATOM 2680 C CA . LEU A 1 333 ? -2.818 18.691 10.145 1.00 94.62 333 LEU A CA 1
ATOM 2681 C C . LEU A 1 333 ? -1.690 18.856 11.168 1.00 94.62 333 LEU A C 1
ATOM 2683 O O . LEU A 1 333 ? -1.888 19.509 12.185 1.00 94.62 333 LEU A O 1
ATOM 2687 N N . GLN A 1 334 ? -0.492 18.343 10.871 1.00 93.50 334 GLN A N 1
ATOM 2688 C CA . GLN A 1 334 ? 0.686 18.518 11.725 1.00 93.50 334 GLN A CA 1
ATOM 2689 C C . GLN A 1 334 ? 1.024 20.005 11.934 1.00 93.50 334 GLN A C 1
ATOM 2691 O O . GLN A 1 334 ? 1.203 20.433 13.070 1.00 93.50 334 GLN A O 1
ATOM 2696 N N . ILE A 1 335 ? 1.054 20.807 10.860 1.00 93.81 335 ILE A N 1
ATOM 2697 C CA . ILE A 1 335 ? 1.301 22.258 10.947 1.00 93.81 335 ILE A CA 1
ATOM 2698 C C . ILE A 1 335 ? 0.205 22.951 11.768 1.00 93.81 335 ILE A C 1
ATOM 2700 O O . ILE A 1 335 ? 0.498 23.849 12.557 1.00 93.81 335 ILE A O 1
ATOM 2704 N N . ALA A 1 336 ? -1.056 22.552 11.593 1.00 94.31 336 ALA A N 1
ATOM 2705 C CA . ALA A 1 336 ? -2.168 23.112 12.349 1.00 94.31 336 ALA A CA 1
ATOM 2706 C C . ALA A 1 336 ? -2.029 22.815 13.849 1.00 94.31 336 ALA A C 1
ATOM 2708 O O . ALA A 1 336 ? -2.181 23.730 14.652 1.00 94.31 336 ALA A O 1
ATOM 2709 N N . MET A 1 337 ? -1.674 21.582 14.225 1.00 94.06 337 MET A N 1
ATOM 2710 C CA . MET A 1 337 ? -1.433 21.193 15.622 1.00 94.06 337 MET A CA 1
ATOM 2711 C C . MET A 1 337 ? -0.245 21.942 16.244 1.00 94.06 337 MET A C 1
ATOM 2713 O O . MET A 1 337 ? -0.308 22.343 17.401 1.00 94.06 337 MET A O 1
ATOM 2717 N N . GLU A 1 338 ? 0.827 22.170 15.481 1.00 93.31 338 GLU A N 1
ATOM 2718 C CA . GLU A 1 338 ? 1.994 22.945 15.937 1.00 93.31 338 GLU A CA 1
ATOM 2719 C C . GLU A 1 338 ? 1.653 24.421 16.193 1.00 93.31 338 GLU A C 1
ATOM 2721 O O . GLU A 1 338 ? 2.219 25.043 17.091 1.00 93.31 338 GL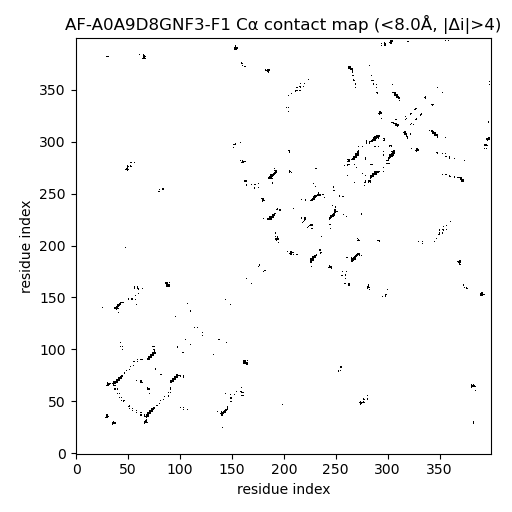U A O 1
ATOM 2726 N N . ARG A 1 339 ? 0.725 24.988 15.414 1.00 94.19 339 ARG A N 1
ATOM 2727 C CA . ARG A 1 339 ? 0.272 26.383 15.553 1.00 94.19 339 ARG A CA 1
ATOM 2728 C C . ARG A 1 339 ? -0.847 26.556 16.579 1.00 94.19 339 ARG A C 1
ATOM 2730 O O . ARG A 1 339 ? -0.974 27.631 17.160 1.00 94.19 339 ARG A O 1
ATOM 2737 N N . HIS A 1 340 ? -1.653 25.520 16.788 1.00 89.06 340 HIS A N 1
ATOM 2738 C CA . HIS A 1 340 ? -2.826 25.530 17.653 1.00 89.06 340 HIS A CA 1
ATOM 2739 C C . HIS A 1 340 ? -2.787 24.314 18.576 1.00 89.06 340 HIS A C 1
ATOM 2741 O O . HIS A 1 340 ? -3.282 23.240 18.232 1.00 89.06 340 HIS A O 1
ATOM 2747 N N . LEU A 1 341 ? -2.237 24.512 19.776 1.00 80.25 341 LEU A N 1
ATOM 2748 C CA . LEU A 1 341 ? -2.057 23.455 20.780 1.00 80.25 341 LEU A CA 1
ATOM 2749 C C . LEU A 1 341 ? -3.378 22.810 21.248 1.00 80.25 341 LEU A C 1
ATOM 2751 O O . LEU A 1 341 ? -3.357 21.777 21.907 1.00 80.25 341 LEU A O 1
ATOM 2755 N N . GLU A 1 342 ? -4.519 23.409 20.910 1.00 94.31 342 GLU A N 1
ATOM 2756 C CA . GLU A 1 342 ? -5.862 22.959 21.286 1.00 94.31 342 GLU A CA 1
ATOM 2757 C C . GLU A 1 342 ? -6.485 21.985 20.274 1.00 94.31 342 GLU A C 1
ATOM 2759 O O . GLU A 1 342 ? -7.547 21.431 20.550 1.00 94.31 342 GLU A O 1
ATOM 2764 N N . ILE A 1 343 ? -5.860 21.757 19.109 1.00 96.06 343 ILE A N 1
ATOM 2765 C CA . ILE A 1 343 ? -6.350 20.750 18.159 1.00 96.06 343 ILE A CA 1
ATOM 2766 C C . ILE A 1 343 ? -6.173 19.357 18.759 1.00 96.06 343 ILE A C 1
ATOM 2768 O O . ILE A 1 343 ? -5.061 18.948 19.097 1.00 96.06 343 ILE A O 1
ATOM 2772 N N . GLN A 1 344 ? -7.265 18.596 18.816 1.00 96.62 344 GLN A N 1
ATOM 2773 C CA . GLN A 1 344 ? -7.256 17.217 19.296 1.00 96.62 344 GLN A CA 1
ATOM 2774 C C . GLN A 1 344 ? -7.569 16.247 18.161 1.00 96.62 344 GLN A C 1
ATOM 2776 O O . GLN A 1 344 ? -8.430 16.502 17.317 1.00 96.62 344 GLN A O 1
ATOM 2781 N N . ILE A 1 345 ? -6.879 15.108 18.166 1.00 96.88 345 ILE A N 1
ATOM 2782 C CA . ILE A 1 345 ? -7.175 13.976 17.291 1.00 96.88 345 ILE A CA 1
ATOM 2783 C C . ILE A 1 345 ? -7.878 12.914 18.126 1.00 96.88 345 ILE A C 1
ATOM 2785 O O . ILE A 1 345 ? -7.321 12.430 19.110 1.00 96.88 345 ILE A O 1
ATOM 2789 N N . VAL A 1 346 ? -9.070 12.518 17.692 1.00 97.31 346 VAL A N 1
ATOM 2790 C CA . VAL A 1 346 ? -9.816 11.393 18.258 1.00 97.31 346 VAL A CA 1
ATOM 2791 C C . VAL A 1 346 ? -9.795 10.252 17.245 1.00 97.31 346 VAL A C 1
ATOM 2793 O O . VAL A 1 346 ? -10.236 10.407 16.104 1.00 97.31 346 VAL A O 1
ATOM 2796 N N . LYS A 1 347 ? -9.217 9.123 17.658 1.00 97.06 347 LYS A N 1
ATOM 2797 C CA . LYS A 1 347 ? -9.093 7.900 16.855 1.00 97.06 347 LYS A CA 1
ATOM 2798 C C . LYS A 1 347 ? -10.415 7.143 16.790 1.00 97.06 347 LYS A C 1
ATOM 2800 O O . LYS A 1 347 ? -11.288 7.354 17.630 1.00 97.06 347 LYS A O 1
ATOM 2805 N N . CYS A 1 348 ? -10.542 6.276 15.794 1.00 97.88 348 CYS A N 1
ATOM 2806 C CA . CYS A 1 348 ? -11.688 5.392 15.662 1.00 97.88 348 CYS A CA 1
ATOM 2807 C C . CYS A 1 348 ? -11.741 4.426 16.850 1.00 97.88 348 CYS A C 1
ATOM 2809 O O . CYS A 1 348 ? -10.705 3.982 17.351 1.00 97.88 348 CYS A O 1
ATOM 2811 N N . THR A 1 349 ? -12.946 4.102 17.307 1.00 98.00 349 THR A N 1
ATOM 2812 C CA . THR A 1 349 ? -13.142 3.130 18.390 1.00 98.00 349 THR A CA 1
ATOM 2813 C C . THR A 1 349 ? -13.094 1.698 17.857 1.00 98.00 349 THR A C 1
ATOM 2815 O O . THR A 1 349 ? -13.208 1.463 16.653 1.00 98.00 349 THR A O 1
ATOM 2818 N N . THR A 1 350 ? -12.985 0.710 18.750 1.00 98.38 350 THR A N 1
ATOM 2819 C CA . THR A 1 350 ? -13.101 -0.705 18.366 1.00 98.38 350 THR A CA 1
ATOM 2820 C C . THR A 1 350 ? -14.415 -0.972 17.643 1.00 98.38 350 THR A C 1
ATOM 2822 O O . THR A 1 350 ? -14.399 -1.584 16.584 1.00 98.38 350 THR A O 1
ATOM 2825 N N . GLU A 1 351 ? -15.540 -0.481 18.172 1.00 98.56 351 GLU A N 1
ATOM 2826 C CA . GLU A 1 351 ? -16.860 -0.668 17.560 1.00 98.56 351 GLU A CA 1
ATOM 2827 C C . GLU A 1 351 ? -16.886 -0.162 16.115 1.00 98.56 351 GLU A C 1
ATOM 2829 O O . GLU A 1 351 ? -17.344 -0.863 15.219 1.00 98.56 351 GLU A O 1
ATOM 2834 N N . GLU A 1 352 ? -16.310 1.010 15.857 1.00 98.31 352 GLU A N 1
ATOM 2835 C CA . GLU A 1 352 ? -16.224 1.559 14.507 1.00 98.31 352 GLU A CA 1
ATOM 2836 C C . GLU A 1 352 ? -15.359 0.704 13.571 1.00 98.31 352 GLU A C 1
ATOM 2838 O O . GLU A 1 352 ? -15.746 0.477 12.426 1.00 98.31 352 GLU A O 1
ATOM 2843 N N . ILE A 1 353 ? -14.225 0.178 14.047 1.00 98.56 353 ILE A N 1
ATOM 2844 C CA . ILE A 1 353 ? -13.378 -0.738 13.264 1.00 98.56 353 ILE A CA 1
ATOM 2845 C C . ILE A 1 353 ? -14.140 -2.027 12.922 1.00 98.56 353 ILE A C 1
ATOM 2847 O O . ILE A 1 353 ? -14.057 -2.502 11.787 1.00 98.56 353 ILE A O 1
ATOM 2851 N N . LEU A 1 354 ? -14.906 -2.580 13.867 1.00 98.62 354 LEU A N 1
ATOM 2852 C CA . LEU A 1 354 ? -15.734 -3.765 13.617 1.00 98.62 354 LEU A CA 1
ATOM 2853 C C . LEU A 1 354 ? -16.817 -3.477 12.570 1.00 98.62 354 LEU A C 1
ATOM 2855 O O . LEU A 1 354 ? -17.005 -4.274 11.653 1.00 98.62 354 LEU A O 1
ATOM 2859 N N . ARG A 1 355 ? -17.451 -2.301 12.627 1.00 98.56 355 ARG A N 1
ATOM 2860 C CA . ARG A 1 355 ? -18.435 -1.885 11.616 1.00 98.56 355 ARG A CA 1
ATOM 2861 C C . ARG A 1 355 ? -17.819 -1.678 10.231 1.00 98.56 355 ARG A C 1
ATOM 2863 O O . ARG A 1 355 ? -18.468 -1.962 9.227 1.00 98.56 355 ARG A O 1
ATOM 2870 N N . VAL A 1 356 ? -16.564 -1.231 10.147 1.00 98.50 356 VAL A N 1
ATOM 2871 C CA . VAL A 1 356 ? -15.820 -1.219 8.874 1.00 98.50 356 VAL A CA 1
ATOM 2872 C C . VAL A 1 356 ? -15.618 -2.642 8.348 1.00 98.50 356 VAL A C 1
ATOM 2874 O O . VAL A 1 356 ? -15.727 -2.861 7.142 1.00 98.50 356 VAL A O 1
ATOM 2877 N N . ALA A 1 357 ? -15.364 -3.619 9.219 1.00 98.62 357 ALA A N 1
ATOM 2878 C CA . ALA A 1 357 ? -15.254 -5.017 8.811 1.00 98.62 357 ALA A CA 1
ATOM 2879 C C . ALA A 1 357 ? -16.586 -5.581 8.293 1.00 98.62 357 ALA A C 1
ATOM 2881 O O . ALA A 1 357 ? -16.572 -6.243 7.256 1.00 98.62 357 ALA A O 1
ATOM 2882 N N . ASP A 1 358 ? -17.714 -5.270 8.941 1.00 98.69 358 ASP A N 1
ATOM 2883 C CA . ASP A 1 358 ? -19.055 -5.618 8.442 1.00 98.69 358 ASP A CA 1
ATOM 2884 C C . ASP A 1 358 ? -19.299 -5.014 7.057 1.00 98.69 358 ASP A C 1
ATOM 2886 O O . ASP A 1 358 ? -19.614 -5.730 6.105 1.00 98.69 358 ASP A O 1
ATOM 2890 N N . PHE A 1 359 ? -19.055 -3.706 6.913 1.00 98.44 359 PHE A N 1
ATOM 2891 C CA . PHE A 1 359 ? -19.194 -3.010 5.636 1.00 98.44 359 PHE A CA 1
ATOM 2892 C C . PHE A 1 359 ? -18.366 -3.682 4.534 1.00 98.44 359 PHE A C 1
ATOM 2894 O O . PHE A 1 359 ? -18.868 -3.935 3.439 1.00 98.44 359 PHE A O 1
ATOM 2901 N N . MET A 1 360 ? -17.095 -3.994 4.807 1.00 98.50 360 MET A N 1
ATOM 2902 C CA . MET A 1 360 ? -16.216 -4.626 3.822 1.00 98.50 360 MET A CA 1
ATOM 2903 C C . MET A 1 360 ? -16.613 -6.074 3.525 1.00 98.50 360 MET A C 1
ATOM 2905 O O . MET A 1 360 ? -16.490 -6.513 2.378 1.00 98.50 360 MET A O 1
ATOM 2909 N N . PHE A 1 361 ? -17.102 -6.813 4.520 1.00 98.50 361 PHE A N 1
ATOM 2910 C CA . PHE A 1 361 ? -17.628 -8.162 4.341 1.00 98.50 361 PHE A CA 1
ATOM 2911 C C . PHE A 1 361 ? -18.824 -8.150 3.384 1.00 98.50 361 PHE A C 1
ATOM 2913 O O . PHE A 1 361 ? -18.798 -8.872 2.381 1.00 98.50 361 PHE A O 1
ATOM 2920 N N . ASP A 1 362 ? -19.799 -7.274 3.615 1.00 98.12 362 ASP A N 1
ATOM 2921 C CA . ASP A 1 362 ? -20.977 -7.120 2.758 1.00 98.12 362 ASP A CA 1
ATOM 2922 C C . ASP A 1 362 ? -20.598 -6.620 1.359 1.00 98.12 362 ASP A C 1
ATOM 2924 O O . ASP A 1 362 ? -21.022 -7.184 0.347 1.00 98.12 362 ASP A O 1
ATOM 2928 N N . HIS A 1 363 ? -19.718 -5.617 1.278 1.00 97.56 363 HIS A N 1
ATOM 2929 C CA . HIS A 1 363 ? -19.243 -5.061 0.008 1.00 97.56 363 HIS A CA 1
ATOM 2930 C C . HIS A 1 363 ? -18.520 -6.096 -0.867 1.00 97.56 363 HIS A C 1
ATOM 2932 O O . HIS A 1 363 ? -18.485 -5.975 -2.091 1.00 97.56 363 HIS A O 1
ATOM 2938 N N . THR A 1 364 ? -17.950 -7.131 -0.249 1.00 97.88 364 THR A N 1
ATOM 2939 C CA . THR A 1 364 ? -17.222 -8.210 -0.929 1.00 97.88 364 THR A CA 1
ATOM 2940 C C . THR A 1 364 ? -17.958 -9.549 -0.875 1.00 97.88 364 THR A C 1
ATOM 2942 O O . THR A 1 364 ? -17.328 -10.598 -0.997 1.00 97.88 364 THR A O 1
ATOM 2945 N N . ALA A 1 365 ? -19.288 -9.545 -0.717 1.00 97.88 365 ALA A N 1
ATOM 2946 C CA . ALA A 1 365 ? -20.111 -10.756 -0.602 1.00 97.88 365 ALA A CA 1
ATOM 2947 C C . ALA A 1 365 ? -19.971 -11.743 -1.778 1.00 97.88 365 ALA A C 1
ATOM 2949 O O . ALA A 1 365 ? -20.159 -12.943 -1.594 1.00 97.88 365 ALA A O 1
ATOM 2950 N N . ALA A 1 366 ? -19.602 -11.260 -2.969 1.00 97.06 366 ALA A N 1
ATOM 2951 C CA . ALA A 1 366 ? -19.351 -12.107 -4.137 1.00 97.06 366 ALA A CA 1
ATOM 2952 C C . ALA A 1 366 ? -18.096 -12.995 -3.997 1.00 97.06 366 ALA A C 1
ATOM 2954 O O . ALA A 1 366 ? -17.967 -13.992 -4.704 1.00 97.06 366 ALA A O 1
ATOM 2955 N N . THR A 1 367 ? -17.179 -12.661 -3.086 1.00 97.12 367 THR A N 1
ATOM 2956 C CA . THR A 1 367 ? -15.931 -13.397 -2.863 1.00 97.12 367 THR A CA 1
ATOM 2957 C C . THR A 1 367 ? -16.087 -14.319 -1.653 1.00 97.12 367 THR A C 1
ATOM 2959 O O . THR A 1 367 ? -16.011 -13.885 -0.504 1.00 97.12 367 THR A O 1
ATOM 2962 N N . THR A 1 368 ? -16.295 -15.614 -1.893 1.00 96.12 368 THR A N 1
ATOM 2963 C CA . THR A 1 368 ? -16.577 -16.604 -0.834 1.00 96.12 368 THR A CA 1
ATOM 2964 C C . THR A 1 368 ? -15.337 -17.311 -0.279 1.00 96.12 368 THR A C 1
ATOM 2966 O O . THR A 1 368 ? -15.414 -17.926 0.785 1.00 96.12 368 THR A O 1
ATOM 2969 N N . GLY A 1 369 ? -14.201 -17.221 -0.973 1.00 97.38 369 GLY A N 1
ATOM 2970 C CA . GLY A 1 369 ? -12.935 -17.863 -0.612 1.00 97.38 369 GLY A CA 1
ATOM 2971 C C . GLY A 1 369 ? -11.751 -16.906 -0.716 1.00 97.38 369 GLY A C 1
ATOM 2972 O O . GLY A 1 369 ? -11.872 -15.711 -0.437 1.00 97.38 369 GLY A O 1
ATOM 2973 N N . TRP A 1 370 ? -10.593 -17.436 -1.102 1.00 98.19 370 TRP A N 1
ATOM 2974 C CA . TRP A 1 370 ? -9.426 -16.617 -1.427 1.00 98.19 370 TRP A CA 1
ATOM 2975 C C . TRP A 1 370 ? -9.675 -15.934 -2.770 1.00 98.19 370 TRP A C 1
ATOM 2977 O O . TRP A 1 370 ? -10.154 -16.560 -3.711 1.00 98.19 370 TRP A O 1
ATOM 2987 N N . ARG A 1 371 ? -9.372 -14.642 -2.858 1.00 96.94 371 ARG A N 1
ATOM 2988 C CA . ARG A 1 371 ? -9.598 -13.851 -4.065 1.00 96.94 371 ARG A CA 1
ATOM 2989 C C . ARG A 1 371 ? -8.678 -14.312 -5.197 1.00 96.94 371 ARG A C 1
ATOM 2991 O O . ARG A 1 371 ? -7.468 -14.496 -5.006 1.00 96.94 371 ARG A O 1
ATOM 2998 N N . ASP A 1 372 ? -9.235 -14.415 -6.396 1.00 95.44 372 ASP A N 1
ATOM 2999 C CA . ASP A 1 372 ? -8.444 -14.599 -7.606 1.00 95.44 372 ASP A CA 1
ATOM 3000 C C . ASP A 1 372 ? -7.559 -13.385 -7.891 1.00 95.44 372 ASP A C 1
ATOM 3002 O O . ASP A 1 372 ? -7.772 -12.275 -7.398 1.00 95.44 372 ASP A O 1
ATOM 3006 N N . ALA A 1 373 ? -6.508 -13.605 -8.679 1.00 89.94 373 ALA A N 1
ATOM 3007 C CA . ALA A 1 373 ? -5.661 -12.494 -9.073 1.00 89.94 373 ALA A CA 1
ATOM 3008 C C . ALA A 1 373 ? -6.471 -11.700 -10.099 1.00 89.94 373 ALA A C 1
ATOM 3010 O O . ALA A 1 373 ? -6.971 -12.325 -11.035 1.00 89.94 373 ALA A O 1
ATOM 3011 N N . PRO A 1 374 ? -6.605 -10.369 -9.960 1.00 88.06 374 PRO A N 1
ATOM 3012 C CA . PRO A 1 374 ? -7.298 -9.581 -10.971 1.00 88.06 374 PRO A CA 1
ATOM 3013 C C . PRO A 1 374 ? -6.664 -9.862 -12.331 1.00 88.06 374 PRO A C 1
ATOM 3015 O O . PRO A 1 374 ? -5.442 -9.951 -12.404 1.00 88.06 374 PRO A O 1
ATOM 3018 N N . GLU A 1 375 ? -7.429 -10.021 -13.403 1.00 86.19 375 GLU A N 1
ATOM 3019 C CA . GLU A 1 375 ? -6.825 -10.214 -14.723 1.00 86.19 375 GLU A CA 1
ATOM 3020 C C . GLU A 1 375 ? -6.058 -8.952 -15.142 1.00 86.19 375 GLU A C 1
ATOM 3022 O O . GLU A 1 375 ? -6.351 -7.843 -14.689 1.00 86.19 375 GLU A O 1
ATOM 3027 N N . MET A 1 376 ? -5.007 -9.104 -15.952 1.00 82.44 376 MET A N 1
ATOM 3028 C CA . MET A 1 376 ? -4.440 -7.937 -16.629 1.00 82.44 376 MET A CA 1
ATOM 3029 C C . MET A 1 376 ? -5.447 -7.541 -17.699 1.00 82.44 376 MET A C 1
ATOM 3031 O O . MET A 1 376 ? -5.774 -8.389 -18.531 1.00 82.44 376 MET A O 1
ATOM 3035 N N . PRO A 1 377 ? -5.964 -6.306 -17.690 1.00 78.38 377 PRO A N 1
ATOM 3036 C CA . PRO A 1 377 ? -6.920 -5.921 -18.702 1.00 78.38 377 PRO A CA 1
ATOM 3037 C C . PRO A 1 377 ? -6.243 -6.029 -20.074 1.00 78.38 377 PRO A C 1
ATOM 3039 O O . PRO A 1 377 ? -5.195 -5.428 -20.310 1.00 78.38 377 PRO A O 1
ATOM 3042 N N . LEU A 1 378 ? -6.843 -6.823 -20.964 1.00 66.88 378 LEU A N 1
ATOM 3043 C CA . LEU A 1 378 ? -6.502 -6.882 -22.384 1.00 66.88 378 LEU A CA 1
ATOM 3044 C C . LEU A 1 378 ? -7.010 -5.587 -23.030 1.00 66.88 378 LEU A C 1
ATOM 3046 O O . LEU A 1 378 ? -8.058 -5.577 -23.671 1.00 66.88 378 LEU A O 1
ATOM 3050 N N . GLN A 1 379 ? -6.363 -4.458 -22.755 1.00 66.75 379 GLN A N 1
ATOM 3051 C CA . GLN A 1 379 ? -6.759 -3.191 -23.366 1.00 66.75 379 GLN A CA 1
ATOM 3052 C C . GLN A 1 379 ? -6.024 -3.012 -24.694 1.00 66.75 379 GLN A C 1
ATOM 3054 O O . GLN A 1 379 ? -4.853 -3.387 -24.787 1.00 66.75 379 GLN A O 1
ATOM 3059 N N . PRO A 1 380 ? -6.664 -2.417 -25.716 1.00 72.75 380 PRO A N 1
ATOM 3060 C CA . PRO A 1 380 ? -5.888 -1.783 -26.767 1.00 72.75 380 PRO A CA 1
ATOM 3061 C C . PRO A 1 380 ? -4.990 -0.737 -26.099 1.00 72.75 380 PRO A C 1
ATOM 3063 O O . PRO A 1 380 ? -5.459 0.099 -25.327 1.00 72.75 380 PRO A O 1
ATOM 3066 N N . PHE A 1 381 ? -3.687 -0.827 -26.337 1.00 77.94 381 PHE A N 1
ATOM 3067 C CA . PHE A 1 381 ? -2.751 0.155 -25.819 1.00 77.94 381 PHE A CA 1
ATOM 3068 C C . PHE A 1 381 ? -2.839 1.406 -26.691 1.00 77.94 381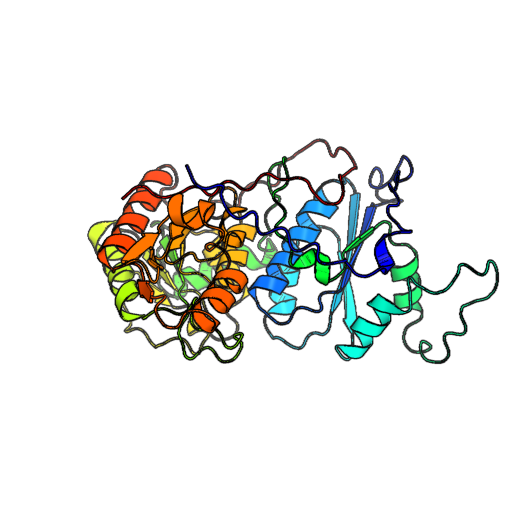 PHE A C 1
ATOM 3070 O O . PHE A 1 381 ? -2.505 1.367 -27.872 1.00 77.94 381 PHE A O 1
ATOM 3077 N N . ASP A 1 382 ? -3.245 2.532 -26.103 1.00 83.69 382 ASP A N 1
ATOM 3078 C CA . ASP A 1 382 ? -3.248 3.833 -26.791 1.00 83.69 382 ASP A CA 1
ATOM 3079 C C . ASP A 1 382 ? -1.822 4.337 -27.094 1.00 83.69 382 ASP A C 1
ATOM 3081 O O . ASP A 1 382 ? -1.659 5.416 -27.671 1.00 83.69 382 ASP A O 1
ATOM 3085 N N . ASN A 1 383 ? -0.793 3.602 -26.640 1.00 88.88 383 ASN A N 1
ATOM 3086 C CA . ASN A 1 383 ? 0.633 3.907 -26.772 1.00 88.88 383 ASN A CA 1
ATOM 3087 C C . ASN A 1 383 ? 0.945 5.374 -26.432 1.00 88.88 383 ASN A C 1
ATOM 3089 O O . ASN A 1 383 ? 1.755 6.047 -27.070 1.00 88.88 383 ASN A O 1
ATOM 3093 N N . SER A 1 384 ? 0.254 5.895 -25.417 1.00 88.06 384 SER A N 1
ATOM 3094 C CA . SER A 1 384 ? 0.337 7.285 -24.990 1.00 88.06 384 SER A CA 1
ATOM 3095 C C . SER A 1 384 ? -0.158 7.457 -23.555 1.00 88.06 384 SER A C 1
ATOM 3097 O O . SER A 1 384 ? -0.918 6.651 -23.020 1.00 88.06 384 SER A O 1
ATOM 3099 N N . PHE A 1 385 ? 0.282 8.533 -22.903 1.00 86.75 385 PHE A N 1
ATOM 3100 C CA . PHE A 1 385 ? -0.237 8.954 -21.604 1.00 86.75 385 PHE A CA 1
ATOM 3101 C C . PHE A 1 385 ? -0.111 10.473 -21.456 1.00 86.75 385 PHE A C 1
ATOM 3103 O O . PHE A 1 385 ? 0.727 11.109 -22.095 1.00 86.75 385 PHE A O 1
ATOM 3110 N N . THR A 1 386 ? -0.939 11.065 -20.594 1.00 85.00 386 THR A N 1
ATOM 3111 C CA . THR A 1 386 ? -0.857 12.495 -20.26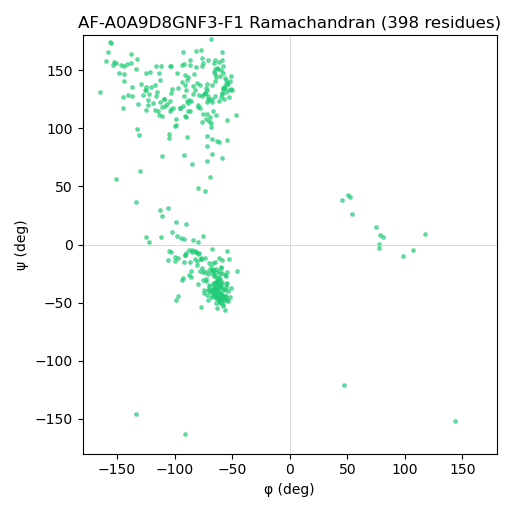2 1.00 85.00 386 THR A CA 1
ATOM 3112 C C . THR A 1 386 ? -0.068 12.697 -18.972 1.00 85.00 386 THR A C 1
ATOM 3114 O O . THR A 1 386 ? -0.322 12.017 -17.975 1.00 85.00 386 THR A O 1
ATOM 3117 N N . TRP A 1 387 ? 0.851 13.667 -18.972 1.00 84.94 387 TRP A N 1
ATOM 3118 C CA . TRP A 1 387 ? 1.646 14.042 -17.803 1.00 84.94 387 TRP A CA 1
ATOM 3119 C C . TRP A 1 387 ? 1.521 15.543 -17.463 1.00 84.94 387 TRP A C 1
ATOM 3121 O O . TRP A 1 387 ? 1.624 16.370 -18.370 1.00 84.94 387 TRP A O 1
ATOM 3131 N N . PRO A 1 388 ? 1.350 15.925 -16.179 1.00 83.06 388 PRO A N 1
ATOM 3132 C CA . PRO A 1 388 ? 1.054 15.035 -15.057 1.00 83.06 388 PRO A CA 1
ATOM 3133 C C . PRO A 1 388 ? -0.292 14.334 -15.271 1.00 83.06 388 PRO A C 1
ATOM 3135 O O . PRO A 1 388 ? -1.182 14.880 -15.925 1.00 83.06 388 PRO A O 1
ATOM 3138 N N . MET A 1 389 ? -0.440 13.123 -14.729 1.00 78.94 389 MET A N 1
ATOM 3139 C CA . MET A 1 389 ? -1.725 12.431 -14.806 1.00 78.94 389 MET A CA 1
ATOM 3140 C C . MET A 1 389 ? -2.795 13.279 -14.120 1.00 78.94 389 MET A C 1
ATOM 3142 O O . MET A 1 389 ? -2.622 13.723 -12.981 1.00 78.94 389 MET A O 1
ATOM 3146 N N . ARG A 1 390 ? -3.888 13.533 -14.839 1.00 76.19 390 ARG A N 1
ATOM 3147 C CA . ARG A 1 390 ? -5.050 14.240 -14.307 1.00 76.19 390 ARG A CA 1
ATOM 3148 C C . ARG A 1 390 ? -5.892 13.252 -13.513 1.00 76.19 390 ARG A C 1
ATOM 3150 O O . ARG A 1 390 ? -6.073 12.117 -13.936 1.00 76.19 390 ARG A O 1
ATOM 3157 N N . GLY A 1 391 ? -6.399 13.694 -12.371 1.00 69.75 391 GLY A N 1
ATOM 3158 C CA . GLY A 1 391 ? -7.336 12.915 -11.578 1.00 69.75 391 GLY A CA 1
ATOM 3159 C C . GLY A 1 391 ? -8.026 13.798 -10.553 1.00 69.75 391 GLY A C 1
ATOM 3160 O O . GLY A 1 391 ? -7.373 14.552 -9.833 1.00 69.75 391 GLY A O 1
ATOM 3161 N N . SER A 1 392 ? -9.352 13.711 -10.480 1.00 76.75 392 SER A N 1
ATOM 3162 C CA . SER A 1 392 ? -10.098 14.227 -9.336 1.00 76.75 392 SER A CA 1
ATOM 3163 C C . SER A 1 392 ? -10.129 13.153 -8.257 1.00 76.75 392 SER A C 1
ATOM 3165 O O . SER A 1 392 ? -10.600 12.034 -8.489 1.00 76.75 392 SER A O 1
ATOM 3167 N N . ILE A 1 393 ? -9.650 13.490 -7.067 1.00 81.56 393 ILE A N 1
ATOM 3168 C CA . ILE A 1 393 ? -9.710 12.591 -5.922 1.00 81.56 393 ILE A CA 1
ATOM 3169 C C . ILE A 1 393 ? -10.912 13.006 -5.088 1.00 81.56 393 ILE A C 1
ATOM 3171 O O . ILE A 1 393 ? -10.894 14.049 -4.439 1.00 81.56 393 ILE A O 1
ATOM 3175 N N . ARG A 1 394 ? -11.957 12.179 -5.115 1.00 87.19 394 ARG A N 1
ATOM 3176 C CA . ARG A 1 394 ? -13.030 12.233 -4.128 1.00 87.19 394 ARG A CA 1
ATOM 3177 C C . ARG A 1 394 ? -12.946 10.968 -3.271 1.00 87.19 394 ARG A C 1
ATOM 3179 O O . ARG A 1 394 ? -13.039 9.879 -3.846 1.00 87.19 394 ARG A O 1
ATOM 3186 N N . PRO A 1 395 ? -12.726 11.095 -1.953 1.00 90.62 395 PRO A N 1
ATOM 3187 C CA . PRO A 1 395 ? -12.746 9.954 -1.046 1.00 90.62 395 PRO A CA 1
ATOM 3188 C C . PRO A 1 395 ? -14.098 9.231 -1.098 1.00 90.62 395 PRO A C 1
ATOM 3190 O O . PRO A 1 395 ? -15.135 9.863 -1.300 1.00 90.62 395 PRO A O 1
ATOM 3193 N N . LYS A 1 396 ? -14.088 7.912 -0.894 1.00 94.69 396 LYS A N 1
ATOM 3194 C CA . LYS A 1 396 ? -15.300 7.127 -0.634 1.00 94.69 396 LYS A CA 1
ATOM 3195 C C . LYS A 1 396 ? -15.392 6.918 0.870 1.00 94.69 396 LYS A C 1
ATOM 3197 O O . LYS A 1 396 ? -14.635 6.114 1.405 1.00 94.69 396 LYS A O 1
ATOM 3202 N N . PHE A 1 397 ? -16.247 7.666 1.553 1.00 96.12 397 PHE A N 1
ATOM 3203 C CA . PHE A 1 397 ? -16.406 7.522 2.997 1.00 96.12 397 PHE A CA 1
ATOM 3204 C C . PHE A 1 397 ? -17.357 6.372 3.349 1.00 96.12 397 PHE A C 1
ATOM 3206 O O . PHE A 1 397 ? -18.282 6.079 2.592 1.00 96.12 397 PHE A O 1
ATOM 3213 N N . ILE A 1 398 ? -17.096 5.707 4.475 1.00 95.81 398 ILE A N 1
ATOM 3214 C CA . ILE A 1 398 ? -17.982 4.694 5.063 1.00 95.81 398 ILE A CA 1
ATOM 3215 C C . ILE A 1 398 ? -18.962 5.415 5.982 1.00 95.81 398 ILE A C 1
ATOM 3217 O O . ILE A 1 398 ? -18.539 5.988 6.981 1.00 95.81 398 ILE A O 1
ATOM 3221 N N . ASP A 1 399 ? -20.249 5.388 5.659 1.00 91.81 399 ASP A N 1
ATOM 3222 C CA . ASP A 1 399 ? -21.286 5.957 6.520 1.00 91.81 399 ASP A CA 1
ATOM 3223 C C . ASP A 1 399 ? -21.608 4.970 7.656 1.00 91.81 399 ASP A C 1
ATOM 3225 O O . ASP A 1 399 ? -21.982 3.821 7.394 1.00 91.81 399 ASP A O 1
ATOM 3229 N N . LEU A 1 400 ? -21.375 5.391 8.903 1.00 86.00 400 LEU A N 1
ATOM 3230 C CA . LEU A 1 400 ? -21.587 4.606 10.123 1.00 86.00 400 LEU A CA 1
ATOM 3231 C C . LEU A 1 400 ? -22.718 5.229 10.945 1.00 86.00 400 LEU A C 1
ATOM 3233 O O . LEU A 1 400 ? -22.607 6.418 11.290 1.00 86.00 400 LEU A O 1
#

Secondary structure (DSSP, 8-state):
-PPP----------GGGTT------PPTTTTSBTTB-EEEEEEE---SHHHHHHHHHHHHHHHTTSSSEEEEEEEE--STHHHHHHHT--S-EEEEEESSHHHHHHHHHHHHHS---TTPPP--TT-TT-HHHHHHHHT-SEE--HHHHTS----SSPP------HHHHHHHHHHHHHTT--TTS-EEEEE---TT-TTS-S--TT---HHHHTHHHHIIIIIS--EEEE-S-TTSPP----TTEEEGGGSTT-HHHHHHHHHH-S-EEE-SSTHHHHHHHTT--EEEEEE--GGGGG-TTEEEEEPEEE-TT--EE-HHHHHHTT-SSHHHHHHHHHH-TT-EEEPPPHHHHHHHHHHHHHHTTT--SSPPPPPPP-PPP-S---SSPP------B---